Protein 6T85 (pdb70)

Sequence (459 aa):
MEEYTYDVVIIIGSGGAGFSAGLEAIAAGRSAVIIEKMPIIIGGNSLISGAEMNVAGSWVQKNMGITTDSKEELFISSDTLKGGDFKGDPEMMVKTMMVDNNAVGAAEWLRDYVKKVEFYPDDQQLFQFGGHSVKKRALIPKGHTGAEVISSKFSSIKADEEVGLPIHTNTKAEKLIQDQTGRIVGVEAAHNGKTIITYHAKKRGVVIATGGFSSNMEMMRKKYNPPELDERYGSTGHAGGTGDGIVMMAEKIHAAAKNMGYIQSYPICSPTSGAIALIADSRFFGAVLINQKGEERFVEELERRDVISHHAILAQPGRYTYVLWNQDIENVAHTVEMMHQGELKEEFFTKDGLMYKVDTLEEEAAKKVFNIPEDDKLLSSTIKDVNHYAATGKDEAFNNHRSSGLVDLSKGPYWILKATPSVHHTMMGGLVVDTRTRVLDEEQGKVIPGLFAAGEVTGLTHGTNRRLGGNAYTDDIIVYGRIAGQEAAKHHHHH

InterPro domains:
  IPR003953 FAD-dependent oxidoreductase 2, FAD-binding domain [PF00890] (134-564)
  IPR007329 FMN-binding [PF04205] (36-107)
  IPR007329 FMN-binding [SM00900] (36-110)
  IPR010960 Flavocytochrome c [TIGR01813] (134-578)
  IPR027477 Succinate dehydrogenase/fumarate reductase flavoprotein, catalytic domain superfamily [G3DSA:3.90.700.10] (370-522)
  IPR027477 Succinate dehydrogenase/fumarate reductase flavoprotein, catalytic domain superfamily [SSF56425] (382-526)
  IPR036188 FAD/NAD(P)-binding domain superfamily [G3DSA:3.50.50.60] (133-580)
  IPR036188 FAD/NAD(P)-binding domain superfamily [SSF51905] (126-582)
  IPR050315 FAD-dependent oxidoreductase 2 [PTHR43400] (129-582)

Secondary structure (DSSP, 8-state):
-EEEEEEEEE--SHHHHHHHHHHHHTT--EEEE-SSSSS-HHHHHS---EE-TT-HHHHHHT----HHHHHHHHHHHTTT-S-HHHHHHHHHHHHHHHHHIIIII---B-SS--B--TT-SS--EE-BGGGSTHHHHHHHHHHHHHHT--EE-S-EEEEEEE-TTS-EEEEEEEETTEEEEEEEEEEEEE-----TT-HHHHHHH-TT---SS---S-TT-S-HHHHHHHHTTB-EE-TT-EEEEEEE-TTT--B-GGGGGGGGT-EEE-TTS---S-TTS-HHHHHHHHHTSGGG-EEEEEEHHHHHHH-HHHH-HHHHHHHHHTTSEEEESSHHHHHHHTT--HHHHHHHHHHHHHHHHHS--TTT--SS-----SS--EEEEEEEEEEEEE--EE-B-TT-EEEBTTS-EEEEEEE-STTB-SSSTTSPPTTHHHHHHHHHHHHHHHHHHHSPP--

Structure (mmCIF, N/CA/C/O backbone):
data_6T85
#
_entry.id   6T85
#
_cell.length_a   41.839
_cell.length_b   95.762
_cell.length_c   63.200
_cell.angle_alpha   90.000
_cell.angle_beta   91.040
_cell.angle_gamma   90.000
#
_symmetry.space_group_name_H-M   'P 1 21 1'
#
loop_
_entity.id
_entity.type
_entity.pdbx_description
1 polymer 'Urocanate reductase'
2 non-polymer "ADENOSINE-5'-DIPHOSPHATE"
3 non-polymer 'CHLORIDE ION'
4 non-polymer GLYCEROL
5 water water
#
loop_
_atom_site.group_PDB
_atom_site.id
_atom_site.type_symbol
_atom_site.label_atom_id
_atom_site.label_alt_id
_atom_site.label_comp_id
_atom_site.label_asym_id
_atom_site.label_entity_id
_atom_site.label_seq_id
_atom_site.pdbx_PDB_ins_code
_atom_site.Cartn_x
_atom_site.Cartn_y
_atom_site.Cartn_z
_atom_site.occupancy
_atom_site.B_iso_or_equiv
_atom_site.auth_seq_id
_atom_site.auth_comp_id
_atom_site.auth_asym_id
_atom_site.auth_atom_id
_atom_site.pdbx_PDB_model_num
ATOM 1 N N . MET A 1 1 ? 35.564 58.489 -25.278 1.00 23.35 0 MET A N 1
ATOM 2 C CA . MET A 1 1 ? 35.291 57.405 -24.298 1.00 19.60 0 MET A CA 1
ATOM 3 C C . MET A 1 1 ? 33.807 57.097 -24.262 1.00 15.76 0 MET A C 1
ATOM 4 O O . MET A 1 1 ? 32.968 57.998 -24.284 1.00 16.60 0 MET A O 1
ATOM 20 N N . GLU A 1 2 ? 33.492 55.810 -24.179 1.00 13.17 130 GLU A N 1
ATOM 21 C CA A GLU A 1 2 ? 32.120 55.329 -24.115 0.63 12.61 130 GLU A CA 1
ATOM 22 C CA B GLU A 1 2 ? 32.113 55.374 -24.061 0.37 12.82 130 GLU A CA 1
ATOM 23 C C . GLU A 1 2 ? 32.020 54.180 -23.126 1.00 11.58 130 GLU A C 1
ATOM 24 O O . GLU A 1 2 ? 32.985 53.446 -22.907 1.00 13.20 130 GLU A O 1
ATOM 47 N N . TYR A 1 3 ? 30.840 54.022 -22.563 1.00 9.76 131 TYR A N 1
ATOM 48 C CA . TYR A 1 3 ? 30.479 52.928 -21.695 1.00 9.36 131 TYR A CA 1
ATOM 49 C C . TYR A 1 3 ? 29.114 52.422 -22.136 1.00 9.45 131 TYR A C 1
ATOM 50 O O . TYR A 1 3 ? 28.304 53.190 -22.669 1.00 10.21 131 TYR A O 1
ATOM 68 N N . THR A 1 4 ? 28.842 51.146 -21.855 1.00 9.29 132 THR A N 1
ATOM 69 C CA . THR A 1 4 ? 27.527 50.560 -22.069 1.00 8.84 132 THR A CA 1
ATOM 70 C C . THR A 1 4 ? 27.067 49.853 -20.805 1.00 8.61 132 THR A C 1
ATOM 71 O O . THR A 1 4 ? 27.776 49.004 -20.266 1.00 10.29 132 THR A O 1
ATOM 82 N N . TYR A 1 5 ? 25.852 50.169 -20.375 1.00 8.03 133 TYR A N 1
ATOM 83 C CA . TYR A 1 5 ? 25.211 49.495 -19.256 1.00 7.72 133 TYR A CA 1
ATOM 84 C C . TYR A 1 5 ? 23.746 49.266 -19.613 1.00 8.28 133 TYR A C 1
ATOM 85 O O . TYR A 1 5 ? 23.200 49.918 -20.498 1.00 9.13 133 TYR A O 1
ATOM 103 N N . ASP A 1 6 ? 23.090 48.365 -18.896 1.00 7.61 134 ASP A N 1
ATOM 104 C CA . ASP A 1 6 ? 21.653 48.232 -19.087 1.00 8.00 134 ASP A CA 1
ATOM 105 C C . ASP A 1 6 ? 20.909 49.466 -18.607 1.00 7.49 134 ASP A C 1
ATOM 106 O O . ASP A 1 6 ? 20.018 49.970 -19.303 1.00 8.18 134 ASP A O 1
ATOM 115 N N . VAL A 1 7 ? 21.224 49.941 -17.409 1.00 7.05 135 VAL A N 1
ATOM 116 C CA . VAL A 1 7 ? 20.505 51.045 -16.786 1.00 7.56 135 VAL A CA 1
ATOM 117 C C . VAL A 1 7 ? 21.523 52.125 -16.437 1.00 7.37 135 VAL A C 1
ATOM 118 O O . VAL A 1 7 ? 22.484 51.868 -15.708 1.00 8.26 135 VAL A O 1
ATOM 131 N N . VAL A 1 8 ? 21.310 53.331 -16.948 1.00 6.69 136 VAL A N 1
ATOM 132 C CA . VAL A 1 8 ? 22.139 54.487 -16.624 1.00 6.58 136 VAL A CA 1
ATOM 133 C C . VAL A 1 8 ? 21.311 55.407 -15.743 1.00 7.14 136 VAL A C 1
ATOM 134 O O . VAL A 1 8 ? 20.262 55.899 -16.171 1.00 7.32 136 VAL A O 1
ATOM 147 N N . ILE A 1 9 ? 21.756 55.600 -14.502 1.00 6.67 137 ILE A N 1
ATOM 148 C CA A ILE A 1 9 ? 21.070 56.415 -13.512 0.60 6.59 137 ILE A CA 1
ATOM 149 C CA B ILE A 1 9 ? 21.065 56.431 -13.527 0.40 6.70 137 ILE A CA 1
ATOM 150 C C . ILE A 1 9 ? 21.823 57.732 -13.372 1.00 6.71 137 ILE A C 1
ATOM 151 O O . ILE A 1 9 ? 23.045 57.732 -13.172 1.00 7.71 137 ILE A O 1
ATOM 182 N N . ILE A 1 10 ? 21.097 58.845 -13.449 1.00 6.58 138 ILE A N 1
ATOM 183 C CA . ILE A 1 10 ? 21.690 60.172 -13.351 1.00 6.18 138 ILE A CA 1
ATOM 184 C C . ILE A 1 10 ? 21.358 60.734 -11.972 1.00 6.27 138 ILE A C 1
ATOM 185 O O . ILE A 1 10 ? 20.204 61.105 -11.719 1.00 6.98 138 ILE A O 1
ATOM 201 N N . GLY A 1 11 ? 22.357 60.791 -11.097 1.00 6.48 139 GLY A N 1
ATOM 202 C CA . GLY A 1 11 ? 22.212 61.354 -9.760 1.00 6.24 139 GLY A CA 1
ATOM 203 C C . GLY A 1 11 ? 22.382 60.329 -8.648 1.00 6.69 139 GLY A C 1
ATOM 204 O O . GLY A 1 11 ? 21.838 59.223 -8.709 1.00 7.51 139 GLY A O 1
ATOM 208 N N . SER A 1 12 ? 23.115 60.720 -7.590 1.00 7.04 140 SER A N 1
ATOM 209 C CA . SER A 1 12 ? 23.467 59.854 -6.470 1.00 6.88 140 SER A CA 1
ATOM 210 C C . SER A 1 12 ? 22.847 60.277 -5.141 1.00 6.58 140 SER A C 1
ATOM 211 O O . SER A 1 12 ? 23.455 60.120 -4.074 1.00 7.52 140 SER A O 1
ATOM 219 N N . GLY A 1 13 ? 21.618 60.785 -5.175 1.00 7.13 141 GLY A N 1
ATOM 220 C CA . GLY A 1 13 ? 20.810 60.950 -3.983 1.00 7.11 141 GLY A CA 1
ATOM 221 C C . GLY A 1 13 ? 20.036 59.681 -3.673 1.00 6.73 141 GLY A C 1
ATOM 222 O O . GLY A 1 13 ? 20.328 58.602 -4.179 1.00 6.87 141 GLY A O 1
ATOM 226 N N . GLY A 1 14 ? 19.038 59.807 -2.807 1.00 6.97 142 GLY A N 1
ATOM 227 C CA . GLY A 1 14 ? 18.270 58.626 -2.438 1.00 6.99 142 GLY A CA 1
ATOM 228 C C . GLY A 1 14 ? 17.534 57.998 -3.613 1.00 6.54 142 GLY A C 1
ATOM 229 O O . GLY A 1 14 ? 17.400 56.774 -3.685 1.00 7.41 142 GLY A O 1
ATOM 233 N N . ALA A 1 15 ? 17.008 58.818 -4.533 1.00 6.67 143 ALA A N 1
ATOM 234 C CA . ALA A 1 15 ? 16.293 58.249 -5.676 1.00 6.90 143 ALA A CA 1
ATOM 235 C C . ALA A 1 15 ? 17.232 57.440 -6.547 1.00 6.68 143 ALA A C 1
ATOM 236 O O . ALA A 1 15 ? 16.917 56.309 -6.941 1.00 6.79 143 ALA A O 1
ATOM 243 N N . GLY A 1 16 ? 18.391 58.009 -6.875 1.00 6.24 144 GLY A N 1
ATOM 244 C CA . GLY A 1 16 ? 19.306 57.331 -7.781 1.00 6.69 144 GLY A CA 1
ATOM 245 C C . GLY A 1 16 ? 19.928 56.082 -7.176 1.00 6.56 144 GLY A C 1
ATOM 246 O O . GLY A 1 16 ? 20.071 55.057 -7.855 1.00 6.99 144 GLY A O 1
ATOM 250 N N . PHE A 1 17 ? 20.299 56.145 -5.895 1.00 6.95 145 PHE A N 1
ATOM 251 C CA . PHE A 1 17 ? 20.810 54.941 -5.240 1.00 6.85 145 PHE A CA 1
ATOM 252 C C . PHE A 1 17 ? 19.755 53.851 -5.201 1.00 6.98 145 PHE A C 1
ATOM 253 O O . PHE A 1 17 ? 20.067 52.670 -5.391 1.00 7.52 145 PHE A O 1
ATOM 270 N N . SER A 1 18 ? 18.495 54.214 -4.941 1.00 6.84 146 SER A N 1
ATOM 271 C CA . SER A 1 18 ? 17.443 53.206 -4.872 1.00 7.25 146 SER A CA 1
ATOM 272 C C . SER A 1 18 ? 17.249 52.555 -6.239 1.00 6.98 146 SER A C 1
ATOM 273 O O . SER A 1 18 ? 17.103 51.332 -6.347 1.00 8.10 146 SER A O 1
ATOM 281 N N . ALA A 1 19 ? 17.243 53.360 -7.294 1.00 6.50 147 ALA A N 1
ATOM 282 C CA . ALA A 1 19 ? 17.121 52.821 -8.637 1.00 6.69 147 ALA A CA 1
ATOM 283 C C . ALA A 1 19 ? 18.298 51.924 -8.982 1.00 6.71 147 ALA A C 1
ATOM 284 O O . ALA A 1 19 ? 18.113 50.849 -9.579 1.00 7.40 147 ALA A O 1
ATOM 291 N N . GLY A 1 20 ? 19.507 52.364 -8.650 1.00 7.47 148 GLY A N 1
ATOM 292 C CA . GLY A 1 20 ? 20.682 51.585 -8.988 1.00 8.32 148 GLY A CA 1
ATOM 293 C C . GLY A 1 20 ? 20.690 50.236 -8.304 1.00 7.62 148 GLY A C 1
ATOM 294 O O . GLY A 1 20 ? 21.001 49.220 -8.934 1.00 8.53 148 GLY A O 1
ATOM 298 N N . LEU A 1 21 ? 20.414 50.210 -6.996 1.00 7.67 149 LEU A N 1
ATOM 299 C CA . LEU A 1 21 ? 20.398 48.934 -6.292 1.00 8.13 149 LEU A CA 1
ATOM 300 C C . LEU A 1 21 ? 19.340 48.005 -6.855 1.00 8.17 149 LEU A C 1
ATOM 301 O O . LEU A 1 21 ? 19.576 46.801 -6.964 1.00 8.82 149 LEU A O 1
ATOM 317 N N . GLU A 1 22 ? 18.162 48.526 -7.196 1.00 7.72 150 GLU A N 1
ATOM 318 C CA . GLU A 1 22 ? 17.134 47.658 -7.767 1.00 7.46 150 GLU A CA 1
ATOM 319 C C . GLU A 1 22 ? 17.544 47.140 -9.142 1.00 7.58 150 GLU A C 1
ATOM 320 O O . GLU A 1 22 ? 17.266 45.975 -9.487 1.00 8.39 150 GLU A O 1
ATOM 332 N N . ALA A 1 23 ? 18.204 47.962 -9.963 1.00 7.27 151 ALA A N 1
ATOM 333 C CA . ALA A 1 23 ? 18.642 47.478 -11.269 1.00 7.82 151 ALA A CA 1
ATOM 334 C C . ALA A 1 23 ? 19.615 46.306 -11.106 1.00 8.33 151 ALA A C 1
ATOM 335 O O . ALA A 1 23 ? 19.496 45.276 -11.786 1.00 8.95 151 ALA A O 1
ATOM 342 N N . ILE A 1 24 ? 20.587 46.438 -10.198 1.00 8.43 152 ILE A N 1
ATOM 343 C CA . ILE A 1 24 ? 21.547 45.367 -9.952 1.00 8.42 152 ILE A CA 1
ATOM 344 C C . ILE A 1 24 ? 20.840 44.148 -9.377 1.00 8.81 152 ILE A C 1
ATOM 345 O O . ILE A 1 24 ? 21.158 43.018 -9.747 1.00 9.34 152 ILE A O 1
ATOM 361 N N . ALA A 1 25 ? 19.861 44.353 -8.492 1.00 8.89 153 ALA A N 1
ATOM 362 C CA . ALA A 1 25 ? 19.157 43.219 -7.883 1.00 8.76 153 ALA A CA 1
ATOM 363 C C . ALA A 1 25 ? 18.381 42.404 -8.911 1.00 9.23 153 ALA A C 1
ATOM 364 O O . ALA A 1 25 ? 18.109 41.220 -8.680 1.00 9.95 153 ALA A O 1
ATOM 371 N N . ALA A 1 26 ? 17.979 43.029 -10.016 1.00 8.66 154 ALA A N 1
ATOM 372 C CA . ALA A 1 26 ? 17.324 42.348 -11.117 1.00 9.66 154 ALA A CA 1
ATOM 373 C C . ALA A 1 26 ? 18.311 41.657 -12.036 1.00 8.96 154 ALA A C 1
ATOM 374 O O . ALA A 1 26 ? 17.910 41.082 -13.046 1.00 10.94 154 ALA A O 1
ATOM 381 N N . GLY A 1 27 ? 19.595 41.708 -11.740 1.00 9.07 155 GLY A N 1
ATOM 382 C CA . GLY A 1 27 ? 20.598 41.063 -12.551 1.00 9.66 155 GLY A CA 1
ATOM 383 C C . GLY A 1 27 ? 21.148 41.896 -13.680 1.00 8.43 155 GLY A C 1
ATOM 384 O O . GLY A 1 27 ? 21.843 41.342 -14.538 1.00 8.94 155 GLY A O 1
ATOM 388 N N . ARG A 1 28 ? 20.788 43.177 -13.755 1.00 7.59 156 ARG A N 1
ATOM 389 C CA . ARG A 1 28 ? 21.204 44.037 -14.847 1.00 7.61 156 ARG A CA 1
ATOM 390 C C . ARG A 1 28 ? 22.481 44.755 -14.468 1.00 8.01 156 ARG A C 1
ATOM 391 O O . ARG A 1 28 ? 22.767 44.952 -13.286 1.00 8.84 156 ARG A O 1
ATOM 412 N N . SER A 1 29 ? 23.228 45.177 -15.483 1.00 7.79 157 SER A N 1
ATOM 413 C CA . SER A 1 29 ? 24.328 46.105 -15.238 1.00 8.18 157 SER A CA 1
ATOM 414 C C . SER A 1 29 ? 23.786 47.523 -15.122 1.00 7.73 157 SER A C 1
ATOM 415 O O . SER A 1 29 ? 22.759 47.876 -15.707 1.00 8.29 157 SER A O 1
ATOM 423 N N . ALA A 1 30 ? 24.483 48.349 -14.350 1.00 8.21 158 ALA A N 1
ATOM 424 C CA . ALA A 1 30 ? 24.039 49.707 -14.103 1.00 7.98 158 ALA A CA 1
ATOM 425 C C . ALA A 1 30 ? 25.221 50.558 -13.700 1.00 7.37 158 ALA A C 1
ATOM 426 O O . ALA A 1 30 ? 26.261 50.063 -13.260 1.00 8.78 158 ALA A O 1
ATOM 433 N N . VAL A 1 31 ? 25.024 51.866 -13.822 1.00 7.14 159 VAL A N 1
ATOM 434 C CA . VAL A 1 31 ? 25.964 52.868 -13.344 1.00 7.26 159 VAL A CA 1
ATOM 435 C C . VAL A 1 31 ? 25.152 54.025 -12.805 1.00 7.05 159 VAL A C 1
ATOM 436 O O . VAL A 1 31 ? 24.060 54.323 -13.306 1.00 7.79 159 VAL A O 1
ATOM 449 N N . ILE A 1 32 ? 25.711 54.714 -11.805 1.00 6.86 160 ILE A N 1
ATOM 450 C CA . ILE A 1 32 ? 25.227 56.033 -11.408 1.00 7.08 160 ILE A CA 1
ATOM 451 C C . ILE A 1 32 ? 26.254 57.055 -11.869 1.00 6.72 160 ILE A C 1
ATOM 452 O O . ILE A 1 32 ? 27.442 56.929 -11.545 1.00 7.82 160 ILE A O 1
ATOM 468 N N . ILE A 1 33 ? 25.814 58.050 -12.644 1.00 6.61 161 ILE A N 1
ATOM 469 C CA . ILE A 1 33 ? 26.648 59.193 -12.972 1.00 6.82 161 ILE A CA 1
ATOM 470 C C . ILE A 1 33 ? 26.237 60.373 -12.099 1.00 6.68 161 ILE A C 1
ATOM 471 O O . ILE A 1 33 ? 25.050 60.691 -11.959 1.00 8.04 161 ILE A O 1
ATOM 487 N N . GLU A 1 34 ? 27.234 61.025 -11.522 1.00 6.63 162 GLU A N 1
ATOM 488 C CA . GLU A 1 34 ? 27.039 62.107 -10.559 1.00 6.47 162 GLU A CA 1
ATOM 489 C C . GLU A 1 34 ? 27.898 63.299 -10.971 1.00 6.45 162 GLU A C 1
ATOM 490 O O . GLU A 1 34 ? 29.112 63.174 -11.122 1.00 7.19 162 GLU A O 1
ATOM 502 N N . LYS A 1 35 ? 27.243 64.450 -11.105 1.00 6.49 163 LYS A N 1
ATOM 503 C CA . LYS A 1 35 ? 27.891 65.680 -11.554 1.00 7.25 163 LYS A CA 1
ATOM 504 C C . LYS A 1 35 ? 28.930 66.200 -10.571 1.00 6.75 163 LYS A C 1
ATOM 505 O O . LYS A 1 35 ? 29.963 66.733 -10.992 1.00 7.89 163 LYS A O 1
ATOM 524 N N . MET A 1 36 ? 28.644 66.120 -9.281 1.00 7.04 164 MET A N 1
ATOM 525 C CA . MET A 1 36 ? 29.528 66.670 -8.272 1.00 7.10 164 MET A CA 1
ATOM 526 C C . MET A 1 36 ? 30.685 65.717 -7.993 1.00 7.32 164 MET A C 1
ATOM 527 O O . MET A 1 36 ? 30.654 64.544 -8.367 1.00 7.87 164 MET A O 1
ATOM 541 N N . PRO A 1 37 ? 31.718 66.194 -7.284 1.00 7.71 165 PRO A N 1
ATOM 542 C CA . PRO A 1 37 ? 32.824 65.296 -6.924 1.00 8.17 165 PRO A CA 1
ATOM 543 C C . PRO A 1 37 ? 32.447 64.244 -5.914 1.00 8.36 165 PRO A C 1
ATOM 544 O O . PRO A 1 37 ? 33.126 63.209 -5.848 1.00 10.54 165 PRO A O 1
ATOM 555 N N A ILE A 1 38 ? 31.420 64.507 -5.103 0.44 7.93 166 ILE A N 1
ATOM 556 N N B ILE A 1 38 ? 31.436 64.488 -5.100 0.56 7.82 166 ILE A N 1
ATOM 557 C CA A ILE A 1 38 ? 30.976 63.677 -3.987 0.44 7.86 166 ILE A CA 1
ATOM 558 C CA B ILE A 1 38 ? 31.022 63.557 -4.063 0.56 8.77 166 ILE A CA 1
ATOM 559 C C A ILE A 1 38 ? 29.524 63.275 -4.230 0.44 7.45 166 ILE A C 1
ATOM 560 C C B ILE A 1 38 ? 29.531 63.287 -4.173 0.56 7.35 166 ILE A C 1
ATOM 561 O O A ILE A 1 38 ? 28.757 64.006 -4.866 0.44 9.30 166 ILE A O 1
ATOM 562 O O B ILE A 1 38 ? 28.745 64.135 -4.614 0.56 9.04 166 ILE A O 1
ATOM 593 N N . ILE A 1 39 ? 29.143 62.099 -3.715 1.00 7.91 167 ILE A N 1
ATOM 594 C CA . ILE A 1 39 ? 27.774 61.609 -3.791 1.00 7.66 167 ILE A CA 1
ATOM 595 C C . ILE A 1 39 ? 26.862 62.263 -2.762 1.00 6.95 167 ILE A C 1
ATOM 596 O O . ILE A 1 39 ? 27.304 62.865 -1.774 1.00 7.90 167 ILE A O 1
ATOM 613 N N . GLY A 1 40 ? 25.556 62.079 -2.962 1.00 7.21 168 GLY A N 1
ATOM 614 C CA . GLY A 1 40 ? 24.576 62.234 -1.898 1.00 7.83 168 GLY A CA 1
ATOM 615 C C . GLY A 1 40 ? 23.531 63.319 -2.097 1.00 7.45 168 GLY A C 1
ATOM 616 O O . GLY A 1 40 ? 22.413 63.173 -1.605 1.00 7.54 168 GLY A O 1
ATOM 620 N N . GLY A 1 41 ? 23.875 64.402 -2.793 1.00 7.25 169 GLY A N 1
ATOM 621 C CA . GLY A 1 41 ? 22.875 65.400 -3.130 1.00 7.64 169 GLY A CA 1
ATOM 622 C C . GLY A 1 41 ? 22.213 66.037 -1.912 1.00 6.76 169 GLY A C 1
ATOM 623 O O . GLY A 1 41 ? 22.733 66.109 -0.791 1.00 8.21 169 GLY A O 1
ATOM 627 N N . ASN A 1 42 ? 20.994 66.531 -2.150 1.00 6.80 170 ASN A N 1
ATOM 628 C CA . ASN A 1 42 ? 20.164 67.027 -1.062 1.00 6.97 170 ASN A CA 1
ATOM 629 C C . ASN A 1 42 ? 19.857 65.938 -0.051 1.00 6.50 170 ASN A C 1
ATOM 630 O O . ASN A 1 42 ? 19.661 66.207 1.140 1.00 7.35 170 ASN A O 1
ATOM 641 N N . SER A 1 43 ? 19.784 64.683 -0.517 1.00 6.95 171 SER A N 1
ATOM 642 C CA . SER A 1 43 ? 19.444 63.572 0.358 1.00 6.61 171 SER A CA 1
ATOM 643 C C . SER A 1 43 ? 20.455 63.412 1.487 1.00 6.93 171 SER A C 1
ATOM 644 O O . SER A 1 43 ? 20.104 62.933 2.575 1.00 8.30 171 SER A O 1
ATOM 652 N N . LEU A 1 44 ? 21.710 63.785 1.251 1.00 6.91 172 LEU A N 1
ATOM 653 C CA . LEU A 1 44 ? 22.747 63.717 2.278 1.00 7.82 172 LEU A CA 1
ATOM 654 C C . LEU A 1 44 ? 22.555 64.765 3.363 1.00 7.57 172 LEU A C 1
ATOM 655 O O . LEU A 1 44 ? 22.712 64.466 4.551 1.00 8.84 172 LEU A O 1
ATOM 671 N N . ILE A 1 45 ? 22.262 66.008 2.962 1.00 7.93 173 ILE A N 1
ATOM 672 C CA . ILE A 1 45 ? 22.216 67.128 3.892 1.00 8.10 173 ILE A CA 1
ATOM 673 C C . ILE A 1 45 ? 20.866 67.293 4.577 1.00 7.78 173 ILE A C 1
ATOM 674 O O . ILE A 1 45 ? 20.789 67.969 5.609 1.00 9.06 173 ILE A O 1
ATOM 690 N N . SER A 1 46 ? 19.813 66.721 4.022 1.00 8.09 174 SER A N 1
ATOM 691 C CA . SER A 1 46 ? 18.480 66.671 4.612 1.00 9.69 174 SER A CA 1
ATOM 692 C C . SER A 1 46 ? 18.537 66.041 6.001 1.00 8.33 174 SER A C 1
ATOM 693 O O . SER A 1 46 ? 19.394 65.211 6.295 1.00 8.58 174 SER A O 1
ATOM 701 N N . GLY A 1 47 ? 17.558 66.378 6.838 1.00 8.35 175 GLY A N 1
ATOM 702 C CA . GLY A 1 47 ? 17.360 65.622 8.077 1.00 8.79 175 GLY A CA 1
ATOM 703 C C . GLY A 1 47 ? 17.087 64.146 7.840 1.00 9.65 175 GLY A C 1
ATOM 704 O O . GLY A 1 47 ? 17.372 63.308 8.703 1.00 9.54 175 GLY A O 1
ATOM 708 N N . ALA A 1 48 ? 16.461 63.824 6.714 1.00 9.13 176 ALA A N 1
ATOM 709 C CA . ALA A 1 48 ? 16.320 62.465 6.191 1.00 8.35 176 ALA A CA 1
ATOM 710 C C . ALA A 1 48 ? 15.331 61.603 6.971 1.00 9.02 176 ALA A C 1
ATOM 711 O O . ALA A 1 48 ? 15.317 60.378 6.810 1.00 9.82 176 ALA A O 1
ATOM 718 N N . GLU A 1 49 ? 14.462 62.220 7.764 1.00 9.27 177 GLU A N 1
ATOM 719 C CA . GLU A 1 49 ? 13.332 61.483 8.312 1.00 8.70 177 GLU A CA 1
ATOM 720 C C . GLU A 1 49 ? 12.353 61.123 7.183 1.00 9.20 177 GLU A C 1
ATOM 721 O O . GLU A 1 49 ? 12.255 61.816 6.166 1.00 9.34 177 GLU A O 1
ATOM 733 N N . MET A 1 50 ? 11.622 60.031 7.375 1.00 9.06 178 MET A N 1
ATOM 734 C CA . MET A 1 50 ? 10.864 59.407 6.297 1.00 9.13 178 MET A CA 1
ATOM 735 C C . MET A 1 50 ? 9.495 58.972 6.796 1.00 7.94 178 MET A C 1
ATOM 736 O O . MET A 1 50 ? 9.379 58.122 7.683 1.00 8.90 178 MET A O 1
ATOM 750 N N . ASN A 1 51 ? 8.440 59.538 6.221 1.00 8.42 179 ASN A N 1
ATOM 751 C CA . ASN A 1 51 ? 7.084 59.205 6.672 1.00 8.86 179 ASN A CA 1
ATOM 752 C C . ASN A 1 51 ? 6.608 57.841 6.200 1.00 8.84 179 ASN A C 1
ATOM 753 O O . ASN A 1 51 ? 6.746 57.479 5.029 1.00 9.52 179 ASN A O 1
ATOM 764 N N . VAL A 1 52 ? 6.010 57.093 7.119 1.00 9.14 180 VAL A N 1
ATOM 765 C CA . VAL A 1 52 ? 5.451 55.770 6.861 1.00 10.02 180 VAL A CA 1
ATOM 766 C C . VAL A 1 52 ? 4.223 55.601 7.753 1.00 10.77 180 VAL A C 1
ATOM 767 O O . VAL A 1 52 ? 4.308 55.735 8.980 1.00 11.36 180 VAL A O 1
ATOM 780 N N . ALA A 1 53 ? 3.071 55.290 7.171 1.00 11.00 181 ALA A N 1
ATOM 781 C CA . ALA A 1 53 ? 1.914 54.879 7.963 1.00 11.94 181 ALA A CA 1
ATOM 782 C C . ALA A 1 53 ? 1.909 53.365 8.099 1.00 12.13 181 ALA A C 1
ATOM 783 O O . ALA A 1 53 ? 1.865 52.643 7.090 1.00 14.15 181 ALA A O 1
ATOM 790 N N . GLY A 1 54 ? 1.981 52.909 9.341 1.00 14.17 182 GLY A N 1
ATOM 791 C CA . GLY A 1 54 ? 2.024 51.503 9.656 1.00 16.38 182 GLY A CA 1
ATOM 792 C C . GLY A 1 54 ? 3.401 50.931 9.867 1.00 16.86 182 GLY A C 1
ATOM 793 O O . GLY A 1 54 ? 3.613 49.758 9.543 1.00 18.00 182 GLY A O 1
ATOM 797 N N . SER A 1 55 ? 4.337 51.703 10.411 1.00 14.88 183 SER A N 1
ATOM 798 C CA . SER A 1 55 ? 5.697 51.230 10.576 1.00 14.43 183 SER A CA 1
ATOM 799 C C . SER A 1 55 ? 5.866 50.420 11.860 1.00 13.78 183 SER A C 1
ATOM 800 O O . SER A 1 55 ? 5.096 50.538 12.830 1.00 14.43 183 SER A O 1
ATOM 808 N N . TRP A 1 56 ? 6.983 49.689 11.891 1.00 14.04 184 TRP A N 1
ATOM 809 C CA . TRP A 1 56 ? 7.366 48.948 13.089 1.00 14.85 184 TRP A CA 1
ATOM 810 C C . TRP A 1 56 ? 7.582 49.868 14.280 1.00 15.00 184 TRP A C 1
ATOM 811 O O . TRP A 1 56 ? 7.322 49.467 15.426 1.00 16.29 184 TRP A O 1
ATOM 832 N N . VAL A 1 57 ? 8.035 51.102 14.041 1.00 14.21 185 VAL A N 1
ATOM 833 C CA . VAL A 1 57 ? 8.259 52.045 15.130 1.00 14.20 185 VAL A CA 1
ATOM 834 C C . VAL A 1 57 ? 6.935 52.543 15.702 1.00 14.35 185 VAL A C 1
ATOM 835 O O . VAL A 1 57 ? 6.774 52.625 16.927 1.00 15.29 185 VAL A O 1
ATOM 848 N N . GLN A 1 58 ? 5.952 52.852 14.846 1.00 14.08 186 GLN A N 1
ATOM 849 C CA . GLN A 1 58 ? 4.623 53.201 15.344 1.00 14.20 186 GLN A CA 1
ATOM 850 C C . GLN A 1 58 ? 4.050 52.069 16.187 1.00 15.38 186 GLN A C 1
ATOM 851 O O . GLN A 1 58 ? 3.473 52.307 17.250 1.00 16.50 186 GLN A O 1
ATOM 865 N N . LYS A 1 59 ? 4.227 50.821 15.748 1.00 16.13 187 LYS A N 1
ATOM 866 C CA . LYS A 1 59 ? 3.770 49.687 16.554 1.00 17.41 187 LYS A CA 1
ATOM 867 C C . LYS A 1 59 ? 4.473 49.663 17.913 1.00 17.35 187 LYS A C 1
ATOM 868 O O . LYS A 1 59 ? 3.822 49.487 18.959 1.00 19.50 187 LYS A O 1
ATOM 887 N N . ASN A 1 60 ? 5.806 49.822 17.927 1.00 17.77 188 ASN A N 1
ATOM 888 C CA . ASN A 1 60 ? 6.554 49.868 19.187 1.00 18.33 188 ASN A CA 1
ATOM 889 C C . ASN A 1 60 ? 6.010 50.931 20.134 1.00 18.24 188 ASN A C 1
ATOM 890 O O . ASN A 1 60 ? 5.987 50.737 21.362 1.00 20.73 188 ASN A O 1
ATOM 901 N N . MET A 1 61 ? 5.643 52.091 19.590 1.00 17.60 189 MET A N 1
ATOM 902 C CA . MET A 1 61 ? 5.217 53.261 20.347 1.00 17.33 189 MET A CA 1
ATOM 903 C C . MET A 1 61 ? 3.718 53.285 20.616 1.00 18.57 189 MET A C 1
ATOM 904 O O . MET A 1 61 ? 3.247 54.175 21.334 1.00 20.77 189 MET A O 1
ATOM 918 N N . GLY A 1 62 ? 2.962 52.329 20.083 1.00 18.95 190 GLY A N 1
ATOM 919 C CA . GLY A 1 62 ? 1.525 52.313 20.283 1.00 20.20 190 GLY A CA 1
ATOM 920 C C . GLY A 1 62 ? 0.770 53.395 19.548 1.00 19.73 190 GLY A C 1
ATOM 921 O O . GLY A 1 62 ? -0.297 53.822 19.999 1.00 22.74 190 GLY A O 1
ATOM 925 N N . ILE A 1 63 ? 1.287 53.845 18.412 1.00 18.29 191 ILE A N 1
ATOM 926 C CA . ILE A 1 63 ? 0.680 54.918 17.638 1.00 18.61 191 ILE A CA 1
ATOM 927 C C . ILE A 1 63 ? -0.120 54.317 16.496 1.00 17.97 191 ILE A C 1
ATOM 928 O O . ILE A 1 63 ? 0.412 53.531 15.704 1.00 19.94 191 ILE A O 1
ATOM 944 N N . THR A 1 64 ? -1.394 54.688 16.406 1.00 18.59 192 THR A N 1
ATOM 945 C CA A THR A 1 64 ? -2.261 54.223 15.331 0.10 17.67 192 THR A CA 1
ATOM 946 C CA B THR A 1 64 ? -2.264 54.226 15.334 0.90 19.10 192 THR A CA 1
ATOM 947 C C . THR A 1 64 ? -2.212 55.192 14.154 1.00 16.72 192 THR A C 1
ATOM 948 O O . THR A 1 64 ? -2.303 56.409 14.329 1.00 20.30 192 THR A O 1
ATOM 969 N N . ASP A 1 65 ? -2.082 54.645 12.952 1.00 16.07 193 ASP A N 1
ATOM 970 C CA . ASP A 1 65 ? -2.044 55.437 11.733 1.00 15.11 193 ASP A CA 1
ATOM 971 C C . ASP A 1 65 ? -2.753 54.624 10.670 1.00 15.43 193 ASP A C 1
ATOM 972 O O . ASP A 1 65 ? -3.112 53.456 10.885 1.00 17.00 193 ASP A O 1
ATOM 981 N N . SER A 1 66 ? -3.001 55.256 9.530 1.00 14.59 194 SER A N 1
ATOM 982 C CA . SER A 1 66 ? -3.587 54.559 8.400 1.00 14.55 194 SER A CA 1
ATOM 983 C C . SER A 1 66 ? -3.087 55.172 7.104 1.00 13.34 194 SER A C 1
ATOM 984 O O . SER A 1 66 ? -2.746 56.364 7.035 1.00 13.49 194 SER A O 1
ATOM 992 N N . LYS A 1 67 ? -3.067 54.348 6.059 1.00 14.25 195 LYS A N 1
ATOM 993 C CA . LYS A 1 67 ? -2.734 54.870 4.744 1.00 13.70 195 LYS A CA 1
ATOM 994 C C . LYS A 1 67 ? -3.714 55.957 4.327 1.00 13.31 195 LYS A C 1
ATOM 995 O O . LYS A 1 67 ? -3.318 56.948 3.716 1.00 13.26 195 LYS A O 1
ATOM 1014 N N . GLU A 1 68 ? -4.996 55.795 4.645 1.00 13.15 196 GLU A N 1
ATOM 1015 C CA A GLU A 1 68 ? -5.995 56.803 4.283 0.61 13.05 196 GLU A CA 1
ATOM 1016 C CA B GLU A 1 68 ? -5.986 56.802 4.279 0.39 13.61 196 GLU A CA 1
ATOM 1017 C C . GLU A 1 68 ? -5.647 58.158 4.888 1.00 12.10 196 GLU A C 1
ATOM 1018 O O . GLU A 1 68 ? -5.741 59.192 4.211 1.00 12.74 196 GLU A O 1
ATOM 1041 N N . LEU A 1 69 ? -5.258 58.174 6.168 1.00 12.24 197 LEU A N 1
ATOM 1042 C CA . LEU A 1 69 ? -4.932 59.425 6.844 1.00 11.93 197 LEU A CA 1
ATOM 1043 C C . LEU A 1 69 ? -3.657 60.050 6.279 1.00 11.75 197 LEU A C 1
ATOM 1044 O O . LEU A 1 69 ? -3.578 61.264 6.108 1.00 12.39 197 LEU A O 1
ATOM 1060 N N . PHE A 1 70 ? -2.655 59.229 5.962 1.00 11.72 198 PHE A N 1
ATOM 1061 C CA . PHE A 1 70 ? -1.406 59.721 5.381 1.00 10.67 198 PHE A CA 1
ATOM 1062 C C . PHE A 1 70 ? -1.659 60.319 3.999 1.00 10.74 198 PHE A C 1
ATOM 1063 O O . PHE A 1 70 ? -1.163 61.409 3.676 1.00 10.19 198 PHE A O 1
ATOM 1080 N N . ILE A 1 71 ? -2.459 59.642 3.183 1.00 10.41 199 ILE A N 1
ATOM 1081 C CA . ILE A 1 71 ? -2.840 60.186 1.880 1.00 10.83 199 ILE A CA 1
ATOM 1082 C C . ILE A 1 71 ? -3.579 61.512 2.030 1.00 10.56 199 ILE A C 1
ATOM 1083 O O . ILE A 1 71 ? -3.291 62.490 1.329 1.00 11.09 199 ILE A O 1
ATOM 1099 N N . SER A 1 72 ? -4.563 61.563 2.927 1.00 11.21 200 SER A N 1
ATOM 1100 C CA A SER A 1 72 ? -5.351 62.778 3.094 0.70 11.68 200 SER A CA 1
ATOM 1101 C CA B SER A 1 72 ? -5.348 62.785 3.076 0.30 11.47 200 SER A CA 1
ATOM 1102 C C . SER A 1 72 ? -4.493 63.937 3.595 1.00 10.69 200 SER A C 1
ATOM 1103 O O . SER A 1 72 ? -4.589 65.055 3.083 1.00 11.57 200 SER A O 1
ATOM 1118 N N . ASP A 1 73 ? -3.643 63.680 4.594 1.00 10.40 201 ASP A N 1
ATOM 1119 C CA . ASP A 1 73 ? -2.756 64.721 5.108 1.00 10.71 201 ASP A CA 1
ATOM 1120 C C . ASP A 1 73 ? -1.900 65.281 3.972 1.00 9.65 201 ASP A C 1
ATOM 1121 O O . ASP A 1 73 ? -1.734 66.502 3.828 1.00 9.73 201 ASP A O 1
ATOM 1130 N N . THR A 1 74 ? -1.347 64.385 3.164 1.00 9.48 202 THR A N 1
ATOM 1131 C CA . THR A 1 74 ? -0.465 64.795 2.076 1.00 10.04 202 THR A CA 1
ATOM 1132 C C . THR A 1 74 ? -1.210 65.630 1.044 1.00 9.74 202 THR A C 1
ATOM 1133 O O . THR A 1 74 ? -0.779 66.723 0.667 1.00 9.53 202 THR A O 1
ATOM 1144 N N . LEU A 1 75 ? -2.330 65.127 0.557 1.00 9.73 203 LEU A N 1
ATOM 1145 C CA . LEU A 1 75 ? -3.037 65.848 -0.490 1.00 9.72 203 LEU A CA 1
ATOM 1146 C C . LEU A 1 75 ? -3.561 67.194 -0.007 1.00 9.88 203 LEU A C 1
ATOM 1147 O O . LEU A 1 75 ? -3.422 68.202 -0.710 1.00 9.59 203 LEU A O 1
ATOM 1163 N N . LYS A 1 76 ? -4.124 67.242 1.197 1.00 10.06 204 LYS A N 1
ATOM 1164 C CA . LYS A 1 76 ? -4.606 68.510 1.734 1.00 10.67 204 LYS A CA 1
ATOM 1165 C C . LYS A 1 76 ? -3.453 69.494 1.904 1.00 10.29 204 LYS A C 1
ATOM 1166 O O . LYS A 1 76 ? -3.602 70.704 1.653 1.00 10.85 204 LYS A O 1
ATOM 1185 N N . GLY A 1 77 ? -2.288 68.989 2.315 1.00 10.02 205 GLY A N 1
ATOM 1186 C CA . GLY A 1 77 ? -1.147 69.841 2.581 1.00 9.80 205 GLY A CA 1
ATOM 1187 C C . GLY A 1 77 ? -0.609 70.553 1.359 1.00 9.02 205 GLY A C 1
ATOM 1188 O O . GLY A 1 77 ? 0.070 71.576 1.501 1.00 9.62 205 GLY A O 1
ATOM 1192 N N . GLY A 1 78 ? -0.875 70.020 0.161 1.00 8.68 206 GLY A N 1
ATOM 1193 C CA . GLY A 1 78 ? -0.519 70.646 -1.100 1.00 8.81 206 GLY A CA 1
ATOM 1194 C C . GLY A 1 78 ? -1.695 71.228 -1.855 1.00 8.74 206 GLY A C 1
ATOM 1195 O O . GLY A 1 78 ? -1.640 71.361 -3.083 1.00 9.06 206 GLY A O 1
ATOM 1199 N N . ASP A 1 79 ? -2.751 71.584 -1.139 1.00 9.22 207 ASP A N 1
ATOM 1200 C CA . ASP A 1 79 ? -3.938 72.223 -1.706 1.00 10.26 207 ASP A CA 1
ATOM 1201 C C . ASP A 1 79 ? -4.595 71.358 -2.768 1.00 11.15 207 ASP A C 1
ATOM 1202 O O . ASP A 1 79 ? -5.220 71.863 -3.706 1.00 12.14 207 ASP A O 1
ATOM 1211 N N . PHE A 1 80 ? -4.490 70.050 -2.603 1.00 10.40 208 PHE A N 1
ATOM 1212 C CA . PHE A 1 80 ? -5.135 69.095 -3.512 1.00 11.06 208 PHE A CA 1
ATOM 1213 C C . PHE A 1 80 ? -4.655 69.242 -4.943 1.00 11.67 208 PHE A C 1
ATOM 1214 O O . PHE A 1 80 ? -5.329 68.809 -5.865 1.00 13.23 208 PHE A O 1
ATOM 1231 N N . LYS A 1 81 ? -3.435 69.757 -5.132 1.00 10.26 209 LYS A N 1
ATOM 1232 C CA . LYS A 1 81 ? -2.832 69.844 -6.449 1.00 10.44 209 LYS A CA 1
ATOM 1233 C C . LYS A 1 81 ? -1.889 68.691 -6.749 1.00 9.83 209 LYS A C 1
ATOM 1234 O O . LYS A 1 81 ? -1.514 68.524 -7.905 1.00 12.34 209 LYS A O 1
ATOM 1253 N N . GLY A 1 82 ? -1.538 67.880 -5.757 1.00 10.11 210 GLY A N 1
ATOM 1254 C CA . GLY A 1 82 ? -0.761 66.681 -6.012 1.00 10.18 210 GLY A CA 1
ATOM 1255 C C . GLY A 1 82 ? -1.565 65.660 -6.791 1.00 9.41 210 GLY A C 1
ATOM 1256 O O . GLY A 1 82 ? -2.794 65.620 -6.714 1.00 10.71 210 GLY A O 1
ATOM 1260 N N . ASP A 1 83 ? -0.863 64.823 -7.540 1.00 9.51 211 ASP A N 1
ATOM 1261 C CA . ASP A 1 83 ? -1.556 63.785 -8.281 1.00 9.76 211 ASP A CA 1
ATOM 1262 C C . ASP A 1 83 ? -2.013 62.706 -7.307 1.00 9.47 211 ASP A C 1
ATOM 1263 O O . ASP A 1 83 ? -1.171 62.103 -6.612 1.00 9.45 211 ASP A O 1
ATOM 1272 N N . PRO A 1 84 ? -3.316 62.408 -7.234 1.00 9.84 212 PRO A N 1
ATOM 1273 C CA . PRO A 1 84 ? -3.778 61.463 -6.217 1.00 10.90 212 PRO A CA 1
ATOM 1274 C C . PRO A 1 84 ? -3.203 60.075 -6.374 1.00 10.76 212 PRO A C 1
ATOM 1275 O O . PRO A 1 84 ? -3.005 59.383 -5.365 1.00 12.76 212 PRO A O 1
ATOM 1286 N N . GLU A 1 85 ? -2.969 59.632 -7.608 1.00 11.10 213 GLU A N 1
ATOM 1287 C CA . GLU A 1 85 ? -2.408 58.308 -7.824 1.00 10.79 213 GLU A CA 1
ATOM 1288 C C . GLU A 1 85 ? -0.947 58.263 -7.411 1.00 9.34 213 GLU A C 1
ATOM 1289 O O . GLU A 1 85 ? -0.486 57.257 -6.877 1.00 10.12 213 GLU A O 1
ATOM 1301 N N A MET A 1 86 ? -0.197 59.343 -7.666 0.68 8.76 214 MET A N 1
ATOM 1302 N N B MET A 1 86 ? -0.205 59.342 -7.659 0.32 9.56 214 MET A N 1
ATOM 1303 C CA A MET A 1 86 ? 1.193 59.398 -7.214 0.68 8.44 214 MET A CA 1
ATOM 1304 C CA B MET A 1 86 ? 1.180 59.389 -7.209 0.32 9.49 214 MET A CA 1
ATOM 1305 C C A MET A 1 86 ? 1.280 59.371 -5.685 0.68 8.80 214 MET A C 1
ATOM 1306 C C B MET A 1 86 ? 1.259 59.345 -5.687 0.32 9.48 214 MET A C 1
ATOM 1307 O O A MET A 1 86 ? 2.161 58.724 -5.112 0.68 9.30 214 MET A O 1
ATOM 1308 O O B MET A 1 86 ? 2.105 58.645 -5.118 0.32 9.53 214 MET A O 1
ATOM 1335 N N . VAL A 1 87 ? 0.390 60.093 -5.010 1.00 8.74 215 VAL A N 1
ATOM 1336 C CA . VAL A 1 87 ? 0.383 60.069 -3.560 1.00 9.12 215 VAL A CA 1
ATOM 1337 C C . VAL A 1 87 ? -0.008 58.689 -3.045 1.00 9.46 215 VAL A C 1
ATOM 1338 O O . VAL A 1 87 ? 0.610 58.156 -2.115 1.00 10.44 215 VAL A O 1
ATOM 1352 N N . LYS A 1 88 ? -1.045 58.082 -3.637 1.00 10.15 216 LYS A N 1
ATOM 1353 C CA . LYS A 1 88 ? -1.477 56.764 -3.190 1.00 11.31 216 LYS A CA 1
ATOM 1354 C C . LYS A 1 88 ? -0.355 55.747 -3.324 1.00 10.88 216 LYS A C 1
ATOM 1355 O O . LYS A 1 88 ? -0.128 54.939 -2.420 1.00 12.04 216 LYS A O 1
ATOM 1374 N N . THR A 1 89 ? 0.329 55.742 -4.467 1.00 10.88 217 THR A N 1
ATOM 1375 C CA . THR A 1 89 ? 1.389 54.760 -4.667 1.00 10.97 217 THR A CA 1
ATOM 1376 C C . THR A 1 89 ? 2.564 55.018 -3.719 1.00 10.57 217 THR A C 1
ATOM 1377 O O . THR A 1 89 ? 3.172 54.078 -3.196 1.00 12.05 217 THR A O 1
ATOM 1388 N N . MET A 1 90 ? 2.857 56.283 -3.431 1.00 10.05 218 MET A N 1
ATOM 1389 C CA A MET A 1 90 ? 3.876 56.596 -2.430 0.88 9.77 218 MET A CA 1
ATOM 1390 C CA B MET A 1 90 ? 3.877 56.586 -2.433 0.12 10.57 218 MET A CA 1
ATOM 1391 C C . MET A 1 90 ? 3.502 55.983 -1.082 1.00 10.81 218 MET A C 1
ATOM 1392 O O . MET A 1 90 ? 4.307 55.294 -0.444 1.00 11.46 218 MET A O 1
ATOM 1419 N N . VAL A 1 91 ? 2.273 56.227 -0.639 1.00 10.04 219 VAL A N 1
ATOM 1420 C CA . VAL A 1 91 ? 1.842 55.754 0.674 1.00 10.57 219 VAL A CA 1
ATOM 1421 C C . VAL A 1 91 ? 1.738 54.233 0.698 1.00 11.48 219 VAL A C 1
ATOM 1422 O O . VAL A 1 91 ? 2.117 53.594 1.683 1.00 11.73 219 VAL A O 1
ATOM 1435 N N . ASP A 1 92 ? 1.239 53.633 -0.383 1.00 11.47 220 ASP A N 1
ATOM 1436 C CA . ASP A 1 92 ? 1.078 52.180 -0.425 1.00 12.58 220 ASP A CA 1
ATOM 1437 C C . ASP A 1 92 ? 2.403 51.443 -0.349 1.00 12.49 220 ASP A C 1
ATOM 1438 O O . ASP A 1 92 ? 2.450 50.303 0.127 1.00 15.37 220 ASP A O 1
ATOM 1447 N N . ASN A 1 93 ? 3.490 52.065 -0.804 1.00 10.23 221 ASN A N 1
ATOM 1448 C CA A ASN A 1 93 ? 4.791 51.415 -0.845 0.65 10.45 221 ASN A CA 1
ATOM 1449 C CA B ASN A 1 93 ? 4.797 51.424 -0.864 0.35 9.86 221 ASN A CA 1
ATOM 1450 C C . ASN A 1 93 ? 5.732 51.880 0.258 1.00 9.95 221 ASN A C 1
ATOM 1451 O O . ASN A 1 93 ? 6.868 51.413 0.319 1.00 11.56 221 ASN A O 1
ATOM 1472 N N . ALA A 1 94 ? 5.278 52.774 1.135 1.00 10.01 222 ALA A N 1
ATOM 1473 C CA . ALA A 1 94 ? 6.156 53.372 2.148 1.00 10.40 222 ALA A CA 1
ATOM 1474 C C . ALA A 1 94 ? 6.710 52.345 3.134 1.00 10.59 222 ALA A C 1
ATOM 1475 O O . ALA A 1 94 ? 7.900 52.397 3.480 1.00 10.83 222 ALA A O 1
ATOM 1482 N N . VAL A 1 95 ? 5.865 51.428 3.627 1.00 10.69 223 VAL A N 1
ATOM 1483 C CA . VAL A 1 95 ? 6.339 50.428 4.586 1.00 11.89 223 VAL A CA 1
ATOM 1484 C C . VAL A 1 95 ? 7.417 49.571 3.941 1.00 11.23 223 VAL A C 1
ATOM 1485 O O . VAL A 1 95 ? 8.496 49.353 4.503 1.00 12.30 223 VAL A O 1
ATOM 1498 N N . GLY A 1 96 ? 7.151 49.105 2.714 1.00 11.80 224 GLY A N 1
ATOM 1499 C CA . GLY A 1 96 ? 8.123 48.280 2.031 1.00 11.86 224 GLY A CA 1
ATOM 1500 C C . GLY A 1 96 ? 9.426 49.016 1.783 1.00 10.59 224 GLY A C 1
ATOM 1501 O O . GLY A 1 96 ? 10.508 48.448 1.909 1.00 11.77 224 GLY A O 1
ATOM 1505 N N . ALA A 1 97 ? 9.334 50.300 1.431 1.00 10.16 225 ALA A N 1
ATOM 1506 C CA . ALA A 1 97 ? 10.533 51.097 1.187 1.00 10.29 225 ALA A CA 1
ATOM 1507 C C . ALA A 1 97 ? 11.373 51.221 2.455 1.00 9.93 225 ALA A C 1
ATOM 1508 O O . ALA A 1 97 ? 12.609 51.093 2.413 1.00 10.35 225 ALA A O 1
ATOM 1515 N N . ALA A 1 98 ? 10.724 51.528 3.590 1.00 10.57 226 ALA A N 1
ATOM 1516 C CA . ALA A 1 98 ? 11.465 51.694 4.836 1.00 10.50 226 ALA A CA 1
ATOM 1517 C C . ALA A 1 98 ? 12.048 50.370 5.322 1.00 10.33 226 ALA A C 1
ATOM 1518 O O . ALA A 1 98 ? 13.184 50.326 5.815 1.00 11.49 226 ALA A O 1
ATOM 1525 N N . GLU A 1 99 ? 11.278 49.284 5.204 1.00 10.86 227 GLU A N 1
ATOM 1526 C CA . GLU A 1 99 ? 11.808 47.985 5.598 1.00 11.82 227 GLU A CA 1
ATOM 1527 C C . GLU A 1 99 ? 12.966 47.571 4.706 1.00 11.40 227 GLU A C 1
ATOM 1528 O O . GLU A 1 99 ? 13.891 46.896 5.171 1.00 12.68 227 GLU A O 1
ATOM 1540 N N . TRP A 1 100 ? 12.924 47.964 3.427 1.00 11.55 228 TRP A N 1
ATOM 1541 C CA . TRP A 1 100 ? 14.038 47.702 2.526 1.00 11.24 228 TRP A CA 1
ATOM 1542 C C . TRP A 1 100 ? 15.278 48.493 2.922 1.00 10.58 228 TRP A C 1
ATOM 1543 O O . TRP A 1 100 ? 16.394 47.952 2.950 1.00 11.25 228 TRP A O 1
ATOM 1564 N N . LEU A 1 101 ? 15.114 49.764 3.284 1.00 9.86 229 LEU A N 1
ATOM 1565 C CA . LEU A 1 101 ? 16.267 50.494 3.791 1.00 9.15 229 LEU A CA 1
ATOM 1566 C C . LEU A 1 101 ? 16.842 49.811 5.028 1.00 9.75 229 LEU A C 1
ATOM 1567 O O . LEU A 1 101 ? 18.065 49.690 5.169 1.00 10.54 229 LEU A O 1
ATOM 1583 N N . ARG A 1 102 ? 15.977 49.354 5.925 1.00 10.96 230 ARG A N 1
ATOM 1584 C CA . ARG A 1 102 ? 16.435 48.720 7.162 1.00 11.77 230 ARG A CA 1
ATOM 1585 C C . ARG A 1 102 ? 17.131 47.391 6.884 1.00 12.46 230 ARG A C 1
ATOM 1586 O O . ARG A 1 102 ? 18.209 47.115 7.422 1.00 14.60 230 ARG A O 1
ATOM 1607 N N . ASP A 1 103 ? 16.514 46.535 6.078 1.00 12.53 231 ASP A N 1
ATOM 1608 C CA . ASP A 1 103 ? 16.964 45.146 5.981 1.00 13.51 231 ASP A CA 1
ATOM 1609 C C . ASP A 1 103 ? 17.942 44.904 4.840 1.00 12.82 231 ASP A C 1
ATOM 1610 O O . ASP A 1 103 ? 18.812 44.030 4.957 1.00 15.67 231 ASP A O 1
ATOM 1619 N N . TYR A 1 104 ? 17.816 45.645 3.740 1.00 11.62 232 TYR A N 1
ATOM 1620 C CA . TYR A 1 104 ? 18.677 45.476 2.584 1.00 11.37 232 TYR A CA 1
ATOM 1621 C C . TYR A 1 104 ? 19.839 46.459 2.594 1.00 10.77 232 TYR A C 1
ATOM 1622 O O . TYR A 1 104 ? 20.987 46.062 2.400 1.00 12.73 232 TYR A O 1
ATOM 1640 N N . VAL A 1 105 ? 19.549 47.743 2.820 1.00 10.99 233 VAL A N 1
ATOM 1641 C CA . VAL A 1 105 ? 20.590 48.765 2.832 1.00 11.17 233 VAL A CA 1
ATOM 1642 C C . VAL A 1 105 ? 21.270 48.864 4.204 1.00 10.45 233 VAL A C 1
ATOM 1643 O O . VAL A 1 105 ? 22.381 49.406 4.300 1.00 12.48 233 VAL A O 1
ATOM 1656 N N . LYS A 1 106 ? 20.630 48.354 5.266 1.00 11.33 234 LYS A N 1
ATOM 1657 C CA A LYS A 1 106 ? 21.177 48.341 6.622 0.36 12.64 234 LYS A CA 1
ATOM 1658 C CA B LYS A 1 106 ? 21.165 48.339 6.628 0.64 12.17 234 LYS A CA 1
ATOM 1659 C C . LYS A 1 106 ? 21.159 49.727 7.270 1.00 12.16 234 LYS A C 1
ATOM 1660 O O . LYS A 1 106 ? 21.964 50.019 8.159 1.00 13.57 234 LYS A O 1
ATOM 1697 N N . VAL A 1 107 ? 20.236 50.599 6.846 1.00 12.43 235 VAL A N 1
ATOM 1698 C CA . VAL A 1 107 ? 20.044 51.878 7.525 1.00 11.47 235 VAL A CA 1
ATOM 1699 C C . VAL A 1 107 ? 19.502 51.634 8.922 1.00 11.61 235 VAL A C 1
ATOM 1700 O O . VAL A 1 107 ? 18.582 50.830 9.119 1.00 12.78 235 VAL A O 1
ATOM 1713 N N . GLU A 1 108 ? 20.046 52.361 9.896 1.00 12.08 236 GLU A N 1
ATOM 1714 C CA . GLU A 1 108 ? 19.608 52.285 11.281 1.00 12.16 236 GLU A CA 1
ATOM 1715 C C . GLU A 1 108 ? 18.641 53.424 11.574 1.00 11.51 236 GLU A C 1
ATOM 1716 O O . GLU A 1 108 ? 18.999 54.592 11.436 1.00 13.32 236 GLU A O 1
ATOM 1728 N N . PHE A 1 109 ? 17.434 53.080 12.001 1.00 12.54 237 PHE A N 1
ATOM 1729 C CA . PHE A 1 109 ? 16.436 54.041 12.447 1.00 12.84 237 PHE A CA 1
ATOM 1730 C C . PHE A 1 109 ? 16.226 53.874 13.947 1.00 12.89 237 PHE A C 1
ATOM 1731 O O . PHE A 1 109 ? 16.256 52.748 14.478 1.00 15.71 237 PHE A O 1
ATOM 1748 N N . TYR A 1 110 ? 15.920 54.962 14.638 1.00 12.78 238 TYR A N 1
ATOM 1749 C CA . TYR A 1 110 ? 15.626 54.837 16.063 1.00 12.80 238 TYR A CA 1
ATOM 1750 C C . TYR A 1 110 ? 14.351 54.017 16.263 1.00 14.15 238 TYR A C 1
ATOM 1751 O O . TYR A 1 110 ? 13.370 54.202 15.548 1.00 14.10 238 TYR A O 1
ATOM 1769 N N . PRO A 1 111 ? 14.333 53.088 17.225 1.00 14.20 239 PRO A N 1
ATOM 1770 C CA . PRO A 1 111 ? 13.181 52.183 17.340 1.00 14.94 239 PRO A CA 1
ATOM 1771 C C . PRO A 1 111 ? 12.000 52.759 18.109 1.00 15.46 239 PRO A C 1
ATOM 1772 O O . PRO A 1 111 ? 10.930 52.134 18.120 1.00 16.82 239 PRO A O 1
ATOM 1783 N N . ASP A 1 112 ? 12.167 53.899 18.783 1.00 16.26 240 ASP A N 1
ATOM 1784 C CA A ASP A 1 112 ? 11.143 54.339 19.732 0.44 16.69 240 ASP A CA 1
ATOM 1785 C CA B ASP A 1 112 ? 11.246 54.355 19.811 0.56 16.49 240 ASP A CA 1
ATOM 1786 C C . ASP A 1 112 ? 10.976 55.848 19.727 1.00 15.65 240 ASP A C 1
ATOM 1787 O O . ASP A 1 112 ? 10.561 56.444 20.729 1.00 18.44 240 ASP A O 1
ATOM 1804 N N A GLN A 1 113 ? 11.236 56.479 18.575 0.40 14.93 241 GLN A N 1
ATOM 1805 N N B GLN A 1 113 ? 11.196 56.470 18.582 0.60 14.35 241 GLN A N 1
ATOM 1806 C CA A GLN A 1 113 ? 11.087 57.917 18.375 0.40 14.66 241 GLN A CA 1
ATOM 1807 C CA B GLN A 1 113 ? 10.796 57.856 18.452 0.60 14.71 241 GLN A CA 1
ATOM 1808 C C A GLN A 1 113 ? 10.551 58.147 16.959 0.40 12.93 241 GLN A C 1
ATOM 1809 C C B GLN A 1 113 ? 10.530 58.155 16.991 0.60 11.95 241 GLN A C 1
ATOM 1810 O O A GLN A 1 113 ? 10.907 57.400 16.046 0.40 13.67 241 GLN A O 1
ATOM 1811 O O B GLN A 1 113 ? 11.066 57.499 16.098 0.60 12.17 241 GLN A O 1
ATOM 1838 N N . LEU A 1 114 ? 9.677 59.148 16.775 1.00 12.51 242 LEU A N 1
ATOM 1839 C CA . LEU A 1 114 ? 9.231 59.541 15.441 1.00 10.85 242 LEU A CA 1
ATOM 1840 C C . LEU A 1 114 ? 9.042 61.052 15.433 1.00 10.89 242 LEU A C 1
ATOM 1841 O O . LEU A 1 114 ? 8.746 61.655 16.472 1.00 13.23 242 LEU A O 1
ATOM 1858 N N . PHE A 1 115 ? 9.173 61.661 14.252 1.00 10.64 243 PHE A N 1
ATOM 1859 C CA . PHE A 1 115 ? 8.772 63.055 14.081 1.00 11.02 243 PHE A CA 1
ATOM 1860 C C . PHE A 1 115 ? 7.340 63.137 13.562 1.00 10.44 243 PHE A C 1
ATOM 1861 O O . PHE A 1 115 ? 6.951 62.399 12.646 1.00 11.36 243 PHE A O 1
ATOM 1878 N N . GLN A 1 116 ? 6.612 64.136 14.050 1.00 11.41 244 GLN A N 1
ATOM 1879 C CA . GLN A 1 116 ? 5.358 64.616 13.470 1.00 10.51 244 GLN A CA 1
ATOM 1880 C C . GLN A 1 116 ? 5.679 65.956 12.802 1.00 9.76 244 GLN A C 1
ATOM 1881 O O . GLN A 1 116 ? 5.783 66.981 13.479 1.00 10.93 244 GLN A O 1
ATOM 1895 N N . PHE A 1 117 ? 5.878 65.948 11.483 1.00 9.34 245 PHE A N 1
ATOM 1896 C CA . PHE A 1 117 ? 6.160 67.185 10.768 1.00 8.80 245 PHE A CA 1
ATOM 1897 C C . PHE A 1 117 ? 4.896 68.031 10.634 1.00 8.53 245 PHE A C 1
ATOM 1898 O O . PHE A 1 117 ? 3.763 67.567 10.832 1.00 9.73 245 PHE A O 1
ATOM 1915 N N . GLY A 1 118 ? 5.086 69.296 10.261 1.00 8.69 246 GLY A N 1
ATOM 1916 C CA . GLY A 1 118 ? 3.939 70.160 10.050 1.00 9.11 246 GLY A CA 1
ATOM 1917 C C . GLY A 1 118 ? 2.977 69.560 9.037 1.00 8.91 246 GLY A C 1
ATOM 1918 O O . GLY A 1 118 ? 3.384 68.986 8.027 1.00 9.26 246 GLY A O 1
ATOM 1922 N N . GLY A 1 119 ? 1.678 69.699 9.294 1.00 9.55 247 GLY A N 1
ATOM 1923 C CA . GLY A 1 119 ? 0.671 69.209 8.378 1.00 10.34 247 GLY A CA 1
ATOM 1924 C C . GLY A 1 119 ? 0.321 67.744 8.533 1.00 10.34 247 GLY A C 1
ATOM 1925 O O . GLY A 1 119 ? -0.597 67.263 7.847 1.00 11.29 247 GLY A O 1
ATOM 1929 N N . HIS A 1 120 ? 0.998 67.013 9.410 1.00 10.52 248 HIS A N 1
ATOM 1930 C CA . HIS A 1 120 ? 0.704 65.607 9.653 1.00 10.56 248 HIS A CA 1
ATOM 1931 C C . HIS A 1 120 ? -0.177 65.450 10.886 1.00 11.17 248 HIS A C 1
ATOM 1932 O O . HIS A 1 120 ? -0.010 66.156 11.883 1.00 12.52 248 HIS A O 1
ATOM 1946 N N . SER A 1 121 ? -1.111 64.497 10.822 1.00 11.72 249 SER A N 1
ATOM 1947 C CA . SER A 1 121 ? -2.063 64.292 11.903 1.00 12.02 249 SER A CA 1
ATOM 1948 C C . SER A 1 121 ? -1.550 63.407 13.023 1.00 12.28 249 SER A C 1
ATOM 1949 O O . SER A 1 121 ? -2.118 63.443 14.113 1.00 14.78 249 SER A O 1
ATOM 1957 N N . VAL A 1 122 ? -0.493 62.637 12.802 1.00 12.33 250 VAL A N 1
ATOM 1958 C CA . VAL A 1 122 ? 0.103 61.797 13.833 1.00 13.74 250 VAL A CA 1
ATOM 1959 C C . VAL A 1 122 ? 1.607 61.757 13.576 1.00 12.24 250 VAL A C 1
ATOM 1960 O O . VAL A 1 122 ? 2.079 62.118 12.490 1.00 12.33 250 VAL A O 1
ATOM 1973 N N . LYS A 1 123 ? 2.365 61.325 14.586 1.00 12.86 251 LYS A N 1
ATOM 1974 C CA A LYS A 1 123 ? 3.785 61.045 14.408 0.47 12.43 251 LYS A CA 1
ATOM 1975 C CA B LYS A 1 123 ? 3.786 61.052 14.404 0.53 12.46 251 LYS A CA 1
ATOM 1976 C C . LYS A 1 123 ? 3.954 59.890 13.442 1.00 12.25 251 LYS A C 1
ATOM 1977 O O . LYS A 1 123 ? 3.448 58.797 13.694 1.00 13.04 251 LYS A O 1
ATOM 2014 N N . ARG A 1 124 ? 4.695 60.112 12.352 1.00 11.04 252 ARG A N 1
ATOM 2015 C CA . ARG A 1 124 ? 4.900 59.028 11.405 1.00 10.24 252 ARG A CA 1
ATOM 2016 C C . ARG A 1 124 ? 6.247 59.043 10.708 1.00 10.43 252 ARG A C 1
ATOM 2017 O O . ARG A 1 124 ? 6.464 58.196 9.834 1.00 10.41 252 ARG A O 1
ATOM 2038 N N . ALA A 1 125 ? 7.172 59.938 11.036 1.00 10.14 253 ALA A N 1
ATOM 2039 C CA . ALA A 1 125 ? 8.446 59.973 10.332 1.00 10.56 253 ALA A CA 1
ATOM 2040 C C . ALA A 1 125 ? 9.515 59.222 11.111 1.00 9.54 253 ALA A C 1
ATOM 2041 O O . ALA A 1 125 ? 9.893 59.627 12.219 1.00 10.36 253 ALA A O 1
ATOM 2048 N N . LEU A 1 126 ? 9.993 58.134 10.507 1.00 9.54 254 LEU A N 1
ATOM 2049 C CA . LEU A 1 126 ? 11.161 57.406 10.973 1.00 10.04 254 LEU A CA 1
ATOM 2050 C C . LEU A 1 126 ? 12.385 58.303 10.964 1.00 9.92 254 LEU A C 1
ATOM 2051 O O . LEU A 1 126 ? 12.542 59.151 10.073 1.00 10.89 254 LEU A O 1
ATOM 2067 N N . ILE A 1 127 ? 13.256 58.098 11.951 1.00 10.02 255 ILE A N 1
ATOM 2068 C CA . ILE A 1 127 ? 14.417 58.952 12.170 1.00 10.07 255 ILE A CA 1
ATOM 2069 C C . ILE A 1 127 ? 15.689 58.142 11.941 1.00 10.44 255 ILE A C 1
ATOM 2070 O O . ILE A 1 127 ? 15.950 57.189 12.689 1.00 10.80 255 ILE A O 1
ATOM 2086 N N . PRO A 1 128 ? 16.512 58.477 10.940 1.00 10.01 256 PRO A N 1
ATOM 2087 C CA . PRO A 1 128 ? 17.780 57.768 10.790 1.00 11.02 256 PRO A CA 1
ATOM 2088 C C . PRO A 1 128 ? 18.760 58.182 11.878 1.00 10.36 256 PRO A C 1
ATOM 2089 O O . PRO A 1 128 ? 18.736 59.314 12.381 1.00 10.82 256 PRO A O 1
ATOM 2100 N N . LYS A 1 129 ? 19.675 57.265 12.194 1.00 11.40 257 LYS A N 1
ATOM 2101 C CA . LYS A 1 129 ? 20.769 57.566 13.112 1.00 10.25 257 LYS A CA 1
ATOM 2102 C C . LYS A 1 129 ? 21.389 58.912 12.783 1.00 10.65 257 LYS A C 1
ATOM 2103 O O . LYS A 1 129 ? 21.718 59.182 11.629 1.00 11.24 257 LYS A O 1
ATOM 2122 N N . GLY A 1 130 ? 21.542 59.748 13.809 1.00 10.83 258 GLY A N 1
ATOM 2123 C CA . GLY A 1 130 ? 22.180 61.039 13.634 1.00 10.41 258 GLY A CA 1
ATOM 2124 C C . GLY A 1 130 ? 21.285 62.168 13.169 1.00 10.52 258 GLY A C 1
ATOM 2125 O O . GLY A 1 130 ? 21.746 63.322 13.117 1.00 10.95 258 GLY A O 1
ATOM 2129 N N . HIS A 1 131 ? 20.038 61.887 12.795 1.00 10.08 259 HIS A N 1
ATOM 2130 C CA . HIS A 1 131 ? 19.104 62.931 12.368 1.00 9.60 259 HIS A CA 1
ATOM 2131 C C . HIS A 1 131 ? 19.617 63.696 11.150 1.00 9.84 259 HIS A C 1
ATOM 2132 O O . HIS A 1 131 ? 19.338 64.886 10.977 1.00 9.74 259 HIS A O 1
ATOM 2146 N N . THR A 1 132 ? 20.347 63.018 10.268 1.00 9.01 260 THR A N 1
ATOM 2147 C CA . THR A 1 132 ? 20.702 63.565 8.961 1.00 8.52 260 THR A CA 1
ATOM 2148 C C . THR A 1 132 ? 20.775 62.425 7.956 1.00 8.60 260 THR A C 1
ATOM 2149 O O . THR A 1 132 ? 20.754 61.241 8.318 1.00 9.19 260 THR A O 1
ATOM 2160 N N . GLY A 1 133 ? 20.921 62.793 6.686 1.00 8.14 261 GLY A N 1
ATOM 2161 C CA . GLY A 1 133 ? 21.118 61.815 5.632 1.00 7.76 261 GLY A CA 1
ATOM 2162 C C . GLY A 1 133 ? 22.486 61.199 5.571 1.00 7.93 261 GLY A C 1
ATOM 2163 O O . GLY A 1 133 ? 22.709 60.330 4.726 1.00 8.71 261 GLY A O 1
ATOM 2167 N N . ALA A 1 134 ? 23.425 61.608 6.428 1.00 8.90 262 ALA A N 1
ATOM 2168 C CA . ALA A 1 134 ? 24.749 60.990 6.389 1.00 9.58 262 ALA A CA 1
ATOM 2169 C C . ALA A 1 134 ? 24.661 59.478 6.580 1.00 9.33 262 ALA A C 1
ATOM 2170 O O . ALA A 1 134 ? 25.309 58.714 5.855 1.00 10.04 262 ALA A O 1
ATOM 2177 N N . GLU A 1 135 ? 23.860 59.022 7.535 1.00 9.48 263 GLU A N 1
ATOM 2178 C CA . GLU A 1 135 ? 23.671 57.589 7.755 1.00 11.29 263 GLU A CA 1
ATOM 2179 C C . GLU A 1 135 ? 23.140 56.895 6.507 1.00 10.14 263 GLU A C 1
ATOM 2180 O O . GLU A 1 135 ? 23.620 55.827 6.121 1.00 10.83 263 GLU A O 1
ATOM 2192 N N . VAL A 1 136 ? 22.127 57.483 5.872 1.00 9.37 264 VAL A N 1
ATOM 2193 C CA . VAL A 1 136 ? 21.484 56.844 4.734 1.00 9.94 264 VAL A CA 1
ATOM 2194 C C . VAL A 1 136 ? 22.443 56.742 3.554 1.00 8.76 264 VAL A C 1
ATOM 2195 O O . VAL A 1 136 ? 22.600 55.681 2.946 1.00 8.97 264 VAL A O 1
ATOM 2208 N N . ILE A 1 137 ? 23.064 57.860 3.180 1.00 8.89 265 ILE A N 1
ATOM 2209 C CA . ILE A 1 137 ? 23.960 57.852 2.028 1.00 8.87 265 ILE A CA 1
ATOM 2210 C C . ILE A 1 137 ? 25.194 56.997 2.288 1.00 9.08 265 ILE A C 1
ATOM 2211 O O . ILE A 1 137 ? 25.673 56.303 1.391 1.00 9.10 265 ILE A O 1
ATOM 2227 N N . SER A 1 138 ? 25.725 57.011 3.511 1.00 9.47 266 SER A N 1
ATOM 2228 C CA A SER A 1 138 ? 26.876 56.161 3.798 0.75 10.33 266 SER A CA 1
ATOM 2229 C CA B SER A 1 138 ? 26.877 56.162 3.797 0.25 10.05 266 SER A CA 1
ATOM 2230 C C . SER A 1 138 ? 26.519 54.693 3.613 1.00 9.61 266 SER A C 1
ATOM 2231 O O . SER A 1 138 ? 27.266 53.925 2.996 1.00 10.01 266 SER A O 1
ATOM 2246 N N . LYS A 1 139 ? 25.362 54.280 4.135 1.00 9.05 267 LYS A N 1
ATOM 2247 C CA . LYS A 1 139 ? 24.945 52.887 3.989 1.00 9.74 267 LYS A CA 1
ATOM 2248 C C . LYS A 1 139 ? 24.675 52.529 2.532 1.00 9.23 267 LYS A C 1
ATOM 2249 O O . LYS A 1 139 ? 25.036 51.435 2.080 1.00 9.34 267 LYS A O 1
ATOM 2268 N N . PHE A 1 140 ? 24.041 53.427 1.772 1.00 8.76 268 PHE A N 1
ATOM 2269 C CA . PHE A 1 140 ? 23.866 53.208 0.338 1.00 8.57 268 PHE A CA 1
ATOM 2270 C C . PHE A 1 140 ? 25.205 53.010 -0.359 1.00 8.85 268 PHE A C 1
ATOM 2271 O O . PHE A 1 140 ? 25.345 52.137 -1.219 1.00 9.28 268 PHE A O 1
ATOM 2288 N N . SER A 1 141 ? 26.188 53.857 -0.042 1.00 9.47 269 SER A N 1
ATOM 2289 C CA A SER A 1 141 ? 27.487 53.795 -0.709 0.59 9.57 269 SER A CA 1
ATOM 2290 C CA B SER A 1 141 ? 27.471 53.782 -0.731 0.41 9.87 269 SER A CA 1
ATOM 2291 C C . SER A 1 141 ? 28.169 52.461 -0.447 1.00 8.95 269 SER A C 1
ATOM 2292 O O . SER A 1 141 ? 28.770 51.865 -1.351 1.00 9.52 269 SER A O 1
ATOM 2307 N N . ILE A 1 142 ? 28.092 51.985 0.796 1.00 9.27 270 ILE A N 1
ATOM 2308 C CA . ILE A 1 142 ? 28.675 50.692 1.160 1.00 9.45 270 ILE A CA 1
ATOM 2309 C C . ILE A 1 142 ? 27.986 49.568 0.389 1.00 9.27 270 ILE A C 1
ATOM 2310 O O . ILE A 1 142 ? 28.628 48.667 -0.155 1.00 9.62 270 ILE A O 1
ATOM 2326 N N . LYS A 1 143 ? 26.656 49.598 0.349 1.00 8.83 271 LYS A N 1
ATOM 2327 C CA . LYS A 1 143 ? 25.917 48.548 -0.343 1.00 8.75 271 LYS A CA 1
ATOM 2328 C C . LYS A 1 143 ? 26.196 48.559 -1.842 1.00 8.47 271 LYS A C 1
ATOM 2329 O O . LYS A 1 143 ? 26.357 47.503 -2.467 1.00 9.20 271 LYS A O 1
ATOM 2348 N N . ALA A 1 144 ? 26.280 49.748 -2.451 1.00 8.67 272 ALA A N 1
ATOM 2349 C CA . ALA A 1 144 ? 26.618 49.855 -3.862 1.00 8.50 272 ALA A CA 1
ATOM 2350 C C . ALA A 1 144 ? 27.981 49.244 -4.151 1.00 8.96 272 ALA A C 1
ATOM 2351 O O . ALA A 1 144 ? 28.151 48.532 -5.148 1.00 9.77 272 ALA A O 1
ATOM 2358 N N . ASP A 1 145 ? 28.970 49.532 -3.308 1.0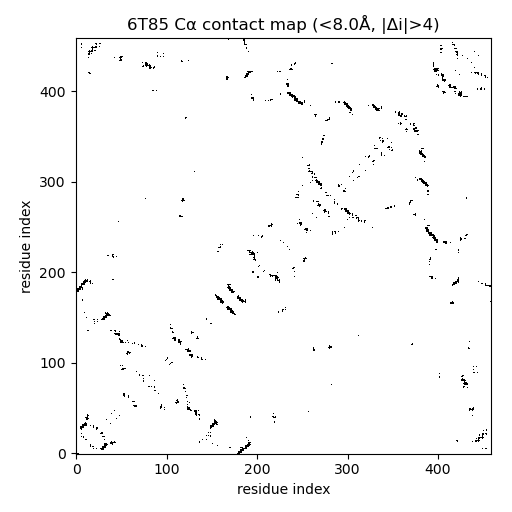0 9.34 273 ASP A N 1
ATOM 2359 C CA . ASP A 1 145 ? 30.287 48.952 -3.511 1.00 11.00 273 ASP A CA 1
ATOM 2360 C C . ASP A 1 145 ? 30.220 47.434 -3.384 1.00 9.99 273 ASP A C 1
ATOM 2361 O O . ASP A 1 145 ? 30.802 46.703 -4.194 1.00 10.79 273 ASP A O 1
ATOM 2370 N N . GLU A 1 146 ? 29.473 46.944 -2.396 1.00 9.55 274 GLU A N 1
ATOM 2371 C CA A GLU A 1 146 ? 29.366 45.504 -2.193 0.66 9.45 274 GLU A CA 1
ATOM 2372 C CA B GLU A 1 146 ? 29.346 45.505 -2.183 0.34 9.94 274 GLU A CA 1
ATOM 2373 C C . GLU A 1 146 ? 28.779 44.804 -3.413 1.00 9.58 274 GLU A C 1
ATOM 2374 O O . GLU A 1 146 ? 29.270 43.743 -3.820 1.00 9.76 274 GLU A O 1
ATOM 2397 N N . VAL A 1 147 ? 27.731 45.368 -4.014 1.00 9.06 275 VAL A N 1
ATOM 2398 C CA . VAL A 1 147 ? 27.078 44.696 -5.132 1.00 8.66 275 VAL A CA 1
ATOM 2399 C C . VAL A 1 147 ? 27.712 44.994 -6.480 1.00 9.99 275 VAL A C 1
ATOM 2400 O O . VAL A 1 147 ? 27.336 44.370 -7.485 1.00 11.59 275 VAL A O 1
ATOM 2413 N N . GLY A 1 148 ? 28.681 45.899 -6.540 1.00 10.80 276 GLY A N 1
ATOM 2414 C CA . GLY A 1 148 ? 29.368 46.164 -7.781 1.00 13.02 276 GLY A CA 1
ATOM 2415 C C . GLY A 1 148 ? 28.792 47.258 -8.625 1.00 14.10 276 GLY A C 1
ATOM 2416 O O . GLY A 1 148 ? 29.082 47.286 -9.816 1.00 19.63 276 GLY A O 1
ATOM 2420 N N . LEU A 1 149 ? 28.014 48.163 -8.048 1.00 9.63 277 LEU A N 1
ATOM 2421 C CA . LEU A 1 149 ? 27.419 49.276 -8.774 1.00 9.29 277 LEU A CA 1
ATOM 2422 C C . LEU A 1 149 ? 28.422 50.420 -8.874 1.00 8.77 277 LEU A C 1
ATOM 2423 O O . LEU A 1 149 ? 28.702 51.063 -7.851 1.00 10.42 277 LEU A O 1
ATOM 2439 N N . PRO A 1 150 ? 28.974 50.707 -10.057 1.00 8.41 278 PRO A N 1
ATOM 2440 C CA . PRO A 1 150 ? 29.936 51.810 -10.169 1.00 9.94 278 PRO A CA 1
ATOM 2441 C C . PRO A 1 150 ? 29.226 53.149 -10.091 1.00 8.63 278 PRO A C 1
ATOM 2442 O O . PRO A 1 150 ? 28.096 53.308 -10.551 1.00 8.47 278 PRO A O 1
ATOM 2453 N N . ILE A 1 151 ? 29.927 54.110 -9.504 1.00 9.25 279 ILE A N 1
ATOM 2454 C CA . ILE A 1 151 ? 29.492 55.496 -9.411 1.00 9.19 279 ILE A CA 1
ATOM 2455 C C . ILE A 1 151 ? 30.583 56.342 -10.036 1.00 8.91 279 ILE A C 1
ATOM 2456 O O . ILE A 1 151 ? 31.734 56.304 -9.591 1.00 10.72 279 ILE A O 1
ATOM 2472 N N . HIS A 1 152 ? 30.251 57.043 -11.107 1.00 7.58 280 HIS A N 1
ATOM 2473 C CA . HIS A 1 152 ? 31.173 57.921 -11.808 1.00 7.63 280 HIS A CA 1
ATOM 2474 C C . HIS A 1 152 ? 30.877 59.352 -11.399 1.00 7.63 280 HIS A C 1
ATOM 2475 O O . HIS A 1 152 ? 29.860 59.929 -11.797 1.00 8.67 280 HIS A O 1
ATOM 2489 N N . THR A 1 153 ? 31.738 59.924 -10.574 1.00 8.15 281 THR A N 1
ATOM 2490 C CA . THR A 1 153 ? 31.577 61.293 -10.110 1.00 7.92 281 THR A CA 1
ATOM 2491 C C . THR A 1 153 ? 32.220 62.265 -11.102 1.00 7.40 281 THR A C 1
ATOM 2492 O O . THR A 1 153 ? 32.845 61.872 -12.095 1.00 8.68 281 THR A O 1
ATOM 2503 N N . ASN A 1 154 ? 32.039 63.557 -10.831 1.00 7.22 282 ASN A N 1
ATOM 2504 C CA . ASN A 1 154 ? 32.479 64.597 -11.756 1.00 7.80 282 ASN A CA 1
ATOM 2505 C C . ASN A 1 154 ? 32.035 64.304 -13.187 1.00 8.37 282 ASN A C 1
ATOM 2506 O O . ASN A 1 154 ? 32.745 64.592 -14.152 1.00 9.00 282 ASN A O 1
ATOM 2517 N N . THR A 1 155 ? 30.812 63.777 -13.336 1.00 7.62 283 THR A N 1
ATOM 2518 C CA . THR A 1 155 ? 30.284 63.351 -14.627 1.00 7.72 283 THR A CA 1
ATOM 2519 C C . THR A 1 155 ? 28.906 63.977 -14.762 1.00 7.73 283 THR A C 1
ATOM 2520 O O . THR A 1 155 ? 27.937 63.533 -14.131 1.00 8.27 283 THR A O 1
ATOM 2531 N N . LYS A 1 156 ? 28.824 65.009 -15.593 1.00 7.73 284 LYS A N 1
ATOM 2532 C CA . LYS A 1 156 ? 27.623 65.831 -15.715 1.00 7.40 284 LYS A CA 1
ATOM 2533 C C . LYS A 1 156 ? 26.839 65.415 -16.947 1.00 7.26 284 LYS A C 1
ATOM 2534 O O . LYS A 1 156 ? 27.265 65.667 -18.075 1.00 8.30 284 LYS A O 1
ATOM 2553 N N . ALA A 1 157 ? 25.670 64.810 -16.759 1.00 7.28 285 ALA A N 1
ATOM 2554 C CA . ALA A 1 157 ? 24.809 64.525 -17.896 1.00 7.65 285 ALA A CA 1
ATOM 2555 C C . ALA A 1 157 ? 24.419 65.830 -18.558 1.00 6.84 285 ALA A C 1
ATOM 2556 O O . ALA A 1 157 ? 24.036 66.778 -17.863 1.00 7.62 285 ALA A O 1
ATOM 2563 N N . GLU A 1 158 ? 24.497 65.861 -19.893 1.00 7.76 286 GLU A N 1
ATOM 2564 C CA . GLU A 1 158 ? 24.172 67.041 -20.686 1.00 9.14 286 GLU A CA 1
ATOM 2565 C C . GLU A 1 158 ? 23.130 66.803 -21.749 1.00 8.89 286 GLU A C 1
ATOM 2566 O O . GLU A 1 158 ? 22.451 67.760 -22.109 1.00 11.13 286 GLU A O 1
ATOM 2578 N N . LYS A 1 159 ? 22.988 65.595 -22.274 1.00 8.54 287 LYS A N 1
ATOM 2579 C CA . LYS A 1 159 ? 22.084 65.356 -23.388 1.00 9.65 287 LYS A CA 1
ATOM 2580 C C . LYS A 1 159 ? 21.565 63.928 -23.302 1.00 9.37 287 LYS A C 1
ATOM 2581 O O . LYS A 1 159 ? 22.347 62.999 -23.086 1.00 12.94 287 LYS A O 1
ATOM 2600 N N . LEU A 1 160 ? 20.264 63.748 -23.489 1.00 8.02 288 LEU A N 1
ATOM 2601 C CA . LEU A 1 160 ? 19.684 62.418 -23.664 1.00 8.70 288 LEU A CA 1
ATOM 2602 C C . LEU A 1 160 ? 19.782 62.030 -25.134 1.00 9.96 288 LEU A C 1
ATOM 2603 O O . LEU A 1 160 ? 19.497 62.835 -26.023 1.00 15.22 288 LEU A O 1
ATOM 2619 N N . ILE A 1 161 ? 20.210 60.813 -25.398 1.00 8.84 289 ILE A N 1
ATOM 2620 C CA . ILE A 1 161 ? 20.354 60.299 -26.755 1.00 9.39 289 ILE A CA 1
ATOM 2621 C C . ILE A 1 161 ? 19.077 59.555 -27.125 1.00 8.93 289 ILE A C 1
ATOM 2622 O O . ILE A 1 161 ? 18.633 58.669 -26.390 1.00 9.02 289 ILE A O 1
ATOM 2638 N N . GLN A 1 162 ? 18.462 59.943 -28.237 1.00 10.96 290 GLN A N 1
ATOM 2639 C CA . GLN A 1 162 ? 17.160 59.430 -28.622 1.00 11.59 290 GLN A CA 1
ATOM 2640 C C . GLN A 1 162 ? 17.275 58.843 -30.014 1.00 13.59 290 GLN A C 1
ATOM 2641 O O . GLN A 1 162 ? 17.846 59.483 -30.909 1.00 16.48 290 GLN A O 1
ATOM 2655 N N . ASP A 1 163 ? 16.724 57.644 -30.212 1.00 13.08 291 ASP A N 1
ATOM 2656 C 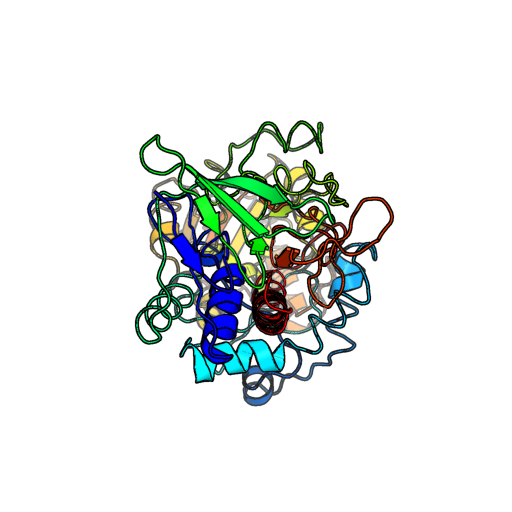CA . ASP A 1 163 ? 16.761 57.029 -31.526 1.00 14.40 291 ASP A CA 1
ATOM 2657 C C . ASP A 1 163 ? 15.574 57.494 -32.365 1.00 14.82 291 ASP A C 1
ATOM 2658 O O . ASP A 1 163 ? 14.739 58.284 -31.937 1.00 15.68 291 ASP A O 1
ATOM 2667 N N . GLN A 1 164 ? 15.508 57.001 -33.604 1.00 16.46 292 GLN A N 1
ATOM 2668 C CA . GLN A 1 164 ? 14.523 57.505 -34.556 1.00 17.98 292 GLN A CA 1
ATOM 2669 C C . GLN A 1 164 ? 13.099 57.156 -34.154 1.00 18.38 292 GLN A C 1
ATOM 2670 O O . GLN A 1 164 ? 12.158 57.807 -34.629 1.00 22.59 292 GLN A O 1
ATOM 2684 N N . THR A 1 165 ? 12.915 56.158 -33.291 1.00 16.82 293 THR A N 1
ATOM 2685 C CA . THR A 1 165 ? 11.589 55.775 -32.821 1.00 17.95 293 THR A CA 1
ATOM 2686 C C . THR A 1 165 ? 11.128 56.601 -31.634 1.00 17.33 293 THR A C 1
ATOM 2687 O O . THR A 1 165 ? 9.974 56.455 -31.217 1.00 20.25 293 THR A O 1
ATOM 2698 N N . GLY A 1 166 ? 11.997 57.451 -31.087 1.00 14.92 294 GLY A N 1
ATOM 2699 C CA . GLY A 1 166 ? 11.709 58.213 -29.890 1.00 14.34 294 GLY A CA 1
ATOM 2700 C C . GLY A 1 166 ? 12.220 57.593 -28.604 1.00 12.24 294 GLY A C 1
ATOM 2701 O O . GLY A 1 166 ? 12.088 58.206 -27.539 1.00 14.03 294 GLY A O 1
ATOM 2705 N N . ARG A 1 167 ? 12.813 56.408 -28.656 1.00 11.25 295 ARG A N 1
ATOM 2706 C CA . ARG A 1 167 ? 13.317 55.764 -27.448 1.00 10.26 295 ARG A CA 1
ATOM 2707 C C . ARG A 1 167 ? 14.593 56.450 -26.981 1.00 9.23 295 ARG A C 1
ATOM 2708 O O . ARG A 1 167 ? 15.463 56.775 -27.792 1.00 9.97 295 ARG A O 1
ATOM 2729 N N . ILE A 1 168 ? 14.724 56.622 -25.666 1.00 8.67 296 ILE A N 1
ATOM 2730 C CA . ILE A 1 168 ? 15.982 57.094 -25.089 1.00 8.41 296 ILE A CA 1
ATOM 2731 C C . ILE A 1 168 ? 16.911 55.904 -24.930 1.00 9.01 296 ILE A C 1
ATOM 2732 O O . ILE A 1 168 ? 16.552 54.908 -24.294 1.00 10.22 296 ILE A O 1
ATOM 2748 N N . VAL A 1 169 ? 18.119 56.025 -25.483 1.00 9.10 297 VAL A N 1
ATOM 2749 C CA . VAL A 1 169 ? 19.066 54.928 -25.607 1.00 8.59 297 VAL A CA 1
ATOM 2750 C C . VAL A 1 169 ? 20.427 55.290 -25.019 1.00 8.33 297 VAL A C 1
ATOM 2751 O O . VAL A 1 169 ? 21.373 54.516 -25.153 1.00 8.71 297 VAL A O 1
ATOM 2764 N N . GLY A 1 170 ? 20.538 56.418 -24.323 1.00 9.09 298 GLY A N 1
ATOM 2765 C CA . GLY A 1 170 ? 21.802 56.757 -23.698 1.00 9.61 298 GLY A CA 1
ATOM 2766 C C . GLY A 1 170 ? 21.826 58.198 -23.243 1.00 8.00 298 GLY A C 1
ATOM 2767 O O . GLY A 1 170 ? 20.828 58.913 -23.311 1.00 8.67 298 GLY A O 1
ATOM 2771 N N . VAL A 1 171 ? 23.000 58.586 -22.763 1.00 7.75 299 VAL A N 1
ATOM 2772 C CA . VAL A 1 171 ? 23.253 59.897 -22.186 1.00 8.34 299 VAL A CA 1
ATOM 2773 C C . VAL A 1 171 ? 24.649 60.331 -22.599 1.00 8.58 299 VAL A C 1
ATOM 2774 O O . VAL A 1 171 ? 25.589 59.552 -22.471 1.00 9.46 299 VAL A O 1
ATOM 2787 N N . GLU A 1 172 ? 24.788 61.569 -23.070 1.00 8.35 300 GLU A N 1
ATOM 2788 C CA . GLU A 1 172 ? 26.106 62.195 -23.213 1.00 8.33 300 GLU A CA 1
ATOM 2789 C C . GLU A 1 172 ? 26.379 63.021 -21.969 1.00 8.58 300 GLU A C 1
ATOM 2790 O O . GLU A 1 172 ? 25.504 63.777 -21.525 1.00 8.74 300 GLU A O 1
ATOM 2802 N N . ALA A 1 173 ? 27.589 62.886 -21.419 1.00 8.77 301 ALA A N 1
ATOM 2803 C CA . ALA A 1 173 ? 27.980 63.558 -20.189 1.00 8.61 301 ALA A CA 1
ATOM 2804 C C . ALA A 1 173 ? 29.363 64.177 -20.351 1.00 9.79 301 ALA A C 1
ATOM 2805 O O . ALA A 1 173 ? 30.171 63.715 -21.145 1.00 14.92 301 ALA A O 1
ATOM 2812 N N . ALA A 1 174 ? 29.608 65.218 -19.590 1.00 9.37 302 ALA A N 1
ATOM 2813 C CA . ALA A 1 174 ? 30.904 65.887 -19.560 1.00 10.80 302 ALA A CA 1
ATOM 2814 C C . ALA A 1 174 ? 31.688 65.389 -18.358 1.00 9.81 302 ALA A C 1
ATOM 2815 O O . ALA A 1 174 ? 31.173 65.366 -17.230 1.00 10.28 302 ALA A O 1
ATOM 2822 N N . HIS A 1 175 ? 32.948 65.023 -18.587 1.00 11.26 303 HIS A N 1
ATOM 2823 C CA . HIS A 1 175 ? 33.853 64.605 -17.520 1.00 11.69 303 HIS A CA 1
ATOM 2824 C C . HIS A 1 175 ? 35.238 65.151 -17.847 1.00 13.96 303 HIS A C 1
ATOM 2825 O O . HIS A 1 175 ? 35.786 64.844 -18.903 1.00 15.46 303 HIS A O 1
ATOM 2839 N N . ASN A 1 176 ? 35.787 66.001 -16.987 1.00 18.04 304 ASN A N 1
ATOM 2840 C CA . ASN A 1 176 ? 37.125 66.569 -17.227 1.00 21.10 304 ASN A CA 1
ATOM 2841 C C . ASN A 1 176 ? 37.187 67.306 -18.553 1.00 21.37 304 ASN A C 1
ATOM 2842 O O . ASN A 1 176 ? 38.211 67.261 -19.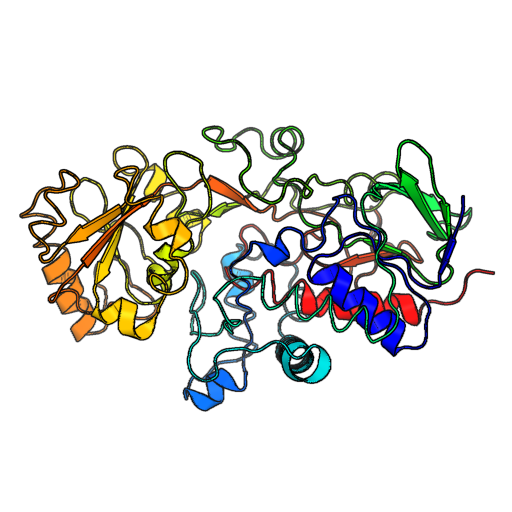241 1.00 24.27 304 ASN A O 1
ATOM 2853 N N . GLY A 1 177 ? 36.093 67.941 -18.966 1.00 19.33 305 GLY A N 1
ATOM 2854 C CA . GLY A 1 177 ? 36.121 68.706 -20.196 1.00 20.18 305 GLY A CA 1
ATOM 2855 C C . GLY A 1 177 ? 35.937 67.897 -21.456 1.00 19.48 305 GLY A C 1
ATOM 2856 O O . GLY A 1 177 ? 36.052 68.454 -22.551 1.00 23.70 305 GLY A O 1
ATOM 2860 N N . LYS A 1 178 ? 35.620 66.612 -21.346 1.00 17.79 306 LYS A N 1
ATOM 2861 C CA . LYS A 1 178 ? 35.440 65.750 -22.503 1.00 17.99 306 LYS A CA 1
ATOM 2862 C C . LYS A 1 178 ? 34.049 65.141 -22.446 1.00 15.67 306 LYS A C 1
ATOM 2863 O O . LYS A 1 178 ? 33.516 64.918 -21.370 1.00 15.47 306 LYS A O 1
ATOM 2882 N N . THR A 1 179 ? 33.476 64.843 -23.609 1.00 14.97 307 THR A N 1
ATOM 2883 C CA . THR A 1 179 ? 32.176 64.189 -23.678 1.00 13.27 307 THR A CA 1
ATOM 2884 C C . THR A 1 179 ? 32.356 62.676 -23.625 1.00 13.49 307 THR A C 1
ATOM 2885 O O . THR A 1 179 ? 33.093 62.087 -24.418 1.00 17.18 307 THR A O 1
ATOM 2896 N N . ILE A 1 180 ? 31.644 62.058 -22.706 1.00 11.06 308 ILE A N 1
ATOM 2897 C CA A ILE A 1 180 ? 31.607 60.615 -22.587 0.44 11.06 308 ILE A CA 1
ATOM 2898 C CA B ILE A 1 180 ? 31.588 60.615 -22.508 0.56 11.74 308 ILE A CA 1
ATOM 2899 C C . ILE A 1 180 ? 30.197 60.171 -22.932 1.00 10.80 308 ILE A C 1
ATOM 2900 O O . ILE A 1 180 ? 29.216 60.782 -22.512 1.00 12.40 308 ILE A O 1
ATOM 2931 N N . THR A 1 181 ? 30.102 59.128 -23.740 1.00 10.06 309 THR A N 1
ATOM 2932 C CA . THR A 1 181 ? 28.810 58.570 -24.131 1.00 9.40 309 THR A CA 1
ATOM 2933 C C . THR A 1 181 ? 28.508 57.337 -23.295 1.00 9.35 309 THR A C 1
ATOM 2934 O O . THR A 1 181 ? 29.309 56.397 -23.266 1.00 10.49 309 THR A O 1
ATOM 2945 N N . TYR A 1 182 ? 27.346 57.358 -22.631 1.00 8.59 310 TYR A N 1
ATOM 2946 C CA . TYR A 1 182 ? 26.812 56.225 -21.890 1.00 8.64 310 TYR A CA 1
ATOM 2947 C C . TYR A 1 182 ? 25.666 55.633 -22.695 1.00 8.79 310 TYR A C 1
ATOM 2948 O O . TYR A 1 182 ? 24.592 56.231 -22.784 1.00 11.22 310 TYR A O 1
ATOM 2966 N N . HIS A 1 183 ? 25.874 54.452 -23.255 1.00 8.24 311 HIS A N 1
ATOM 2967 C CA . HIS A 1 183 ? 24.803 53.724 -23.918 1.00 8.01 311 HIS A CA 1
ATOM 2968 C C . HIS A 1 183 ? 23.999 52.992 -22.861 1.00 8.24 311 HIS A C 1
ATOM 2969 O O . HIS A 1 183 ? 24.567 52.333 -21.982 1.00 9.26 311 HIS A O 1
ATOM 2983 N N . ALA A 1 184 ? 22.683 53.138 -22.927 1.00 7.89 312 ALA A N 1
ATOM 2984 C CA . ALA A 1 184 ? 21.751 52.531 -21.983 1.00 8.20 312 ALA A CA 1
ATOM 2985 C C . ALA A 1 184 ? 20.875 51.551 -22.740 1.00 8.37 312 ALA A C 1
ATOM 2986 O O . ALA A 1 184 ? 19.990 51.956 -23.504 1.00 10.29 312 ALA A O 1
ATOM 2993 N N . LYS A 1 185 ? 21.115 50.263 -22.528 1.00 8.21 313 LYS A N 1
ATOM 2994 C CA A LYS A 1 185 ? 20.457 49.246 -23.336 0.48 9.18 313 LYS A CA 1
ATOM 2995 C CA B LYS A 1 185 ? 20.457 49.244 -23.335 0.52 8.33 313 LYS A CA 1
ATOM 2996 C C . LYS A 1 185 ? 19.035 48.957 -22.888 1.00 8.51 313 LYS A C 1
ATOM 2997 O O . LYS A 1 185 ? 18.250 48.445 -23.695 1.00 10.39 313 LYS A O 1
ATOM 3034 N N . ARG A 1 186 ? 18.691 49.265 -21.647 1.00 7.63 314 ARG A N 1
ATOM 3035 C CA . ARG A 1 186 ? 17.329 49.068 -21.170 1.00 7.90 314 ARG A CA 1
ATOM 3036 C C . ARG A 1 186 ? 16.662 50.353 -20.710 1.00 7.43 314 ARG A C 1
ATOM 3037 O O . ARG A 1 186 ? 15.473 50.550 -20.985 1.00 8.64 314 ARG A O 1
ATOM 3058 N N . GLY A 1 187 ? 17.358 51.247 -20.000 1.00 7.44 315 GLY A N 1
ATOM 3059 C CA . GLY A 1 187 ? 16.722 52.501 -19.640 1.00 7.95 315 GLY A CA 1
ATOM 3060 C C . GLY A 1 187 ? 17.666 53.504 -19.036 1.00 6.75 315 GLY A C 1
ATOM 3061 O O . GLY A 1 187 ? 18.740 53.162 -18.544 1.00 7.49 315 GLY A O 1
ATOM 3065 N N . VAL A 1 188 ? 17.214 54.754 -19.066 1.00 6.81 316 VAL A N 1
ATOM 3066 C CA . VAL A 1 188 ? 17.848 55.884 -18.396 1.00 6.90 316 VAL A CA 1
ATOM 3067 C C . VAL A 1 188 ? 16.910 56.343 -17.293 1.00 6.30 316 VAL A C 1
ATOM 3068 O O . VAL A 1 188 ? 15.716 56.556 -17.537 1.00 6.70 316 VAL A O 1
ATOM 3081 N N . VAL A 1 189 ? 17.442 56.494 -16.075 1.00 6.48 317 VAL A N 1
ATOM 3082 C CA . VAL A 1 189 ? 16.700 57.017 -14.937 1.00 6.37 317 VAL A CA 1
ATOM 3083 C C . VAL A 1 189 ? 17.226 58.401 -14.598 1.00 6.20 317 VAL A C 1
ATOM 3084 O O . VAL A 1 189 ? 18.395 58.556 -14.228 1.00 7.24 317 VAL A O 1
ATOM 3097 N N . ILE A 1 190 ? 16.368 59.397 -14.711 1.00 6.06 318 ILE A N 1
ATOM 3098 C CA . ILE A 1 190 ? 16.689 60.753 -14.270 1.00 5.76 318 ILE A CA 1
ATOM 3099 C C . ILE A 1 190 ? 16.370 60.846 -12.782 1.00 5.95 318 ILE A C 1
ATOM 3100 O O . ILE A 1 190 ? 15.201 60.760 -12.401 1.00 6.58 318 ILE A O 1
ATOM 3116 N N . ALA A 1 191 ? 17.398 61.052 -11.960 1.00 5.90 319 ALA A N 1
ATOM 3117 C CA . ALA A 1 191 ? 17.270 61.130 -10.513 1.00 5.93 319 ALA A CA 1
ATOM 3118 C C . ALA A 1 191 ? 18.098 62.311 -10.001 1.00 6.38 319 ALA A C 1
ATOM 3119 O O . ALA A 1 191 ? 18.821 62.217 -9.011 1.00 6.49 319 ALA A O 1
ATOM 3126 N N . THR A 1 192 ? 17.965 63.450 -10.689 1.00 6.14 320 THR A N 1
ATOM 3127 C CA . THR A 1 192 ? 18.864 64.604 -10.540 1.00 5.76 320 THR A CA 1
ATOM 3128 C C . THR A 1 192 ? 18.453 65.588 -9.467 1.00 6.05 320 THR A C 1
ATOM 3129 O O . THR A 1 192 ? 19.191 66.546 -9.235 1.00 6.52 320 THR A O 1
ATOM 3140 N N . GLY A 1 193 ? 17.347 65.360 -8.783 1.00 6.30 321 GLY A N 1
ATOM 3141 C CA . GLY A 1 193 ? 16.948 66.271 -7.717 1.00 6.35 321 GLY A CA 1
ATOM 3142 C C . GLY A 1 193 ? 16.213 67.502 -8.221 1.00 6.18 321 GLY A C 1
ATOM 3143 O O . GLY A 1 193 ? 15.858 67.607 -9.397 1.00 6.85 321 GLY A O 1
ATOM 3147 N N . GLY A 1 194 ? 16.007 68.455 -7.314 1.00 7.47 322 GLY A N 1
ATOM 3148 C CA . GLY A 1 194 ? 15.263 69.660 -7.608 1.00 6.77 322 GLY A CA 1
ATOM 3149 C C . GLY A 1 194 ? 16.112 70.756 -8.245 1.00 7.15 322 GLY A C 1
ATOM 3150 O O . GLY A 1 194 ? 17.248 70.545 -8.656 1.00 7.93 322 GLY A O 1
ATOM 3154 N N . PHE A 1 195 ? 15.522 71.958 -8.345 1.00 7.00 323 PHE A N 1
ATOM 3155 C CA . PHE A 1 195 ? 16.194 73.049 -9.055 1.00 7.50 323 PHE A CA 1
ATOM 3156 C C . PHE A 1 195 ? 16.364 74.301 -8.201 1.00 7.40 323 PHE A C 1
ATOM 3157 O O . PHE A 1 195 ? 16.661 75.373 -8.738 1.00 8.67 323 PHE A O 1
ATOM 3174 N N . SER A 1 196 ? 16.247 74.187 -6.884 1.00 8.08 324 SER A N 1
ATOM 3175 C CA . SER A 1 196 ? 16.276 75.374 -6.042 1.00 8.94 324 SER A CA 1
ATOM 3176 C C . SER A 1 196 ? 17.623 76.083 -6.022 1.00 8.82 324 SER A C 1
ATOM 3177 O O . SER A 1 196 ? 17.681 77.240 -5.597 1.00 10.53 324 SER A O 1
ATOM 3185 N N . SER A 1 197 ? 18.703 75.442 -6.415 1.00 8.31 325 SER A N 1
ATOM 3186 C CA . SER A 1 197 ? 19.986 76.114 -6.438 1.00 9.18 325 SER A CA 1
ATOM 3187 C C . SER A 1 197 ? 20.241 76.842 -7.745 1.00 9.75 325 SER A C 1
ATOM 3188 O O . SER A 1 197 ? 21.250 77.540 -7.858 1.00 13.03 325 SER A O 1
ATOM 3196 N N . ASN A 1 198 ? 19.350 76.724 -8.725 1.00 9.64 326 ASN A N 1
ATOM 3197 C CA . ASN A 1 198 ? 19.472 77.461 -9.979 1.00 10.03 326 ASN A CA 1
ATOM 3198 C C . ASN A 1 198 ? 18.709 78.772 -9.821 1.00 10.36 326 ASN A C 1
ATOM 3199 O O . ASN A 1 198 ? 17.479 78.804 -9.907 1.00 10.13 326 ASN A O 1
ATOM 3210 N N . MET A 1 199 ? 19.446 79.843 -9.542 1.00 11.68 327 MET A N 1
ATOM 3211 C CA . MET A 1 199 ? 18.812 81.122 -9.238 1.00 12.79 327 MET A CA 1
ATOM 3212 C C . MET A 1 199 ? 18.082 81.701 -10.450 1.00 13.86 327 MET A C 1
ATOM 3213 O O . MET A 1 199 ? 17.046 82.363 -10.300 1.00 15.06 327 MET A O 1
ATOM 3227 N N . GLU A 1 200 ? 18.578 81.433 -11.650 1.00 14.00 328 GLU A N 1
ATOM 3228 C CA . GLU A 1 200 ? 17.922 81.900 -12.865 1.00 15.58 328 GLU A CA 1
ATOM 3229 C C . GLU A 1 200 ? 16.604 81.179 -13.095 1.00 13.46 328 GLU A C 1
ATOM 3230 O O . GLU A 1 200 ? 15.604 81.808 -13.456 1.00 14.62 328 GLU A O 1
ATOM 3242 N N A MET A 1 201 ? 16.572 79.861 -12.873 0.68 12.49 329 MET A N 1
ATOM 3243 N N B MET A 1 201 ? 16.576 79.871 -12.850 0.32 12.74 329 MET A N 1
ATOM 3244 C CA A MET A 1 201 ? 15.326 79.117 -13.033 0.68 13.13 329 MET A CA 1
ATOM 3245 C CA B MET A 1 201 ? 15.353 79.105 -13.037 0.32 12.56 329 MET A CA 1
ATOM 3246 C C A MET A 1 201 ? 14.305 79.523 -11.986 0.68 11.84 329 MET A C 1
ATOM 3247 C C B MET A 1 201 ? 14.312 79.448 -11.974 0.32 11.87 329 MET A C 1
ATOM 3248 O O A MET A 1 201 ? 13.111 79.611 -12.280 0.68 12.82 329 MET A O 1
ATOM 3249 O O B MET A 1 201 ? 13.112 79.428 -12.262 0.32 12.20 329 MET A O 1
ATOM 3276 N N . ARG A 1 202 ? 14.745 79.767 -10.746 1.00 12.60 330 ARG A N 1
ATOM 3277 C CA . ARG A 1 202 ? 13.832 80.335 -9.732 1.00 13.58 330 ARG A CA 1
ATOM 3278 C C . ARG A 1 202 ? 13.110 81.554 -10.271 1.00 15.78 330 ARG A C 1
ATOM 3279 O O . ARG A 1 202 ? 11.883 81.681 -10.162 1.00 17.34 330 ARG A O 1
ATOM 3301 N N . LYS A 1 203 ? 13.901 82.501 -10.758 1.00 16.02 331 LYS A N 1
ATOM 3302 C CA . LYS A 1 203 ? 13.436 83.810 -11.286 1.00 18.48 331 LYS A CA 1
ATOM 3303 C C . LYS A 1 203 ? 12.455 83.589 -12.438 1.00 17.77 331 LYS A C 1
ATOM 3304 O O . LYS A 1 203 ? 11.423 84.288 -12.475 1.00 19.63 331 LYS A O 1
ATOM 3323 N N . LYS A 1 204 ? 12.766 82.657 -13.333 1.00 14.37 332 LYS A N 1
ATOM 3324 C CA . LYS A 1 204 ? 11.935 82.393 -14.488 1.00 15.35 332 LYS A CA 1
ATOM 3325 C C . LYS A 1 204 ? 10.567 81.907 -14.067 1.00 14.12 332 LYS A C 1
ATOM 3326 O O . LYS A 1 204 ? 9.555 82.376 -14.580 1.00 17.62 332 LYS A O 1
ATOM 3345 N N . TYR A 1 205 ? 10.512 80.954 -13.144 1.00 12.19 333 TYR A N 1
ATOM 3346 C CA . TYR A 1 205 ? 9.252 80.299 -12.838 1.00 12.82 333 TYR A CA 1
ATOM 3347 C C . TYR A 1 205 ? 8.484 80.954 -11.703 1.00 12.08 333 TYR A C 1
ATOM 3348 O O . TYR A 1 205 ? 7.279 80.730 -11.577 1.00 13.64 333 TYR A O 1
ATOM 3366 N N . ASN A 1 206 ? 9.137 81.756 -10.868 1.00 12.04 334 ASN A N 1
ATOM 3367 C CA . ASN A 1 206 ? 8.433 82.456 -9.797 1.00 13.41 334 ASN A CA 1
ATOM 3368 C C . ASN A 1 206 ? 9.096 83.798 -9.576 1.00 13.76 334 ASN A C 1
ATOM 3369 O O . ASN A 1 206 ? 9.988 83.949 -8.726 1.00 14.74 334 ASN A O 1
ATOM 3380 N N . PRO A 1 207 ? 8.676 84.818 -10.333 1.00 14.33 335 PRO A N 1
ATOM 3381 C CA A PRO A 1 207 ? 9.380 86.108 -10.299 0.49 15.54 335 PRO A CA 1
ATOM 3382 C CA B PRO A 1 207 ? 9.387 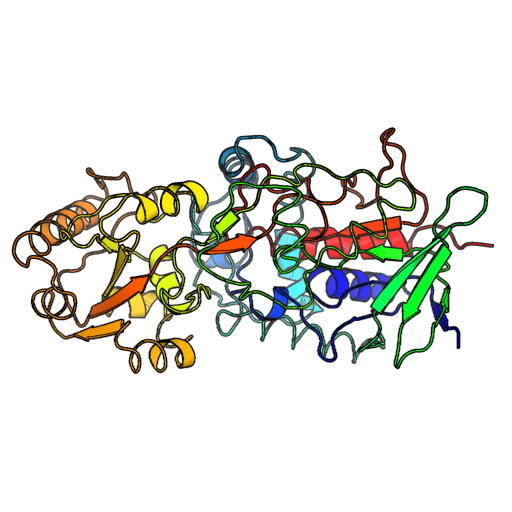86.103 -10.297 0.51 15.92 335 PRO A CA 1
ATOM 3383 C C . PRO A 1 207 ? 9.227 86.864 -8.997 1.00 16.19 335 PRO A C 1
ATOM 3384 O O . PRO A 1 207 ? 9.960 87.837 -8.788 1.00 19.98 335 PRO A O 1
ATOM 3405 N N . GLU A 1 208 ? 8.322 86.451 -8.112 1.00 16.08 336 GLU A N 1
ATOM 3406 C CA . GLU A 1 208 ? 8.060 87.174 -6.870 1.00 18.50 336 GLU A CA 1
ATOM 3407 C C . GLU A 1 208 ? 8.655 86.501 -5.631 1.00 16.67 336 GLU A C 1
ATOM 3408 O O . GLU A 1 208 ? 8.302 86.871 -4.505 1.00 20.34 336 GLU A O 1
ATOM 3420 N N . LEU A 1 209 ? 9.572 85.569 -5.805 1.00 12.19 337 LEU A N 1
ATOM 3421 C CA . LEU A 1 209 ? 10.154 84.870 -4.678 1.00 11.57 337 LEU A CA 1
ATOM 3422 C C . LEU A 1 209 ? 10.993 85.790 -3.795 1.00 11.02 337 LEU A C 1
ATOM 3423 O O . LEU A 1 209 ? 11.548 86.805 -4.224 1.00 13.73 337 LEU A O 1
ATOM 3439 N N . ASP A 1 210 ? 11.098 85.390 -2.535 1.00 10.85 338 ASP A N 1
ATOM 3440 C CA . ASP A 1 210 ? 12.030 85.994 -1.589 1.00 10.87 338 ASP A CA 1
ATOM 3441 C C . ASP A 1 210 ? 13.436 85.995 -2.170 1.00 10.01 338 ASP A C 1
ATOM 3442 O O . ASP A 1 210 ? 13.918 84.966 -2.648 1.00 10.67 338 ASP A O 1
ATOM 3451 N N . GLU A 1 211 ? 14.100 87.161 -2.115 1.00 9.94 339 GLU A N 1
ATOM 3452 C CA . GLU A 1 211 ? 15.459 87.328 -2.628 1.00 11.16 339 GLU A CA 1
ATOM 3453 C C . GLU A 1 211 ? 16.430 87.765 -1.541 1.00 9.98 339 GLU A C 1
ATOM 3454 O O . GLU A 1 211 ? 17.515 88.261 -1.835 1.00 11.40 339 GLU A O 1
ATOM 3466 N N . ARG A 1 212 ? 16.092 87.545 -0.274 1.00 9.10 340 ARG A N 1
ATOM 3467 C CA . ARG A 1 212 ? 16.983 87.940 0.797 1.00 9.14 340 ARG A CA 1
ATOM 3468 C C . ARG A 1 212 ? 18.237 87.089 0.861 1.0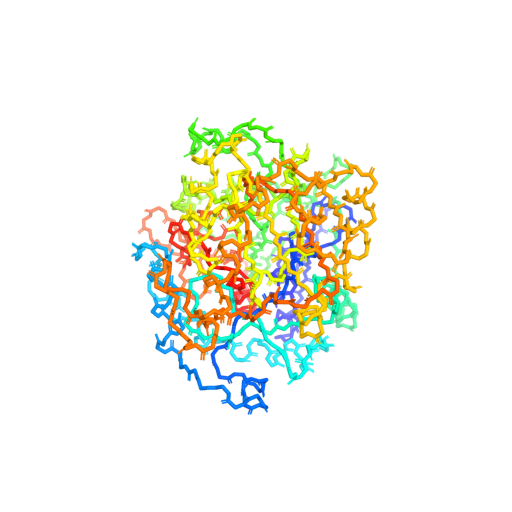0 9.23 340 ARG A C 1
ATOM 3469 O O . ARG A 1 212 ? 19.252 87.543 1.399 1.00 10.59 340 ARG A O 1
ATOM 3490 N N . TYR A 1 213 ? 18.193 85.844 0.369 1.00 8.87 341 TYR A N 1
ATOM 3491 C CA . TYR A 1 213 ? 19.272 84.884 0.540 1.00 8.67 341 TYR A CA 1
ATOM 3492 C C . TYR A 1 213 ? 19.605 84.194 -0.777 1.00 9.04 341 TYR A C 1
ATOM 3493 O O . TYR A 1 213 ? 18.739 83.961 -1.631 1.00 10.98 341 TYR A O 1
ATOM 3511 N N . GLY A 1 214 ? 20.869 83.829 -0.924 1.00 10.41 342 GLY A N 1
ATOM 3512 C CA . GLY A 1 214 ? 21.251 82.866 -1.944 1.00 10.86 342 GLY A CA 1
ATOM 3513 C C . GLY A 1 214 ? 20.817 81.464 -1.561 1.00 9.54 342 GLY A C 1
ATOM 3514 O O . GLY A 1 214 ? 20.197 81.225 -0.528 1.00 10.97 342 GLY A O 1
ATOM 3518 N N . SER A 1 215 ? 21.196 80.516 -2.404 1.00 10.16 343 SER A N 1
ATOM 3519 C CA . SER A 1 215 ? 20.922 79.124 -2.103 1.00 10.20 343 SER A CA 1
ATOM 3520 C C . SER A 1 215 ? 21.848 78.608 -1.012 1.00 9.97 343 SER A C 1
ATOM 3521 O O . SER A 1 215 ? 23.060 78.841 -1.027 1.00 12.19 343 SER A O 1
ATOM 3529 N N . THR A 1 216 ? 21.274 77.892 -0.071 1.00 8.93 344 THR A N 1
ATOM 3530 C CA . THR A 1 216 ? 22.034 77.145 0.924 1.00 9.13 344 THR A CA 1
ATOM 3531 C C . THR A 1 216 ? 21.667 75.672 0.881 1.00 9.90 344 THR A C 1
ATOM 3532 O O . THR A 1 216 ? 21.905 74.935 1.844 1.00 13.12 344 THR A O 1
ATOM 3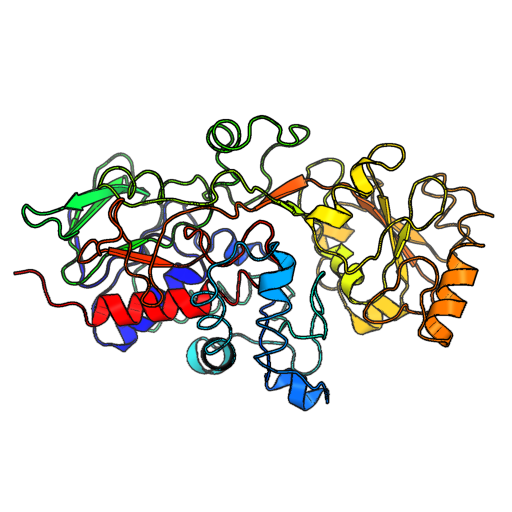543 N N . GLY A 1 217 ? 21.103 75.215 -0.224 1.00 9.75 345 GLY A N 1
ATOM 3544 C CA . GLY A 1 217 ? 20.885 73.804 -0.451 1.00 11.04 345 GLY A CA 1
ATOM 3545 C C . GLY A 1 217 ? 22.065 73.202 -1.183 1.00 9.97 345 GLY A C 1
ATOM 3546 O O . GLY A 1 217 ? 23.147 73.783 -1.279 1.00 14.45 345 GLY A O 1
ATOM 3550 N N . HIS A 1 218 ? 21.841 72.045 -1.750 1.00 8.11 346 HIS A N 1
ATOM 3551 C CA . HIS A 1 218 ? 22.890 71.319 -2.440 1.00 8.32 346 HIS A CA 1
ATOM 3552 C C . HIS A 1 218 ? 23.182 71.979 -3.788 1.00 7.99 346 HIS A C 1
ATOM 3553 O O . HIS A 1 218 ? 22.276 72.217 -4.595 1.00 8.90 346 HIS A O 1
ATOM 3567 N N . ALA A 1 219 ? 24.457 72.272 -4.036 1.00 8.48 347 ALA A N 1
ATOM 3568 C CA . ALA A 1 219 ? 24.838 73.042 -5.210 1.00 8.77 347 ALA A CA 1
ATOM 3569 C C . ALA A 1 219 ? 24.577 72.322 -6.525 1.00 8.58 347 ALA A C 1
ATOM 3570 O O . ALA A 1 219 ? 24.558 72.969 -7.579 1.00 10.15 347 ALA A O 1
ATOM 3577 N N . GLY A 1 220 ? 24.380 71.009 -6.512 1.00 7.97 348 GLY A N 1
ATOM 3578 C CA . GLY A 1 220 ? 24.062 70.282 -7.726 1.00 8.00 348 GLY A CA 1
ATOM 3579 C C . GLY A 1 220 ? 22.603 70.334 -8.127 1.00 7.34 348 GLY A C 1
ATOM 3580 O O . GLY A 1 220 ? 22.261 69.843 -9.206 1.00 7.77 348 GLY A O 1
ATOM 3584 N N . GLY A 1 221 ? 21.737 70.915 -7.308 1.00 7.19 349 GLY A N 1
ATOM 3585 C CA . GLY A 1 221 ? 20.308 70.908 -7.577 1.00 7.43 349 GLY A CA 1
ATOM 3586 C C . GLY A 1 221 ? 19.906 72.065 -8.464 1.00 6.93 349 GLY A C 1
ATOM 3587 O O . GLY A 1 221 ? 19.314 73.053 -8.001 1.00 7.97 349 GLY A O 1
ATOM 3591 N N . THR A 1 222 ? 20.233 71.961 -9.754 1.00 7.10 350 THR A N 1
ATOM 3592 C CA . THR A 1 222 ? 20.135 73.082 -10.674 1.00 7.36 350 THR A CA 1
ATOM 3593 C C . THR A 1 222 ? 19.183 72.815 -11.836 1.00 7.58 350 THR A C 1
ATOM 3594 O O . THR A 1 222 ? 19.189 73.568 -12.809 1.00 8.36 350 THR A O 1
ATOM 3605 N N . GLY A 1 223 ? 18.358 71.777 -11.766 1.00 7.44 351 GLY A N 1
ATOM 3606 C CA . GLY A 1 223 ? 17.325 71.567 -12.779 1.00 7.74 351 GLY A CA 1
ATOM 3607 C C . GLY A 1 223 ? 17.780 70.920 -14.059 1.00 7.37 351 GLY A C 1
ATOM 3608 O O . GLY A 1 223 ? 16.997 70.879 -15.014 1.00 8.70 351 GLY A O 1
ATOM 3612 N N . ASP A 1 224 ? 18.992 70.377 -14.095 1.00 7.18 352 ASP A N 1
ATOM 3613 C CA . ASP A 1 224 ? 19.528 69.877 -15.348 1.00 7.08 352 ASP A CA 1
ATOM 3614 C C . ASP A 1 224 ? 18.648 68.766 -15.926 1.00 7.29 352 ASP A C 1
ATOM 3615 O O . ASP A 1 224 ? 18.571 68.610 -17.147 1.00 7.95 352 ASP A O 1
ATOM 3624 N N . GLY A 1 225 ? 18.078 67.926 -15.065 1.00 7.79 353 GLY A N 1
ATOM 3625 C CA . GLY A 1 225 ? 17.245 66.826 -15.536 1.00 8.39 353 GLY A CA 1
ATOM 3626 C C . GLY A 1 225 ? 15.976 67.298 -16.203 1.00 8.52 353 GLY A C 1
ATOM 3627 O O . GLY A 1 225 ? 15.502 66.671 -17.162 1.00 9.42 353 GLY A O 1
ATOM 3631 N N . ILE A 1 226 ? 15.408 68.381 -15.699 1.00 9.14 354 ILE A N 1
ATOM 3632 C CA . ILE A 1 226 ? 14.248 68.970 -16.351 1.00 9.93 354 ILE A CA 1
ATOM 3633 C C . ILE A 1 226 ? 14.645 69.500 -17.723 1.00 10.39 354 ILE A C 1
ATOM 3634 O O . ILE A 1 226 ? 13.981 69.234 -18.729 1.00 11.79 354 ILE A O 1
ATOM 3650 N N . VAL A 1 227 ? 15.733 70.267 -17.776 1.00 10.14 355 VAL A N 1
ATOM 3651 C CA . VAL A 1 227 ? 16.167 70.857 -19.036 1.00 10.71 355 VAL A CA 1
ATOM 3652 C C . VAL A 1 227 ? 16.434 69.778 -20.086 1.00 9.99 355 VAL A C 1
ATOM 3653 O O . VAL A 1 227 ? 15.983 69.875 -21.241 1.00 10.64 355 VAL A O 1
ATOM 3666 N N . MET A 1 228 ? 17.199 68.743 -19.721 1.00 9.01 356 MET A N 1
ATOM 3667 C CA A MET A 1 228 ? 17.548 67.758 -20.728 0.35 8.46 356 MET A CA 1
ATOM 3668 C CA B MET A 1 228 ? 17.550 67.705 -20.682 0.65 9.18 356 MET A CA 1
ATOM 3669 C C . MET A 1 228 ? 16.322 66.981 -21.194 1.00 8.31 356 MET A C 1
ATOM 3670 O O . MET A 1 228 ? 16.236 66.624 -22.366 1.00 9.17 356 MET A O 1
ATOM 3697 N N . ALA A 1 229 ? 15.385 66.696 -20.303 1.00 7.86 357 ALA A N 1
ATOM 3698 C CA . ALA A 1 229 ? 14.199 65.949 -20.696 1.00 8.12 357 ALA A CA 1
ATOM 3699 C C . ALA A 1 229 ? 13.255 66.811 -21.520 1.00 8.54 357 ALA A C 1
ATOM 3700 O O . ALA A 1 229 ? 12.655 66.331 -22.488 1.00 8.41 357 ALA A O 1
ATOM 3707 N N . GLU A 1 230 ? 13.090 68.078 -21.152 1.00 8.44 358 GLU A N 1
ATOM 3708 C CA . GLU A 1 230 ? 12.242 68.944 -21.966 1.00 8.90 358 GLU A CA 1
ATOM 3709 C C . GLU A 1 230 ? 12.777 69.083 -23.388 1.00 9.09 358 GLU A C 1
ATOM 3710 O O . GLU A 1 230 ? 11.988 69.223 -24.325 1.00 10.38 358 GLU A O 1
ATOM 3722 N N . LYS A 1 231 ? 14.092 68.983 -23.582 1.00 9.47 359 LYS A N 1
ATOM 3723 C CA . LYS A 1 231 ? 14.622 69.062 -24.932 1.00 10.74 359 LYS A CA 1
ATOM 3724 C C . LYS A 1 231 ? 14.108 67.933 -25.804 1.00 10.48 359 LYS A C 1
ATOM 3725 O O . LYS A 1 231 ? 14.035 68.096 -27.029 1.00 13.89 359 LYS A O 1
ATOM 3744 N N . ILE A 1 232 ? 13.790 66.773 -25.227 1.00 9.83 360 ILE A N 1
ATOM 3745 C CA . ILE A 1 232 ? 13.236 65.655 -25.967 1.00 10.20 360 ILE A CA 1
ATOM 3746 C C . ILE A 1 232 ? 11.728 65.530 -25.733 1.00 10.72 360 ILE A C 1
ATOM 3747 O O . ILE A 1 232 ? 11.140 64.473 -25.953 1.00 12.22 360 ILE A O 1
ATOM 3763 N N . HIS A 1 233 ? 11.093 66.637 -25.350 1.00 9.98 361 HIS A N 1
ATOM 3764 C CA . HIS A 1 233 ? 9.651 66.822 -25.317 1.00 9.65 361 HIS A CA 1
ATOM 3765 C C . HIS A 1 233 ? 8.973 66.229 -24.087 1.00 9.46 361 HIS A C 1
ATOM 3766 O O . HIS A 1 233 ? 7.752 66.071 -24.084 1.00 10.30 361 HIS A O 1
ATOM 3780 N N . ALA A 1 234 ? 9.714 65.971 -23.015 1.00 8.97 362 ALA A N 1
ATOM 3781 C CA . ALA A 1 234 ? 9.079 65.647 -21.755 1.00 8.24 362 ALA A CA 1
ATOM 3782 C C . ALA A 1 234 ? 8.278 66.831 -21.254 1.00 8.96 362 ALA A C 1
ATOM 3783 O O . ALA A 1 234 ? 8.669 67.978 -21.428 1.00 10.00 362 ALA A O 1
ATOM 3790 N N . ALA A 1 235 ? 7.162 66.535 -20.609 1.00 8.34 363 ALA A N 1
ATOM 3791 C CA . ALA A 1 235 ? 6.364 67.556 -19.954 1.00 9.05 363 ALA A CA 1
ATOM 3792 C C . ALA A 1 235 ? 6.866 67.855 -18.544 1.00 8.73 363 ALA A C 1
ATOM 3793 O O . ALA A 1 235 ? 7.417 66.992 -17.856 1.00 8.68 363 ALA A O 1
ATOM 3800 N N . ALA A 1 236 ? 6.627 69.085 -18.107 1.00 10.90 364 ALA A N 1
ATOM 3801 C CA . ALA A 1 236 ? 6.876 69.529 -16.746 1.00 10.37 364 ALA A CA 1
ATOM 3802 C C . ALA A 1 236 ? 5.634 70.217 -16.211 1.00 11.18 364 ALA A C 1
ATOM 3803 O O . ALA A 1 236 ? 4.812 70.712 -16.983 1.00 15.73 364 ALA A O 1
ATOM 3810 N N . LYS A 1 237 ? 5.475 70.242 -14.893 1.00 9.61 365 LYS A N 1
ATOM 3811 C CA . LYS A 1 237 ? 4.295 70.805 -14.260 1.00 10.85 365 LYS A CA 1
ATOM 3812 C C . LYS A 1 237 ? 4.681 71.409 -12.919 1.00 9.71 365 LYS A C 1
ATOM 3813 O O . LYS A 1 237 ? 5.669 71.002 -12.302 1.00 9.22 365 LYS A O 1
ATOM 3832 N N . ASN A 1 238 ? 3.862 72.348 -12.457 1.00 10.13 366 ASN A N 1
ATOM 3833 C CA . ASN A 1 238 ? 3.931 72.890 -11.105 1.00 9.39 366 ASN A CA 1
ATOM 3834 C C . ASN A 1 238 ? 5.221 73.665 -10.832 1.00 9.09 366 ASN A C 1
ATOM 3835 O O . ASN A 1 238 ? 5.593 73.861 -9.673 1.00 9.68 366 ASN A O 1
ATOM 3846 N N . MET A 1 239 ? 5.859 74.165 -11.895 1.00 8.83 367 MET A N 1
ATOM 3847 C CA . MET A 1 239 ? 7.198 74.729 -11.768 1.00 9.37 367 MET A CA 1
ATOM 3848 C C . MET A 1 239 ? 7.221 76.007 -10.944 1.00 9.47 367 MET A C 1
ATOM 3849 O O . MET A 1 239 ? 8.270 76.354 -10.390 1.00 10.45 367 MET A O 1
ATOM 3863 N N . GLY A 1 240 ? 6.115 76.741 -10.876 1.00 9.63 368 GLY A N 1
ATOM 3864 C CA . GLY A 1 240 ? 6.110 77.966 -10.114 1.00 11.41 368 GLY A CA 1
ATOM 3865 C C . GLY A 1 240 ? 5.966 77.801 -8.610 1.00 10.69 368 GLY A C 1
ATOM 3866 O O . GLY A 1 240 ? 6.159 78.763 -7.861 1.00 12.69 368 GLY A O 1
ATOM 3870 N N . TYR A 1 241 ? 5.644 76.617 -8.122 1.00 8.89 369 TYR A N 1
ATOM 3871 C CA . TYR A 1 241 ? 5.471 76.401 -6.694 1.00 10.23 369 TYR A CA 1
ATOM 3872 C C . TYR A 1 241 ? 6.830 76.119 -6.079 1.00 9.41 369 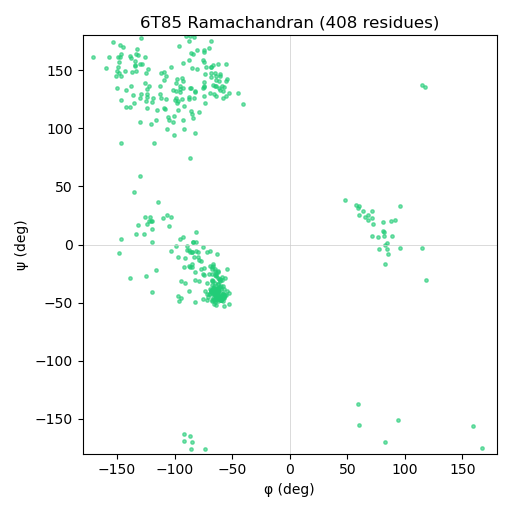TYR A C 1
ATOM 3873 O O . TYR A 1 241 ? 7.449 75.068 -6.319 1.00 10.12 369 TYR A O 1
ATOM 3891 N N . ILE A 1 242 ? 7.299 77.053 -5.258 1.00 9.71 370 ILE A N 1
ATOM 3892 C CA . ILE A 1 242 ? 8.643 76.985 -4.692 1.00 9.11 370 ILE A CA 1
ATOM 3893 C C . ILE A 1 242 ? 8.540 77.338 -3.208 1.00 10.15 370 ILE A C 1
ATOM 3894 O O . ILE A 1 242 ? 8.028 78.398 -2.839 1.00 12.95 370 ILE A O 1
ATOM 3910 N N . GLN A 1 243 ? 8.981 76.425 -2.360 1.00 7.68 371 GLN A N 1
ATOM 3911 C CA . GLN A 1 243 ? 8.695 76.429 -0.938 1.00 8.16 371 GLN A CA 1
ATOM 3912 C C . GLN A 1 243 ? 9.841 77.014 -0.128 1.00 7.54 371 GLN A C 1
ATOM 3913 O O . GLN A 1 243 ? 11.012 76.676 -0.347 1.00 7.96 371 GLN A O 1
ATOM 3927 N N . SER A 1 244 ? 9.476 77.805 0.875 1.00 7.84 372 SER A N 1
ATOM 3928 C CA . SER A 1 244 ? 10.388 78.240 1.924 1.00 8.28 372 SER A CA 1
ATOM 3929 C C . SER A 1 244 ? 10.271 77.327 3.138 1.00 8.71 372 SER A C 1
ATOM 3930 O O . SER A 1 244 ? 9.168 76.937 3.531 1.00 10.45 372 SER A O 1
ATOM 3938 N N . TYR A 1 245 ? 11.421 76.966 3.694 1.00 7.61 373 TYR A N 1
ATOM 3939 C CA . TYR A 1 245 ? 11.444 76.329 4.999 1.00 7.56 373 TYR A CA 1
ATOM 3940 C C . TYR A 1 245 ? 11.368 77.431 6.057 1.00 7.93 373 TYR A C 1
ATOM 3941 O O . TYR A 1 245 ? 12.115 78.408 5.975 1.00 7.49 373 TYR A O 1
ATOM 3959 N N . PRO A 1 246 ? 10.502 77.317 7.069 1.00 7.47 374 PRO A N 1
ATOM 3960 C CA . PRO A 1 246 ? 10.240 78.497 7.914 1.00 7.38 374 PRO A CA 1
ATOM 3961 C C . PRO A 1 246 ? 11.357 78.833 8.883 1.00 7.10 374 PRO A C 1
ATOM 3962 O O . PRO A 1 246 ? 11.417 79.981 9.323 1.00 8.01 374 PRO A O 1
ATOM 3973 N N . ILE A 1 247 ? 12.178 77.871 9.299 1.00 7.22 375 ILE A N 1
ATOM 3974 C CA . ILE A 1 247 ? 13.097 78.059 10.436 1.00 7.01 375 ILE A CA 1
ATOM 3975 C C . ILE A 1 247 ? 14.525 77.911 9.933 1.00 7.01 375 ILE A C 1
ATOM 3976 O O . ILE A 1 247 ? 15.128 76.822 9.949 1.00 7.38 375 ILE A O 1
ATOM 3992 N N . CYS A 1 248 ? 15.075 79.034 9.456 1.00 6.96 376 CYS A N 1
ATOM 3993 C CA . CYS A 1 248 ? 16.404 79.098 8.870 1.00 7.16 376 CYS A CA 1
ATOM 3994 C C . CYS A 1 248 ? 17.247 80.169 9.556 1.00 6.74 376 CYS A C 1
ATOM 3995 O O . CYS A 1 248 ? 16.747 81.065 10.243 1.00 7.45 376 CYS A O 1
ATOM 4003 N N . SER A 1 249 ? 18.553 80.057 9.375 1.00 7.17 377 SER A N 1
ATOM 4004 C CA . SER A 1 249 ? 19.472 81.047 9.920 1.00 7.69 377 SER A CA 1
ATOM 4005 C C . SER A 1 249 ? 19.153 82.449 9.405 1.00 7.43 377 SER A C 1
ATOM 4006 O O . SER A 1 249 ? 19.081 82.657 8.185 1.00 8.59 377 SER A O 1
ATOM 4014 N N . PRO A 1 250 ? 19.076 83.449 10.287 1.00 7.55 378 PRO A N 1
ATOM 4015 C CA . PRO A 1 250 ? 18.900 84.828 9.808 1.00 8.45 378 PRO A CA 1
ATOM 4016 C C . PRO A 1 250 ? 20.044 85.362 8.992 1.00 8.57 378 PRO A C 1
ATOM 4017 O O . PRO A 1 250 ? 19.858 86.341 8.254 1.00 10.52 378 PRO A O 1
ATOM 4028 N N . THR A 1 251 ? 21.247 84.829 9.161 1.00 8.50 379 THR A N 1
ATOM 4029 C CA . THR A 1 251 ? 22.383 85.377 8.435 1.00 8.85 379 THR A CA 1
ATOM 4030 C C . THR A 1 251 ? 22.616 84.687 7.100 1.00 9.49 379 THR A C 1
ATOM 4031 O O . THR A 1 251 ? 23.050 85.353 6.160 1.00 11.42 379 THR A O 1
ATOM 4042 N N . SER A 1 252 ? 22.344 83.388 6.969 1.00 9.93 380 SER A N 1
ATOM 4043 C CA . SER A 1 252 ? 22.608 82.674 5.724 1.00 9.75 380 SER A CA 1
ATOM 4044 C C . SER A 1 252 ? 21.375 82.121 5.026 1.00 8.97 380 SER A C 1
ATOM 4045 O O . SER A 1 252 ? 21.451 81.827 3.829 1.00 10.44 380 SER A O 1
ATOM 4053 N N . GLY A 1 253 ? 20.278 81.911 5.725 1.00 8.81 381 GLY A N 1
ATOM 4054 C CA . GLY A 1 253 ? 19.141 81.223 5.166 1.00 8.68 381 GLY A CA 1
ATOM 4055 C C . GLY A 1 253 ? 19.219 79.711 5.241 1.00 7.70 381 GLY A C 1
ATOM 4056 O O . GLY A 1 253 ? 18.294 79.035 4.788 1.00 7.80 381 GLY A O 1
ATOM 4060 N N . ALA A 1 254 ? 20.276 79.147 5.826 1.00 7.69 382 ALA A N 1
ATOM 4061 C CA . ALA A 1 254 ? 20.388 77.697 5.932 1.00 8.05 382 ALA A CA 1
ATOM 4062 C C . ALA A 1 254 ? 19.353 77.115 6.893 1.00 7.01 382 ALA A C 1
ATOM 4063 O O . ALA A 1 254 ? 19.037 77.698 7.926 1.00 8.07 382 ALA A O 1
ATOM 4070 N N . ILE A 1 255 ? 18.853 75.927 6.565 1.00 7.97 383 ILE A N 1
ATOM 4071 C CA . ILE A 1 255 ? 17.906 75.222 7.426 1.00 7.69 383 ILE A CA 1
ATOM 4072 C C . ILE A 1 255 ? 18.534 74.940 8.786 1.00 8.28 383 ILE A C 1
ATOM 4073 O O . ILE A 1 255 ? 19.650 74.417 8.868 1.00 8.91 383 ILE A O 1
ATOM 4089 N N . ALA A 1 256 ? 17.797 75.223 9.862 1.00 7.66 384 ALA A N 1
ATOM 4090 C CA . ALA A 1 256 ? 18.261 74.956 11.231 1.00 7.71 384 ALA A CA 1
ATOM 4091 C C . ALA A 1 256 ? 17.631 73.664 11.756 1.00 8.04 384 ALA A C 1
ATOM 4092 O O . ALA A 1 256 ? 16.528 73.667 12.303 1.00 9.04 384 ALA A O 1
ATOM 4099 N N . LEU A 1 257 ? 18.353 72.557 11.595 1.00 8.29 385 LEU A N 1
ATOM 4100 C CA . LEU A 1 257 ? 17.878 71.280 12.119 1.00 7.93 385 LEU A CA 1
ATOM 4101 C C . LEU A 1 257 ? 17.804 71.267 13.640 1.00 8.22 385 LEU A C 1
ATOM 4102 O O . LEU A 1 257 ? 17.030 70.488 14.210 1.00 9.19 385 LEU A O 1
ATOM 4118 N N . ILE A 1 258 ? 18.611 72.089 14.323 1.00 8.18 386 ILE A N 1
ATOM 4119 C CA . ILE A 1 258 ? 18.552 72.103 15.775 1.00 7.97 386 ILE A CA 1
ATOM 4120 C C . ILE A 1 258 ? 17.154 72.467 16.254 1.00 8.68 386 ILE A C 1
ATOM 4121 O O . ILE A 1 258 ? 16.743 72.081 17.356 1.00 9.52 386 ILE A O 1
ATOM 4137 N N . ALA A 1 259 ? 16.421 73.240 15.453 1.00 8.90 387 ALA A N 1
ATOM 4138 C CA . ALA A 1 259 ? 15.059 73.657 15.760 1.00 9.39 387 ALA A CA 1
ATOM 4139 C C . ALA A 1 259 ? 14.018 72.599 15.436 1.00 9.27 387 ALA A C 1
ATOM 4140 O O . ALA A 1 259 ? 12.819 72.888 15.509 1.00 9.82 387 ALA A O 1
ATOM 4147 N N . ASP A 1 260 ? 14.433 71.364 15.135 1.00 9.02 388 ASP A N 1
ATOM 4148 C CA . ASP A 1 260 ? 13.489 70.256 15.001 1.00 8.86 388 ASP A CA 1
ATOM 4149 C C . ASP A 1 260 ? 12.770 69.972 16.320 1.00 8.71 388 ASP A C 1
ATOM 4150 O O . ASP A 1 260 ? 11.807 69.213 16.345 1.00 9.59 388 ASP A O 1
ATOM 4159 N N . SER A 1 261 ? 13.187 70.618 17.407 1.00 9.45 389 SER A N 1
ATOM 4160 C CA . SER A 1 261 ? 12.407 70.662 18.638 1.00 9.09 389 SER A CA 1
ATOM 4161 C C . SER A 1 261 ? 10.990 71.183 18.394 1.00 9.04 389 SER A C 1
ATOM 4162 O O . SER A 1 261 ? 10.101 70.907 19.217 1.00 9.87 389 SER A O 1
ATOM 4170 N N . ARG A 1 262 ? 10.759 71.914 17.294 1.00 8.57 390 ARG A N 1
ATOM 4171 C CA . ARG A 1 262 ? 9.423 72.349 16.930 1.00 8.94 390 ARG A CA 1
ATOM 4172 C C . ARG A 1 262 ? 8.453 71.173 16.802 1.00 10.01 390 ARG A C 1
ATOM 4173 O O . ARG A 1 262 ? 7.243 71.352 16.958 1.00 11.26 390 ARG A O 1
ATOM 4194 N N . PHE A 1 263 ? 8.945 69.985 16.452 1.00 9.72 391 PHE A N 1
ATOM 4195 C CA . PHE A 1 263 ? 8.064 68.823 16.281 1.00 10.56 391 PHE A CA 1
ATOM 4196 C C . PHE A 1 263 ? 7.776 68.131 17.607 1.00 11.25 391 PHE A C 1
ATOM 4197 O O . PHE A 1 263 ? 7.031 67.145 17.639 1.00 14.70 391 PHE A O 1
ATOM 4214 N N . PHE A 1 264 ? 8.302 68.672 18.709 1.00 11.71 392 PHE A N 1
ATOM 4215 C CA . PHE A 1 264 ? 8.234 68.085 20.034 1.00 11.84 392 PHE A CA 1
ATOM 4216 C C . PHE A 1 264 ? 7.798 69.093 21.085 1.00 11.29 392 PHE A C 1
ATOM 4217 O O . PHE A 1 264 ? 7.996 68.846 22.285 1.00 13.51 392 PHE A O 1
ATOM 4234 N N . GLY A 1 265 ? 7.222 70.230 20.689 1.00 11.77 393 GLY A N 1
ATOM 4235 C CA . GLY A 1 265 ? 6.660 71.179 21.635 1.00 11.76 393 GLY A CA 1
ATOM 4236 C C . GLY A 1 265 ? 7.339 72.525 21.694 1.00 10.31 393 GLY A C 1
ATOM 4237 O O . GLY A 1 265 ? 6.864 73.404 22.430 1.00 11.41 393 GLY A O 1
ATOM 4241 N N . ALA A 1 266 ? 8.414 72.766 20.952 1.00 10.18 394 ALA A N 1
ATOM 4242 C CA . ALA A 1 266 ? 8.959 74.120 20.947 1.00 10.27 394 ALA A CA 1
ATOM 4243 C C . ALA A 1 266 ? 7.917 75.104 20.420 1.00 9.67 394 ALA A C 1
ATOM 4244 O O . ALA A 1 266 ? 7.094 74.768 19.561 1.00 10.86 394 ALA A O 1
ATOM 4251 N N . VAL A 1 267 ? 7.949 76.328 20.949 1.00 9.26 395 VAL A N 1
ATOM 4252 C CA . VAL A 1 267 ? 6.999 77.360 20.554 1.00 8.50 395 VAL A CA 1
ATOM 4253 C C . VAL A 1 267 ? 7.686 78.434 19.733 1.00 8.16 395 VAL A C 1
ATOM 4254 O O . VAL A 1 267 ? 8.881 78.728 19.900 1.00 8.79 395 VAL A O 1
ATOM 4267 N N . LEU A 1 268 ? 6.918 79.022 18.818 1.00 8.39 396 LEU A N 1
ATOM 4268 C CA . LEU A 1 268 ? 7.384 80.158 18.034 1.00 8.19 396 LEU A CA 1
ATOM 4269 C C . LEU A 1 268 ? 6.875 81.428 18.703 1.00 7.92 396 LEU A C 1
ATOM 4270 O O . LEU A 1 268 ? 5.665 81.600 18.899 1.00 9.36 396 LEU A O 1
ATOM 4286 N N . ILE A 1 269 ? 7.800 82.314 19.042 1.00 8.02 397 ILE A N 1
ATOM 4287 C CA . ILE A 1 269 ? 7.538 83.539 19.784 1.00 9.13 397 ILE A CA 1
ATOM 4288 C C . ILE A 1 269 ? 8.055 84.716 18.964 1.00 8.85 397 ILE A C 1
ATOM 4289 O O . ILE A 1 269 ? 9.229 84.733 18.580 1.00 8.94 397 ILE A O 1
ATOM 4305 N N . ASN A 1 270 ? 7.206 85.712 18.727 1.00 8.91 398 ASN A N 1
ATOM 4306 C CA . ASN A 1 270 ? 7.656 86.887 17.989 1.00 8.78 398 ASN A CA 1
ATOM 4307 C C . ASN A 1 270 ? 8.373 87.872 18.924 1.00 9.08 398 ASN A C 1
ATOM 4308 O O . ASN A 1 270 ? 8.515 87.647 20.132 1.00 9.05 398 ASN A O 1
ATOM 4319 N N . GLN A 1 271 ? 8.847 88.977 18.352 1.00 8.65 399 GLN A N 1
ATOM 4320 C CA . GLN A 1 271 ? 9.607 89.958 19.122 1.00 9.03 399 GLN A CA 1
ATOM 4321 C C . GLN A 1 271 ? 8.785 90.579 20.238 1.00 10.25 399 GLN A C 1
ATOM 4322 O O . GLN A 1 271 ? 9.362 91.087 21.206 1.00 10.83 399 GLN A O 1
ATOM 4336 N N . LYS A 1 272 ? 7.458 90.568 20.121 1.00 10.80 400 LYS A N 1
ATOM 4337 C CA . LYS A 1 272 ? 6.573 91.076 21.151 1.00 11.65 400 LYS A CA 1
ATOM 4338 C C . LYS A 1 272 ? 6.351 90.107 22.296 1.00 11.49 400 LYS A C 1
ATOM 4339 O O . LYS A 1 272 ? 5.708 90.479 23.277 1.00 13.98 400 LYS A O 1
ATOM 4358 N N . GLY A 1 273 ? 6.853 88.883 22.202 1.00 10.47 401 GLY A N 1
ATOM 4359 C CA . GLY A 1 273 ? 6.641 87.892 23.231 1.00 10.41 401 GLY A CA 1
ATOM 4360 C C . GLY A 1 273 ? 5.383 87.074 23.081 1.00 11.02 401 GLY A C 1
ATOM 4361 O O . GLY A 1 273 ? 4.972 86.438 24.060 1.00 12.19 401 GLY A O 1
ATOM 4365 N N . GLU A 1 274 ? 4.807 87.021 21.882 1.00 10.94 402 GLU A N 1
ATOM 4366 C CA A GLU A 1 274 ? 3.526 86.382 21.605 0.65 10.97 402 GLU A CA 1
ATOM 4367 C CA B GLU A 1 274 ? 3.559 86.311 21.685 0.35 12.01 402 GLU A CA 1
ATOM 4368 C C . GLU A 1 274 ? 3.727 85.199 20.664 1.00 10.42 402 GLU A C 1
ATOM 4369 O O . GLU A 1 274 ? 4.559 85.261 19.755 1.00 10.99 402 GLU A O 1
ATOM 4392 N N . ARG A 1 275 ? 2.904 84.163 20.825 1.00 10.26 403 ARG A N 1
ATOM 4393 C CA . ARG A 1 275 ? 2.732 83.191 19.756 1.00 9.84 403 ARG A CA 1
ATOM 4394 C C . ARG A 1 275 ? 1.868 83.827 18.667 1.00 9.67 403 ARG A C 1
ATOM 4395 O O . ARG A 1 275 ? 1.111 84.778 18.918 1.00 11.24 403 ARG A O 1
ATOM 4416 N N . PHE A 1 276 ? 1.995 83.305 17.450 1.00 9.51 404 PHE A N 1
ATOM 4417 C CA . PHE A 1 276 ? 1.358 83.928 16.294 1.00 9.42 404 PHE A CA 1
ATOM 4418 C C . PHE A 1 276 ? 0.941 82.926 15.214 1.00 9.95 404 PHE A C 1
ATOM 4419 O O . PHE A 1 276 ? 0.290 83.336 14.252 1.00 10.92 404 PHE A O 1
ATOM 4436 N N . VAL A 1 277 ? 1.310 81.647 15.335 1.00 9.86 405 VAL A N 1
ATOM 4437 C CA . VAL A 1 277 ? 0.955 80.638 14.335 1.00 9.71 405 VAL A CA 1
ATOM 4438 C C . VAL A 1 277 ? 1.058 79.268 14.986 1.00 9.91 405 VAL A C 1
ATOM 4439 O O . VAL A 1 277 ? 1.865 79.055 15.896 1.00 10.58 405 VAL A O 1
ATOM 4452 N N . GLU A 1 278 ? 0.268 78.316 14.489 1.00 9.99 406 GLU A N 1
ATOM 4453 C CA . GLU A 1 278 ? 0.407 76.948 14.959 1.00 9.75 406 GLU A CA 1
ATOM 4454 C C . GLU A 1 278 ? 1.771 76.396 14.548 1.00 9.59 406 GLU A C 1
ATOM 4455 O O . GLU A 1 278 ? 2.142 76.441 13.375 1.00 9.80 406 GLU A O 1
ATOM 4467 N N . GLU A 1 279 ? 2.501 75.830 15.502 1.00 9.84 407 GLU A N 1
ATOM 4468 C CA . GLU A 1 279 ? 3.862 75.374 15.210 1.00 9.73 407 GLU A CA 1
ATOM 4469 C C . GLU A 1 279 ? 3.915 74.167 14.285 1.00 9.54 407 GLU A C 1
ATOM 4470 O O . GLU A 1 279 ? 4.980 73.865 13.748 1.00 9.41 407 GLU A O 1
ATOM 4482 N N . LEU A 1 280 ? 2.803 73.441 14.145 1.00 9.24 408 LEU A N 1
ATOM 4483 C CA . LEU A 1 280 ? 2.715 72.275 13.276 1.00 9.39 408 LEU A CA 1
ATOM 4484 C C . LEU A 1 280 ? 1.831 72.537 12.067 1.00 9.21 408 LEU A C 1
ATOM 4485 O O . LEU A 1 280 ? 1.362 71.587 11.420 1.00 9.75 408 LEU A O 1
ATOM 4501 N N . GLU A 1 281 ? 1.667 73.804 11.703 1.00 8.81 409 GLU A N 1
ATOM 4502 C CA . GLU A 1 281 ? 1.114 74.137 10.403 1.00 9.37 409 GLU A CA 1
ATOM 4503 C C . GLU A 1 281 ? 2.087 73.763 9.282 1.00 8.98 409 GLU A C 1
ATOM 4504 O O . GLU A 1 281 ? 3.238 73.370 9.504 1.00 8.79 409 GLU A O 1
ATOM 4516 N N . ARG A 1 282 ? 1.596 73.941 8.058 1.00 9.19 410 ARG A N 1
ATOM 4517 C CA . ARG A 1 282 ? 2.353 73.778 6.836 1.00 8.98 410 ARG A CA 1
ATOM 4518 C C . ARG A 1 282 ? 3.510 74.780 6.769 1.00 8.42 410 ARG A C 1
ATOM 4519 O O . ARG A 1 282 ? 3.460 75.873 7.347 1.00 9.06 410 ARG A O 1
ATOM 4540 N N . ARG A 1 283 ? 4.542 74.409 6.001 1.00 8.32 411 ARG A N 1
ATOM 4541 C CA . ARG A 1 283 ? 5.719 75.271 5.883 1.00 7.86 411 ARG A CA 1
ATOM 4542 C C . ARG A 1 283 ? 5.387 76.617 5.255 1.00 8.99 411 ARG A C 1
ATOM 4543 O O . ARG A 1 283 ? 5.941 77.643 5.653 1.00 8.33 411 ARG A O 1
ATOM 4564 N N . ASP A 1 284 ? 4.541 76.633 4.222 1.00 8.42 412 ASP A N 1
ATOM 4565 C CA . ASP A 1 284 ? 4.160 77.896 3.602 1.00 8.50 412 ASP A CA 1
ATOM 4566 C C . ASP A 1 284 ? 3.393 78.794 4.564 1.00 8.84 412 ASP A C 1
ATOM 4567 O O . ASP A 1 284 ? 3.682 79.990 4.674 1.00 9.74 412 ASP A O 1
ATOM 4576 N N . VAL A 1 285 ? 2.433 78.224 5.286 1.00 8.48 413 VAL A N 1
ATOM 4577 C CA . VAL A 1 285 ? 1.646 78.984 6.251 1.00 9.50 413 VAL A CA 1
ATOM 4578 C C . VAL A 1 285 ? 2.555 79.592 7.314 1.00 8.90 413 VAL A C 1
ATOM 4579 O O . VAL A 1 285 ? 2.440 80.777 7.655 1.00 9.26 413 VAL A O 1
ATOM 4592 N N . ILE A 1 286 ? 3.464 78.791 7.877 1.00 8.55 414 ILE A N 1
ATOM 4593 C CA . ILE A 1 286 ? 4.338 79.319 8.921 1.00 7.96 414 ILE A CA 1
ATOM 4594 C C . ILE A 1 286 ? 5.287 80.362 8.351 1.00 7.56 414 ILE A C 1
ATOM 4595 O O . ILE A 1 286 ? 5.511 81.403 8.974 1.00 8.16 414 ILE A O 1
ATOM 4611 N N . SER A 1 287 ? 5.840 80.116 7.164 1.00 8.10 415 SER A N 1
ATOM 4612 C CA . SER A 1 287 ? 6.759 81.087 6.575 1.00 8.06 415 SER A CA 1
ATOM 4613 C C . SER A 1 287 ? 6.069 82.425 6.374 1.00 8.39 415 SER A C 1
ATOM 4614 O O . SER A 1 287 ? 6.617 83.487 6.704 1.00 8.45 415 SER A O 1
ATOM 4622 N N . HIS A 1 288 ? 4.868 82.406 5.797 1.00 8.62 416 HIS A N 1
ATOM 4623 C CA A HIS A 1 288 ? 4.120 83.642 5.591 0.54 9.09 416 HIS A CA 1
ATOM 4624 C CA B HIS A 1 288 ? 4.154 83.661 5.589 0.46 9.32 416 HIS A CA 1
ATOM 4625 C C . HIS A 1 288 ? 3.885 84.357 6.916 1.00 8.87 416 HIS A C 1
ATOM 4626 O O . HIS A 1 288 ? 4.023 85.587 7.020 1.00 9.90 416 HIS A O 1
ATOM 4653 N N . ALA A 1 289 ? 3.529 83.600 7.955 1.00 8.31 417 ALA A N 1
ATOM 4654 C CA . ALA A 1 289 ? 3.266 84.197 9.253 1.00 8.79 417 ALA A CA 1
ATOM 4655 C C . ALA A 1 289 ? 4.515 84.850 9.829 1.00 7.96 417 ALA A C 1
ATOM 4656 O O . ALA A 1 289 ? 4.442 85.952 10.384 1.00 9.07 417 ALA A O 1
ATOM 4663 N N . ILE A 1 290 ? 5.662 84.173 9.746 1.00 7.95 418 ILE A N 1
ATOM 4664 C CA . ILE A 1 290 ? 6.888 84.749 10.296 1.00 7.90 418 ILE A CA 1
ATOM 4665 C C . ILE A 1 290 ? 7.227 86.044 9.572 1.00 8.22 418 ILE A C 1
ATOM 4666 O O . ILE A 1 290 ? 7.653 87.033 10.204 1.00 8.65 418 ILE A O 1
ATOM 4682 N N . LEU A 1 291 ? 7.101 86.052 8.247 1.00 8.17 419 LEU A N 1
ATOM 4683 C CA . LEU A 1 291 ? 7.441 87.236 7.472 1.00 8.65 419 LEU A CA 1
ATOM 4684 C C . LEU A 1 291 ? 6.573 88.425 7.840 1.00 9.01 419 LEU A C 1
ATOM 4685 O O . LEU A 1 291 ? 6.971 89.561 7.584 1.00 10.48 419 LEU A O 1
ATOM 4701 N N . ALA A 1 292 ? 5.387 88.177 8.395 1.00 9.19 420 ALA A N 1
ATOM 4702 C CA . ALA A 1 292 ? 4.480 89.215 8.853 1.00 10.22 420 ALA A CA 1
ATOM 4703 C C . ALA A 1 292 ? 4.759 89.708 10.271 1.00 10.01 420 ALA A C 1
ATOM 4704 O O . ALA A 1 292 ? 4.107 90.656 10.711 1.00 12.01 420 ALA A O 1
ATOM 4711 N N . GLN A 1 293 ? 5.685 89.082 10.997 1.00 9.26 421 GLN A N 1
ATOM 4712 C CA . GLN A 1 293 ? 5.984 89.493 12.362 1.00 9.49 421 GLN A CA 1
ATOM 4713 C C . GLN A 1 293 ? 7.013 90.619 12.354 1.00 10.17 421 GLN A C 1
ATOM 4714 O O . GLN A 1 293 ? 7.680 90.865 11.338 1.00 9.93 421 GLN A O 1
ATOM 4728 N N . PRO A 1 294 ? 7.176 91.332 13.467 1.00 10.60 422 PRO A N 1
ATOM 4729 C CA . PRO A 1 294 ? 8.169 92.422 13.500 1.00 10.56 422 PRO A CA 1
ATOM 4730 C C . PRO A 1 294 ? 9.558 91.931 13.116 1.00 9.74 422 PRO A C 1
ATOM 4731 O O . PRO A 1 294 ? 10.062 90.950 13.657 1.00 10.78 422 PRO A O 1
ATOM 4742 N N . GLY A 1 295 ? 10.167 92.617 12.158 1.00 10.34 423 GLY A N 1
ATOM 4743 C CA . GLY A 1 295 ? 11.484 92.246 11.690 1.00 10.08 423 GLY A CA 1
ATOM 4744 C C . GLY A 1 295 ? 11.535 91.059 10.754 1.00 8.85 423 GLY A C 1
ATOM 4745 O O . GLY A 1 295 ? 12.630 90.710 10.287 1.00 9.21 423 GLY A O 1
ATOM 4749 N N . ARG A 1 296 ? 10.402 90.410 10.494 1.00 8.34 424 ARG A N 1
ATOM 4750 C CA . ARG A 1 296 ? 10.333 89.256 9.591 1.00 7.81 424 ARG A CA 1
ATOM 4751 C C . ARG A 1 296 ? 11.050 88.033 10.158 1.00 7.66 424 ARG A C 1
ATOM 4752 O O . ARG A 1 296 ? 11.426 87.132 9.404 1.00 8.85 424 ARG A O 1
ATOM 4773 N N . TYR A 1 297 ? 11.166 87.951 11.477 1.00 7.56 425 TYR A N 1
ATOM 4774 C CA . TYR A 1 297 ? 11.801 86.822 12.147 1.00 7.61 425 TYR A CA 1
ATOM 4775 C C . TYR A 1 297 ? 10.928 86.332 13.299 1.00 7.50 425 TYR A C 1
ATOM 4776 O O . TYR A 1 297 ? 9.964 86.989 13.725 1.00 8.25 425 TYR A O 1
ATOM 4794 N N . THR A 1 298 ? 11.300 85.167 13.803 1.00 7.14 426 THR A N 1
ATOM 4795 C CA . THR A 1 298 ? 10.707 84.571 14.990 1.00 7.20 426 THR A CA 1
ATOM 4796 C C . THR A 1 298 ? 11.812 84.070 15.900 1.00 7.73 426 THR A C 1
ATOM 4797 O O . THR A 1 298 ? 12.952 83.865 15.479 1.00 8.45 426 THR A O 1
ATOM 4808 N N . TYR A 1 299 ? 11.434 83.817 17.140 1.00 7.45 427 TYR A N 1
ATOM 4809 C CA . TYR A 1 299 ? 12.236 83.001 18.036 1.00 7.98 427 TYR A CA 1
ATOM 4810 C C . TYR A 1 299 ? 11.604 81.621 18.133 1.00 7.79 427 TYR A C 1
ATOM 4811 O O . TYR A 1 299 ? 10.394 81.458 17.942 1.00 8.32 427 TYR A O 1
ATOM 4829 N N . VAL A 1 300 ? 12.454 80.639 18.418 1.00 7.91 428 VAL A N 1
ATOM 4830 C CA . VAL A 1 300 ? 12.049 79.264 18.701 1.00 8.02 428 VAL A CA 1
ATOM 4831 C C . VAL A 1 300 ? 12.538 78.990 20.117 1.00 8.33 428 VAL A C 1
ATOM 4832 O O . VAL A 1 300 ? 13.741 79.115 20.382 1.00 8.36 428 VAL A O 1
ATOM 4845 N N . LEU A 1 301 ? 11.626 78.624 21.011 1.00 8.40 429 LEU A N 1
ATOM 4846 C CA . LEU A 1 301 ? 11.913 78.484 22.434 1.00 8.38 429 LEU A CA 1
ATOM 4847 C C . LEU A 1 301 ? 11.553 77.080 22.899 1.00 8.33 429 LEU A C 1
ATOM 4848 O O . LEU A 1 301 ? 10.430 76.617 22.676 1.00 9.22 429 LEU A O 1
ATOM 4864 N N . TRP A 1 302 ? 12.484 76.423 23.593 1.00 8.97 430 TRP A N 1
ATOM 4865 C CA . TRP A 1 302 ? 12.208 75.111 24.159 1.00 9.10 430 TRP A CA 1
ATOM 4866 C C . TRP A 1 302 ? 13.092 74.889 25.368 1.00 9.50 430 TRP A C 1
ATOM 4867 O O . TRP A 1 302 ? 13.932 75.716 25.696 1.00 10.58 430 TRP A O 1
ATOM 4888 N N . ASN A 1 303 ? 12.861 73.772 26.056 1.00 10.41 431 ASN A N 1
ATOM 4889 C CA . ASN A 1 303 ? 13.520 73.520 27.337 1.00 11.13 431 ASN A CA 1
ATOM 4890 C C . ASN A 1 303 ? 14.161 72.143 27.359 1.00 10.11 431 ASN A C 1
ATOM 4891 O O . ASN A 1 303 ? 14.056 71.333 26.416 1.00 10.67 431 ASN A O 1
ATOM 4902 N N . GLN A 1 304 ? 14.824 71.870 28.487 1.00 11.49 432 GLN A N 1
ATOM 4903 C CA . GLN A 1 304 ? 15.479 70.592 28.677 1.00 11.79 432 GLN A CA 1
ATOM 4904 C C . GLN A 1 304 ? 14.484 69.439 28.597 1.00 12.07 432 GLN A C 1
ATOM 4905 O O . GLN A 1 304 ? 14.820 68.383 28.062 1.00 13.03 432 GLN A O 1
ATOM 4919 N N . ASP A 1 305 ? 13.256 69.635 29.082 1.00 11.88 433 ASP A N 1
ATOM 4920 C CA . ASP A 1 305 ? 12.244 68.579 28.990 1.00 11.58 433 ASP A CA 1
ATOM 4921 C C . ASP A 1 305 ? 12.056 68.152 27.536 1.00 11.73 433 ASP A C 1
ATOM 4922 O O . ASP A 1 305 ? 11.909 66.961 27.239 1.00 13.02 433 ASP A O 1
ATOM 4931 N N . ILE A 1 306 ? 11.997 69.119 26.612 1.00 10.79 434 ILE A N 1
ATOM 4932 C CA . ILE A 1 306 ? 11.837 68.806 25.194 1.00 11.02 434 ILE A CA 1
ATOM 4933 C C . ILE A 1 306 ? 13.098 68.168 24.631 1.00 10.42 434 ILE A C 1
ATOM 4934 O O . ILE A 1 306 ? 13.013 67.193 23.876 1.00 11.84 434 ILE A O 1
ATOM 4950 N N . GLU A 1 307 ? 14.275 68.680 24.982 1.00 10.84 435 GLU A N 1
ATOM 4951 C CA . GLU A 1 307 ? 15.516 68.064 24.524 1.00 11.07 435 GLU A CA 1
ATOM 4952 C C . GLU A 1 307 ? 15.612 66.611 24.959 1.00 12.18 435 GLU A C 1
ATOM 4953 O O . GLU A 1 307 ? 16.159 65.763 24.239 1.00 13.02 435 GLU A O 1
ATOM 4965 N N . ASN A 1 308 ? 15.100 66.300 26.152 1.00 12.54 436 ASN A N 1
ATOM 4966 C CA . ASN A 1 308 ? 15.161 64.929 26.660 1.00 13.38 436 ASN A CA 1
ATOM 4967 C C . ASN A 1 308 ? 14.342 63.953 25.824 1.00 13.71 436 ASN A C 1
ATOM 4968 O O . ASN A 1 308 ? 14.592 62.744 25.899 1.00 16.22 436 ASN A O 1
ATOM 4979 N N . VAL A 1 309 ? 13.376 64.447 25.055 1.00 13.36 437 VAL A N 1
ATOM 4980 C CA . VAL A 1 309 ? 12.593 63.631 24.134 1.00 14.09 437 VAL A CA 1
ATOM 4981 C C . VAL A 1 309 ? 13.143 63.715 22.717 1.00 13.32 437 VAL A C 1
ATOM 4982 O O . VAL A 1 309 ? 13.219 62.705 22.017 1.00 15.53 437 VAL A O 1
ATOM 4995 N N . ALA A 1 310 ? 13.476 64.929 22.257 1.00 12.30 438 ALA A N 1
ATOM 4996 C CA . ALA A 1 310 ? 13.789 65.205 20.860 1.00 12.63 438 ALA A CA 1
ATOM 4997 C C . ALA A 1 310 ? 15.264 64.990 20.513 1.00 12.34 438 ALA A C 1
ATOM 4998 O O . ALA A 1 310 ? 15.569 64.552 19.399 1.00 12.74 438 ALA A O 1
ATOM 5005 N N . HIS A 1 311 ? 16.183 65.390 21.396 1.00 11.69 439 HIS A N 1
ATOM 5006 C CA . HIS A 1 311 ? 17.620 65.216 21.238 1.00 12.04 439 HIS A CA 1
ATOM 5007 C C . HIS A 1 311 ? 18.210 66.059 20.118 1.00 11.56 439 HIS A C 1
ATOM 5008 O O . HIS A 1 311 ? 19.320 65.779 19.668 1.00 11.76 439 HIS A O 1
ATOM 5022 N N . THR A 1 312 ? 17.540 67.133 19.705 1.00 10.61 440 THR A N 1
ATOM 5023 C CA . THR A 1 312 ? 18.015 67.881 18.544 1.00 10.38 440 THR A CA 1
ATOM 5024 C C . THR A 1 312 ? 19.237 68.729 18.872 1.00 10.59 440 THR A C 1
ATOM 5025 O O . THR A 1 312 ? 19.999 69.052 17.959 1.00 12.04 440 THR A O 1
ATOM 5036 N N . VAL A 1 313 ? 19.435 69.119 20.131 1.00 10.86 441 VAL A N 1
ATOM 5037 C CA . VAL A 1 313 ? 20.659 69.836 20.473 1.00 10.72 441 VAL A CA 1
ATOM 5038 C C . VAL A 1 313 ? 21.842 68.874 20.448 1.00 11.69 441 VAL A C 1
ATOM 5039 O O . VAL A 1 313 ? 22.897 69.160 19.857 1.00 12.56 441 VAL A O 1
ATOM 5052 N N . GLU A 1 314 ? 21.678 67.709 21.087 1.00 11.24 442 GLU A N 1
ATOM 5053 C CA . GLU A 1 314 ? 22.702 66.680 21.055 1.00 11.97 442 GLU A CA 1
ATOM 5054 C C . GLU A 1 314 ? 23.119 66.331 19.635 1.00 11.40 442 GLU A C 1
ATOM 5055 O O . GLU A 1 314 ? 24.303 66.105 19.362 1.00 12.69 442 GLU A O 1
ATOM 5067 N N . MET A 1 315 ? 22.160 66.233 18.724 1.00 10.61 443 MET A N 1
ATOM 5068 C CA A MET A 1 315 ? 22.433 65.759 17.378 0.77 10.53 443 MET A CA 1
ATOM 5069 C CA B MET A 1 315 ? 22.487 65.738 17.397 0.23 11.55 443 MET A CA 1
ATOM 5070 C C . MET A 1 315 ? 23.010 66.814 16.444 1.00 10.69 443 MET A C 1
ATOM 5071 O O . MET A 1 315 ? 23.511 66.460 15.370 1.00 12.75 443 MET A O 1
ATOM 5098 N N . HIS A 1 316 ? 22.916 68.098 16.782 1.00 10.13 444 HIS A N 1
ATOM 5099 C CA . HIS A 1 316 ? 23.333 69.151 15.853 1.00 9.73 444 HIS A CA 1
ATOM 5100 C C . HIS A 1 316 ? 24.266 70.138 16.549 1.00 9.79 444 HIS A C 1
ATOM 5101 O O . HIS A 1 316 ? 24.007 71.332 16.651 1.00 9.82 444 HIS A O 1
ATOM 5115 N N . GLN A 1 317 ? 25.381 69.600 17.048 1.00 11.47 445 GLN A N 1
ATOM 5116 C CA . GLN A 1 317 ? 26.341 70.397 17.822 1.00 12.39 445 GLN A CA 1
ATOM 5117 C C . GLN A 1 317 ? 27.040 71.455 16.978 1.00 11.71 445 GLN A C 1
ATOM 5118 O O . GLN A 1 317 ? 27.418 72.515 17.494 1.00 12.77 445 GLN A O 1
ATOM 5132 N N . GLY A 1 318 ? 27.242 71.196 15.682 1.00 12.49 446 GLY A N 1
ATOM 5133 C CA . GLY A 1 318 ? 27.824 72.217 14.816 1.00 12.64 446 GLY A CA 1
ATOM 5134 C C . GLY A 1 318 ? 26.944 73.447 14.728 1.00 11.46 446 GLY A C 1
ATOM 5135 O O . GLY A 1 318 ? 27.413 74.589 14.851 1.00 12.01 446 GLY A O 1
ATOM 5139 N N . GLU A 1 319 ? 25.641 73.234 14.539 1.00 10.49 447 GLU A N 1
ATOM 5140 C CA . GLU A 1 319 ? 24.699 74.359 14.552 1.00 10.16 447 GLU A CA 1
ATOM 5141 C C . GLU A 1 319 ? 24.698 75.052 15.908 1.00 9.67 447 GLU A C 1
ATOM 5142 O O . GLU A 1 319 ? 24.705 76.289 15.985 1.00 10.37 447 GLU A O 1
ATOM 5154 N N . LEU A 1 320 ? 24.641 74.281 16.996 1.00 9.67 448 LEU A N 1
ATOM 5155 C CA . LEU A 1 320 ? 24.656 74.898 18.317 1.00 9.05 448 LEU A CA 1
ATOM 5156 C C . LEU A 1 320 ? 25.843 75.840 18.446 1.00 10.12 448 LEU A C 1
ATOM 5157 O O . LEU A 1 320 ? 25.704 76.984 18.887 1.00 10.13 448 LEU A O 1
ATOM 5173 N N . LYS A 1 321 ? 27.034 75.345 18.119 1.00 10.42 449 LYS A N 1
ATOM 5174 C CA . LYS A 1 321 ? 28.239 76.140 18.309 1.00 10.83 449 LYS A CA 1
ATOM 5175 C C . LYS A 1 321 ? 28.222 77.391 17.447 1.00 11.15 449 LYS A C 1
ATOM 5176 O O . LYS A 1 321 ? 28.590 78.478 17.914 1.00 11.65 449 LYS A O 1
ATOM 5195 N N . GLU A 1 322 ? 27.824 77.258 16.182 1.00 11.29 450 GLU A N 1
ATOM 5196 C CA A GLU A 1 322 ? 27.865 78.390 15.260 0.44 11.62 450 GLU A CA 1
ATOM 5197 C CA B GLU A 1 322 ? 27.869 78.394 15.265 0.56 10.93 450 GLU A CA 1
ATOM 5198 C C . GLU A 1 322 ? 26.801 79.425 15.606 1.00 10.01 450 GLU A C 1
ATOM 5199 O O . GLU A 1 322 ? 27.087 80.624 15.671 1.00 10.65 450 GLU A O 1
ATOM 5222 N N . PHE A 1 323 ? 25.558 78.986 15.822 1.00 9.09 451 PHE A N 1
ATOM 5223 C CA A PHE A 1 323 ? 24.517 79.936 16.202 0.61 8.61 451 PHE A CA 1
ATOM 5224 C CA B PHE A 1 323 ? 24.523 79.942 16.193 0.39 9.43 451 PHE A CA 1
ATOM 5225 C C . PHE A 1 323 ? 24.860 80.624 17.515 1.00 8.67 451 PHE A C 1
ATOM 5226 O O . PHE A 1 323 ? 24.608 81.820 17.687 1.00 9.43 451 PHE A O 1
ATOM 5259 N N . THR A 1 324 ? 25.412 79.876 18.474 1.00 8.94 452 THR A N 1
ATOM 5260 C CA . THR A 1 324 ? 25.768 80.482 19.748 1.00 9.58 452 THR A CA 1
ATOM 5261 C C . THR A 1 324 ? 26.868 81.522 19.565 1.00 10.15 452 THR A C 1
ATOM 5262 O O . THR A 1 324 ? 26.774 82.635 20.091 1.00 10.13 452 THR A O 1
ATOM 5273 N N . LYS A 1 325 ? 27.922 81.179 18.826 1.00 10.45 453 LYS A N 1
ATOM 5274 C CA . LYS A 1 325 ? 29.009 82.132 18.592 1.00 11.35 453 LYS A CA 1
ATOM 5275 C C . LYS A 1 325 ? 28.490 83.406 17.946 1.00 10.94 453 LYS A C 1
ATOM 5276 O O . LYS A 1 325 ? 28.956 84.504 18.263 1.00 11.58 453 LYS A O 1
ATOM 5295 N N . ASP A 1 326 ? 27.530 83.279 17.039 1.00 9.82 454 ASP A N 1
ATOM 5296 C CA . ASP A 1 326 ? 27.006 84.406 16.279 1.00 10.73 454 ASP A CA 1
ATOM 5297 C C . ASP A 1 326 ? 25.917 85.167 17.025 1.00 9.83 454 ASP A C 1
ATOM 5298 O O . ASP A 1 326 ? 25.392 86.133 16.481 1.00 10.71 454 ASP A O 1
ATOM 5307 N N . GLY A 1 327 ? 25.597 84.785 18.265 1.00 9.47 455 GLY A N 1
ATOM 5308 C CA . GLY A 1 327 ? 24.566 85.507 18.990 1.00 9.87 455 GLY A CA 1
ATOM 5309 C C . GLY A 1 327 ? 23.166 85.269 18.473 1.00 9.19 455 GLY A C 1
ATOM 5310 O O . GLY A 1 327 ? 22.279 86.079 18.717 1.00 9.82 455 GLY A O 1
ATOM 5314 N N . LEU A 1 328 ? 22.960 84.152 17.790 1.00 8.86 456 LEU A N 1
ATOM 5315 C CA . LEU A 1 328 ? 21.664 83.786 17.237 1.00 8.55 456 LEU A CA 1
ATOM 5316 C C . LEU A 1 328 ? 20.951 82.723 18.048 1.00 8.31 456 LEU A C 1
ATOM 5317 O O . LEU A 1 328 ? 19.790 82.427 17.770 1.00 8.90 456 LEU A O 1
ATOM 5333 N N . MET A 1 329 ? 21.607 82.174 19.065 1.00 8.69 457 MET A N 1
ATOM 5334 C CA . MET A 1 329 ? 21.017 81.217 19.972 1.00 9.47 457 MET A CA 1
ATOM 5335 C C . MET A 1 329 ? 21.665 81.407 21.332 1.00 9.06 457 MET A C 1
ATOM 5336 O O . MET A 1 329 ? 22.858 81.707 21.422 1.00 9.82 457 MET A O 1
ATOM 5350 N N . TYR A 1 330 ? 20.886 81.163 22.376 1.00 8.94 458 TYR A N 1
ATOM 5351 C CA . TYR A 1 330 ? 21.314 81.204 23.761 1.00 9.32 458 TYR A CA 1
ATOM 5352 C C . TYR A 1 330 ? 20.733 80.024 24.515 1.00 9.51 458 TYR A C 1
ATOM 5353 O O . TYR A 1 330 ? 19.604 79.604 24.263 1.00 10.17 458 TYR A O 1
ATOM 5371 N N . LYS A 1 331 ? 21.488 79.565 25.504 1.00 9.91 459 LYS A N 1
ATOM 5372 C CA . LYS A 1 331 ? 21.020 78.651 26.531 1.00 10.27 459 LYS A CA 1
ATOM 5373 C C . LYS A 1 331 ? 21.001 79.425 27.837 1.00 10.66 459 LYS A C 1
ATOM 5374 O O . LYS A 1 331 ? 22.022 80.001 28.233 1.00 12.32 459 LYS A O 1
ATOM 5393 N N . VAL A 1 332 ? 19.859 79.427 28.512 1.00 10.71 460 VAL A N 1
ATOM 5394 C CA . VAL A 1 332 ? 19.643 80.217 29.718 1.00 10.89 460 VAL A CA 1
ATOM 5395 C C . VAL A 1 332 ? 18.883 79.393 30.753 1.00 12.08 460 VAL A C 1
ATOM 5396 O O . VAL A 1 332 ? 18.204 78.412 30.443 1.00 14.05 460 VAL A O 1
ATOM 5409 N N . ASP A 1 333 ? 18.976 79.831 32.011 1.00 13.19 461 ASP A N 1
ATOM 5410 C CA . ASP A 1 333 ? 18.327 79.081 33.084 1.00 13.79 461 ASP A CA 1
ATOM 5411 C C . ASP A 1 333 ? 16.845 79.395 33.231 1.00 13.75 461 ASP A C 1
ATOM 5412 O O . ASP A 1 333 ? 16.086 78.519 33.657 1.00 15.09 461 ASP A O 1
ATOM 5421 N N . THR A 1 334 ? 16.404 80.615 32.906 1.00 13.64 462 THR A N 1
ATOM 5422 C CA . THR A 1 334 ? 15.052 81.063 33.225 1.00 13.86 462 THR A CA 1
ATOM 5423 C C . THR A 1 334 ? 14.405 81.764 32.033 1.00 13.64 462 THR A C 1
ATOM 5424 O O . THR A 1 334 ? 15.065 82.270 31.122 1.00 12.74 462 THR A O 1
ATOM 5435 N N . LEU A 1 335 ? 13.070 81.793 32.057 1.00 13.61 463 LEU A N 1
ATOM 5436 C CA . LEU A 1 335 ? 12.321 82.498 31.026 1.00 13.91 463 LEU A CA 1
ATOM 5437 C C . LEU A 1 335 ? 12.646 83.981 31.004 1.00 13.96 463 LEU A C 1
ATOM 5438 O O . LEU A 1 335 ? 12.661 84.601 29.934 1.00 14.23 463 LEU A O 1
ATOM 5454 N N . GLU A 1 336 ? 12.853 84.582 32.182 1.00 13.49 464 GLU A N 1
ATOM 5455 C CA . GLU A 1 336 ? 13.206 85.994 32.221 1.00 14.11 464 GLU A CA 1
ATOM 5456 C C . GLU A 1 336 ? 14.513 86.247 31.473 1.00 12.93 464 GLU A C 1
ATOM 5457 O O . GLU A 1 336 ? 14.648 87.252 30.764 1.00 13.61 464 GLU A O 1
ATOM 5469 N N A GLU A 1 337 ? 15.488 85.344 31.620 0.60 13.03 465 GLU A N 1
ATOM 5470 N N B GLU A 1 337 ? 15.491 85.351 31.625 0.40 13.05 465 GLU A N 1
ATOM 5471 C CA A GLU A 1 337 ? 16.745 85.481 30.894 0.60 12.50 465 GLU A CA 1
ATOM 5472 C CA B GLU A 1 337 ? 16.736 85.491 30.882 0.40 12.63 465 GLU A CA 1
ATOM 5473 C C A GLU A 1 337 ? 16.554 85.249 29.396 0.60 11.96 465 GLU A C 1
ATOM 5474 C C B GLU A 1 337 ? 16.518 85.282 29.389 0.40 11.99 465 GLU A C 1
ATOM 5475 O O A GLU A 1 337 ? 17.211 85.901 28.578 0.60 12.53 465 GLU A O 1
ATOM 5476 O O B GLU A 1 337 ? 17.121 85.980 28.567 0.40 11.93 465 GLU A O 1
ATOM 5499 N N . ALA A 1 338 ? 15.672 84.317 29.017 1.00 11.58 466 ALA A N 1
ATOM 5500 C CA . ALA A 1 338 ? 15.393 84.087 27.604 1.00 11.45 466 ALA A CA 1
ATOM 5501 C C . ALA A 1 338 ? 14.800 85.329 26.963 1.00 11.91 466 ALA A C 1
ATOM 5502 O O . ALA A 1 338 ? 15.135 85.674 25.828 1.00 13.04 466 ALA A O 1
ATOM 5510 N N . ALA A 1 339 ? 13.926 86.031 27.690 1.00 12.13 467 ALA A N 1
ATOM 5511 C CA . ALA A 1 339 ? 13.378 87.274 27.180 1.00 13.35 467 ALA A CA 1
ATOM 5512 C C . ALA A 1 339 ? 14.476 88.313 27.038 1.00 12.47 467 ALA A C 1
ATOM 5513 O O . ALA A 1 339 ? 14.596 88.965 25.999 1.00 13.27 467 ALA A O 1
ATOM 5520 N N A LYS A 1 340 ? 15.301 88.473 28.073 0.47 12.50 468 LYS A N 1
ATOM 5521 N N B LYS A 1 340 ? 15.305 88.466 28.072 0.53 12.44 468 LYS A N 1
ATOM 5522 C CA A LYS A 1 340 ? 16.291 89.543 28.079 0.47 13.63 468 LYS A CA 1
ATOM 5523 C CA B LYS A 1 340 ? 16.291 89.538 28.091 0.53 13.81 468 LYS A CA 1
ATOM 5524 C C A LYS A 1 340 ? 17.309 89.391 26.959 0.47 11.98 468 LYS A C 1
ATOM 5525 C C B LYS A 1 340 ? 17.323 89.392 26.981 0.53 11.93 468 LYS A C 1
ATOM 5526 O O A LYS A 1 340 ? 17.698 90.385 26.340 0.47 12.42 468 LYS A O 1
ATOM 5527 O O B LYS A 1 340 ? 17.741 90.393 26.397 0.53 12.44 468 LYS A O 1
ATOM 5564 N N . VAL A 1 341 ? 17.776 88.167 26.691 1.00 11.16 469 VAL A N 1
ATOM 5565 C CA . VAL A 1 341 ? 18.841 88.002 25.700 1.00 10.97 469 VAL A CA 1
ATOM 5566 C C . VAL A 1 341 ? 18.409 88.445 24.317 1.00 10.28 469 VAL A C 1
ATOM 5567 O O . VAL A 1 341 ? 19.262 88.828 23.514 1.00 11.25 469 VAL A O 1
ATOM 5581 N N . PHE A 1 342 ? 17.104 88.442 24.034 1.00 9.22 470 PHE A N 1
ATOM 5582 C CA . PHE A 1 342 ? 16.585 88.826 22.721 1.00 9.05 470 PHE A CA 1
ATOM 5583 C C . PHE A 1 342 ? 15.618 90.008 22.784 1.00 9.33 470 PHE A C 1
ATOM 5584 O O . PHE A 1 342 ? 14.853 90.236 21.838 1.00 10.51 470 PHE A O 1
ATOM 5601 N N . ASN A 1 343 ? 15.666 90.790 23.863 1.00 9.41 471 ASN A N 1
ATOM 5602 C CA . ASN A 1 343 ? 14.920 92.046 23.940 1.00 9.94 471 ASN A CA 1
ATOM 5603 C C . ASN A 1 343 ? 13.410 91.834 23.891 1.00 10.25 471 ASN A C 1
ATOM 5604 O O . ASN A 1 343 ? 12.677 92.714 23.453 1.00 11.85 471 ASN A O 1
ATOM 5615 N N . ILE A 1 344 ? 12.937 90.688 24.362 1.00 10.28 472 ILE A N 1
ATOM 5616 C CA . ILE A 1 344 ? 11.518 90.361 24.355 1.00 10.88 472 ILE A CA 1
ATOM 5617 C C . ILE A 1 344 ? 10.902 90.936 25.620 1.00 11.52 472 ILE A C 1
ATOM 5618 O O . ILE A 1 344 ? 11.459 90.743 26.708 1.00 12.18 472 ILE A O 1
ATOM 5634 N N . PRO A 1 345 ? 9.751 91.603 25.549 1.00 11.71 473 PRO A N 1
ATOM 5635 C CA . PRO A 1 345 ? 9.114 92.089 26.782 1.00 13.54 473 PRO A CA 1
ATOM 5636 C C . PRO A 1 345 ? 8.834 90.939 27.740 1.00 13.62 473 PRO A C 1
ATOM 5637 O O . PRO A 1 345 ? 8.186 89.949 27.388 1.00 13.96 473 PRO A O 1
ATOM 5648 N N . GLU A 1 346 ? 9.331 91.084 28.966 1.00 14.02 474 GLU A N 1
ATOM 5649 C CA . GLU A 1 346 ? 9.298 89.979 29.911 1.00 14.44 474 GLU A CA 1
ATOM 5650 C C . GLU A 1 346 ? 7.869 89.626 30.313 1.00 13.58 474 GLU A C 1
ATOM 5651 O O . GLU A 1 346 ? 7.510 88.447 30.367 1.00 14.72 474 GLU A O 1
ATOM 5663 N N . ASP A 1 347 ? 7.045 90.630 30.641 1.00 15.88 475 ASP A N 1
ATOM 5664 C CA A ASP A 1 347 ? 5.688 90.331 31.089 0.58 15.95 475 ASP A CA 1
ATOM 5665 C CA B ASP A 1 347 ? 5.686 90.333 31.089 0.42 16.34 475 ASP A CA 1
ATOM 5666 C C . ASP A 1 347 ? 4.901 89.585 30.018 1.00 15.34 475 ASP A C 1
ATOM 5667 O O . ASP A 1 347 ? 4.157 88.647 30.319 1.00 16.29 475 ASP A O 1
ATOM 5684 N N . LYS A 1 348 ? 5.061 89.974 28.770 1.00 15.37 476 LYS A N 1
ATOM 5685 C CA . LYS A 1 348 ? 4.342 89.332 27.639 1.00 14.84 476 LYS A CA 1
ATOM 5686 C C . LYS A 1 348 ? 4.826 87.888 27.489 1.00 13.72 476 LYS A C 1
ATOM 5687 O O . LYS A 1 348 ? 3.974 87.008 27.353 1.00 14.21 476 LYS A O 1
ATOM 5706 N N . LEU A 1 349 ? 6.137 87.650 27.488 1.00 13.11 477 LEU A N 1
ATOM 5707 C CA . LEU A 1 349 ? 6.606 86.277 27.361 1.00 12.68 477 LEU A CA 1
ATOM 5708 C C . LEU A 1 349 ? 6.083 85.414 28.498 1.00 12.49 477 LEU A C 1
ATOM 5709 O O . LEU A 1 349 ? 5.610 84.298 28.273 1.00 12.39 477 LEU A O 1
ATOM 5725 N N . LEU A 1 350 ? 6.137 85.922 29.728 1.00 12.78 478 LEU A N 1
ATOM 5726 C CA . LEU A 1 350 ? 5.676 85.121 30.862 1.00 13.22 478 LEU A CA 1
ATOM 5727 C C . LEU A 1 350 ? 4.193 84.805 30.748 1.00 12.98 478 LEU A C 1
ATOM 5728 O O . LEU A 1 350 ? 3.771 83.696 31.072 1.00 14.14 478 LEU A O 1
ATOM 5744 N N . SER A 1 351 ? 3.382 85.769 30.286 1.00 13.54 479 SER A N 1
ATOM 5745 C CA A SER A 1 351 ? 1.956 85.526 30.096 0.77 14.34 479 SER A CA 1
ATOM 5746 C CA B SER A 1 351 ? 1.959 85.502 30.115 0.23 14.56 479 SER A CA 1
ATOM 5747 C C . SER A 1 351 ? 1.719 84.493 28.999 1.00 14.40 479 SER A C 1
ATOM 5748 O O . SER A 1 351 ? 0.866 83.606 29.144 1.00 14.33 479 SER A O 1
ATOM 5763 N N . THR A 1 352 ? 2.448 84.607 27.883 1.00 13.23 480 THR A N 1
ATOM 5764 C CA . THR A 1 352 ? 2.318 83.619 26.819 1.00 12.01 480 THR A CA 1
ATOM 5765 C C . THR A 1 352 ? 2.643 82.232 27.342 1.00 11.72 480 THR A C 1
ATOM 5766 O O . THR A 1 352 ? 1.937 81.262 27.036 1.00 13.15 480 THR A O 1
ATOM 5777 N N . ILE A 1 353 ? 3.724 82.107 28.110 1.00 12.28 481 ILE A N 1
ATOM 5778 C CA . ILE A 1 353 ? 4.112 80.787 28.588 1.00 12.23 481 ILE A CA 1
ATOM 5779 C C . ILE A 1 353 ? 3.151 80.274 29.654 1.00 13.77 481 ILE A C 1
ATOM 5780 O O . ILE A 1 353 ? 2.884 79.070 29.725 1.00 14.06 481 ILE A O 1
ATOM 5796 N N . LYS A 1 354 ? 2.578 81.158 30.478 1.00 13.68 482 LYS A N 1
ATOM 5797 C CA . LYS A 1 354 ? 1.512 80.723 31.376 1.00 14.77 482 LYS A CA 1
ATOM 5798 C C . LYS A 1 354 ? 0.369 80.096 30.587 1.00 15.25 482 LYS A C 1
ATOM 5799 O O . LYS A 1 354 ? -0.176 79.055 30.977 1.00 15.99 482 LYS A O 1
ATOM 5818 N N . ASP A 1 355 ? -0.013 80.722 29.473 1.00 13.85 483 ASP A N 1
ATOM 5819 C CA . ASP A 1 355 ? -1.046 80.147 28.613 1.00 13.43 483 ASP A CA 1
ATOM 5820 C C . ASP A 1 355 ? -0.601 78.799 28.052 1.00 13.38 483 ASP A C 1
ATOM 5821 O O . ASP A 1 355 ? -1.369 77.825 28.088 1.00 15.13 483 ASP A O 1
ATOM 5830 N N . VAL A 1 356 ? 0.623 78.728 27.507 1.00 12.91 484 VAL A N 1
ATOM 5831 C CA . VAL A 1 356 ? 1.137 77.475 26.947 1.00 12.90 484 VAL A CA 1
ATOM 5832 C C . VAL A 1 356 ? 1.075 76.365 27.984 1.00 12.90 484 VAL A C 1
ATOM 5833 O O . VAL A 1 356 ? 0.660 75.241 27.684 1.00 13.51 484 VAL A O 1
ATOM 5846 N N . ASN A 1 357 ? 1.462 76.664 29.225 1.00 13.78 485 ASN A N 1
ATOM 5847 C CA . ASN A 1 357 ? 1.479 75.635 30.262 1.00 13.32 485 ASN A CA 1
ATOM 5848 C C . ASN A 1 357 ? 0.067 75.132 30.539 1.00 14.11 485 ASN A C 1
ATOM 5849 O O . ASN A 1 357 ? -0.156 73.931 30.743 1.00 15.60 485 ASN A O 1
ATOM 5860 N N . HIS A 1 358 ? -0.905 76.043 30.538 1.00 15.12 486 HIS A N 1
ATOM 5861 C CA . HIS A 1 358 ? -2.298 75.643 30.705 1.00 15.86 486 HIS A CA 1
ATOM 5862 C C . HIS A 1 358 ? -2.777 74.806 29.525 1.00 15.90 486 HIS A C 1
ATOM 5863 O O . HIS A 1 358 ? -3.410 73.756 29.711 1.00 16.95 486 HIS A O 1
ATOM 5877 N N . TYR A 1 359 ? -2.495 75.263 28.300 1.00 15.66 487 TYR A N 1
ATOM 5878 C CA . TYR A 1 359 ? -2.893 74.514 27.110 1.00 14.80 487 TYR A CA 1
ATOM 5879 C C . TYR A 1 359 ? -2.224 73.147 27.074 1.00 14.36 487 TYR A C 1
ATOM 5880 O O . TYR A 1 359 ? -2.804 72.174 26.575 1.00 15.95 487 TYR A O 1
ATOM 5898 N N . ALA A 1 360 ? -0.993 73.050 27.580 1.00 15.05 488 ALA A N 1
ATOM 5899 C CA . ALA A 1 360 ? -0.322 71.756 27.628 1.00 15.18 488 ALA A CA 1
ATOM 5900 C C . ALA A 1 360 ? -1.028 70.819 28.593 1.00 17.14 488 ALA A C 1
ATOM 5901 O O . ALA A 1 360 ? -1.174 69.621 28.316 1.00 17.93 488 ALA A O 1
ATOM 5908 N N . ALA A 1 361 ? -1.481 71.351 29.728 1.00 17.19 489 ALA A N 1
ATOM 5909 C CA . ALA A 1 361 ? -2.138 70.520 30.735 1.00 18.20 489 ALA A CA 1
ATOM 5910 C C . ALA A 1 361 ? -3.502 70.039 30.254 1.00 19.76 489 ALA A C 1
ATOM 5911 O O . ALA A 1 361 ? -3.904 68.904 30.540 1.00 22.54 489 ALA A O 1
ATOM 5918 N N . THR A 1 362 ? -4.245 70.892 29.542 1.00 19.92 490 THR A N 1
ATOM 5919 C CA . THR A 1 362 ? -5.564 70.508 29.064 1.00 20.40 490 THR A CA 1
ATOM 5920 C C . THR A 1 362 ? -5.527 69.807 27.718 1.00 20.97 490 THR A C 1
ATOM 5921 O O . THR A 1 362 ? -6.507 69.148 27.354 1.00 22.51 490 THR A O 1
ATOM 5932 N N . GLY A 1 363 ? -4.438 69.943 26.969 1.00 19.77 491 GLY A N 1
ATOM 5933 C CA . GLY A 1 363 ? -4.365 69.455 25.616 1.00 20.11 491 GLY A CA 1
ATOM 5934 C C . GLY A 1 363 ? -5.079 70.314 24.602 1.00 19.12 491 GLY A C 1
ATOM 5935 O O . GLY A 1 363 ? -5.148 69.926 23.433 1.00 20.10 491 GLY A O 1
ATOM 5939 N N . LYS A 1 364 ? -5.585 71.482 24.999 1.00 18.88 492 LYS A N 1
ATOM 5940 C CA . LYS A 1 364 ? -6.371 72.347 24.118 1.00 18.67 492 LYS A CA 1
ATOM 5941 C C . LYS A 1 364 ? -5.671 73.692 23.991 1.00 17.52 492 LYS A C 1
ATOM 5942 O O . LYS A 1 364 ? -5.712 74.517 24.908 1.00 18.19 492 LYS A O 1
ATOM 5961 N N . ASP A 1 365 ? -5.017 73.906 22.856 1.00 16.54 493 ASP A N 1
ATOM 5962 C CA . ASP A 1 365 ? -4.332 75.162 22.563 1.00 16.04 493 ASP A CA 1
ATOM 5963 C C . ASP A 1 365 ? -5.391 76.131 22.054 1.00 15.81 493 ASP A C 1
ATOM 5964 O O . ASP A 1 365 ? -5.744 76.135 20.870 1.00 15.76 493 ASP A O 1
ATOM 5973 N N . GLU A 1 366 ? -5.910 76.958 22.962 1.00 16.59 494 GLU A N 1
ATOM 5974 C CA . GLU A 1 366 ? -6.981 77.868 22.591 1.00 17.75 494 GLU A CA 1
ATOM 5975 C C . GLU A 1 366 ? -6.517 78.945 21.628 1.00 17.13 494 GLU A C 1
ATOM 5976 O O . GLU A 1 366 ? -7.355 79.533 20.930 1.00 19.94 494 GLU A O 1
ATOM 5988 N N . ALA A 1 367 ? -5.211 79.217 21.569 1.00 15.31 495 ALA A N 1
ATOM 5989 C CA . ALA A 1 367 ? -4.719 80.280 20.703 1.00 14.77 495 ALA A CA 1
ATOM 5990 C C . ALA A 1 367 ? -4.556 79.807 19.263 1.00 13.93 495 ALA A C 1
ATOM 5991 O O . ALA A 1 367 ? -5.011 80.484 18.343 1.00 16.56 495 ALA A O 1
ATOM 5998 N N . PHE A 1 368 ? -3.882 78.662 19.041 1.00 13.46 496 PHE A N 1
ATOM 5999 C CA . PHE A 1 368 ? -3.533 78.230 17.685 1.00 13.64 496 PHE A CA 1
ATOM 6000 C C . PHE A 1 368 ? -3.822 76.757 17.386 1.00 13.45 496 PHE A C 1
ATOM 6001 O O . PHE A 1 368 ? -3.447 76.278 16.311 1.00 14.70 496 PHE A O 1
ATOM 6018 N N . ASN A 1 369 ? -4.507 76.036 18.271 1.00 14.17 497 ASN A N 1
ATOM 6019 C CA A ASN A 1 369 ? -4.995 74.693 17.961 0.59 14.57 497 ASN A CA 1
ATOM 6020 C CA B ASN A 1 369 ? -4.988 74.677 17.994 0.41 14.85 497 ASN A CA 1
ATOM 6021 C C . ASN A 1 369 ? -3.868 73.708 17.620 1.00 14.09 497 ASN A C 1
ATOM 6022 O O . ASN A 1 369 ? -4.037 72.832 16.763 1.00 14.59 497 ASN A O 1
ATOM 6043 N N . HIS A 1 370 ? -2.725 73.832 18.287 1.00 12.78 498 HIS A N 1
ATOM 6044 C CA . HIS A 1 370 ? -1.616 72.897 18.103 1.00 13.74 498 HIS A CA 1
ATOM 6045 C C . HIS A 1 370 ? -2.125 71.465 17.984 1.00 14.22 498 HIS A C 1
ATOM 6046 O O . HIS A 1 370 ? -2.751 70.933 18.901 1.00 15.14 498 HIS A O 1
ATOM 6060 N N . ARG A 1 371 ? -1.823 70.832 16.857 1.00 14.43 499 ARG A N 1
ATOM 6061 C CA . ARG A 1 371 ? -2.485 69.579 16.523 1.00 16.53 499 ARG A CA 1
ATOM 6062 C C . ARG A 1 371 ? -1.958 68.371 17.281 1.00 20.37 499 ARG A C 1
ATOM 6063 O O . ARG A 1 371 ? -2.641 67.341 17.274 1.00 26.74 499 ARG A O 1
ATOM 6084 N N . SER A 1 372 ? -0.807 68.444 17.943 1.00 17.31 500 SER A N 1
ATOM 6085 C CA A SER A 1 372 ? -0.278 67.349 18.750 0.68 17.15 500 SER A CA 1
ATOM 6086 C CA B SER A 1 372 ? -0.360 67.323 18.751 0.32 17.10 500 SER A CA 1
ATOM 6087 C C . SER A 1 372 ? -0.469 67.581 20.240 1.00 17.07 500 SER A C 1
ATOM 6088 O O . SER A 1 372 ? -0.657 66.628 20.997 1.00 19.82 500 SER A O 1
ATOM 6103 N N . GLY A 1 373 ? -0.406 68.836 20.665 1.00 15.66 501 GLY A N 1
ATOM 6104 C CA . GLY A 1 373 ? -0.525 69.234 22.058 1.00 14.58 501 GLY A CA 1
ATOM 6105 C C . GLY A 1 373 ? 0.758 69.900 22.506 1.00 14.25 501 GLY A C 1
ATOM 6106 O O . GLY A 1 373 ? 1.870 69.433 22.245 1.00 15.64 501 GLY A O 1
ATOM 6110 N N . LEU A 1 374 ? 0.604 71.014 23.209 1.00 14.01 502 LEU A N 1
ATOM 6111 C CA . LEU A 1 374 ? 1.757 71.741 23.704 1.00 12.85 502 LEU A CA 1
ATOM 6112 C C . LEU A 1 374 ? 2.369 70.993 24.889 1.00 13.71 502 LEU A C 1
ATOM 6113 O O . LEU A 1 374 ? 1.790 70.043 25.431 1.00 14.10 502 LEU A O 1
ATOM 6129 N N . VAL A 1 375 ? 3.576 71.426 25.247 1.00 13.25 503 VAL A N 1
ATOM 6130 C CA . VAL A 1 375 ? 4.394 70.836 26.303 1.00 13.19 503 VAL A CA 1
ATOM 6131 C C . VAL A 1 375 ? 4.713 71.913 27.333 1.00 13.35 503 VAL A C 1
ATOM 6132 O O . VAL A 1 375 ? 5.076 73.038 26.977 1.00 13.96 503 VAL A O 1
ATOM 6145 N N . ASP A 1 376 ? 4.612 71.556 28.610 1.00 13.93 504 ASP A N 1
ATOM 6146 C CA . ASP A 1 376 ? 4.886 72.502 29.677 1.00 13.31 504 ASP A CA 1
ATOM 6147 C C . ASP A 1 376 ? 6.296 73.077 29.542 1.00 13.21 504 ASP A C 1
ATOM 6148 O O . ASP A 1 376 ? 7.269 72.344 29.323 1.00 12.99 504 ASP A O 1
ATOM 6157 N N . LEU A 1 377 ? 6.400 74.392 29.714 1.00 12.77 505 LEU A N 1
ATOM 6158 C CA . LEU A 1 377 ? 7.659 75.126 29.596 1.00 12.22 505 LEU A CA 1
ATOM 6159 C C . LEU A 1 377 ? 8.004 75.860 30.889 1.00 12.40 505 LEU A C 1
ATOM 6160 O O . LEU A 1 377 ? 8.774 76.829 30.871 1.00 12.72 505 LEU A O 1
ATOM 6176 N N . SER A 1 378 ? 7.478 75.395 32.033 1.00 12.50 506 SER A N 1
ATOM 6177 C CA . SER A 1 378 ? 7.726 76.068 33.305 1.00 12.70 506 SER A CA 1
ATOM 6178 C C . SER A 1 378 ? 9.125 75.854 33.868 1.00 11.97 506 SER A C 1
ATOM 6179 O O . SER A 1 378 ? 9.525 76.636 34.741 1.00 13.52 506 SER A O 1
ATOM 6187 N N . LYS A 1 379 ? 9.845 74.813 33.445 1.00 11.80 507 LYS A N 1
ATOM 6188 C CA . LYS A 1 379 ? 11.176 74.502 33.945 1.00 12.59 507 LYS A CA 1
ATOM 6189 C C . LYS A 1 379 ? 12.233 74.687 32.869 1.00 12.16 507 LYS A C 1
ATOM 6190 O O . LYS A 1 379 ? 12.059 74.251 31.727 1.00 14.02 507 LYS A O 1
ATOM 6209 N N . GLY A 1 380 ? 13.337 75.294 33.245 1.00 13.48 508 GLY A N 1
ATOM 6210 C CA . GLY A 1 380 ? 14.490 75.388 32.388 1.00 14.29 508 GLY A CA 1
ATOM 6211 C C . GLY A 1 380 ? 15.444 74.230 32.615 1.00 13.04 508 GLY A C 1
ATOM 6212 O O . GLY A 1 380 ? 15.147 73.282 33.358 1.00 15.34 508 GLY A O 1
ATOM 6216 N N . PRO A 1 381 ? 16.639 74.310 32.048 1.00 12.50 509 PRO A N 1
ATOM 6217 C CA . PRO A 1 381 ? 17.095 75.417 31.203 1.00 11.55 509 PRO A CA 1
ATOM 6218 C C . PRO A 1 381 ? 16.378 75.442 29.855 1.00 10.37 509 PRO A C 1
ATOM 6219 O O . PRO A 1 381 ? 15.642 74.517 29.475 1.00 11.25 509 PRO A O 1
ATOM 6230 N N . TYR A 1 382 ? 16.594 76.550 29.156 1.00 10.82 510 TYR A N 1
ATOM 6231 C CA . TYR A 1 382 ? 15.943 76.851 27.888 1.00 11.28 510 TYR A CA 1
ATOM 6232 C C . TYR A 1 382 ? 16.975 77.130 26.810 1.00 9.85 510 TYR A C 1
ATOM 6233 O O . TYR A 1 382 ? 18.038 77.694 27.081 1.00 10.61 510 TYR A O 1
ATOM 6251 N N . TRP A 1 383 ? 16.637 76.771 25.578 1.00 9.37 511 TRP A N 1
ATOM 6252 C CA . TRP A 1 383 ? 17.295 77.297 24.396 1.00 8.46 511 TRP A CA 1
ATOM 6253 C C . TRP A 1 383 ? 16.340 78.226 23.677 1.00 8.69 511 TRP A C 1
ATOM 6254 O O . TRP A 1 383 ? 15.137 77.950 23.586 1.00 9.68 511 TRP A O 1
ATOM 6275 N N . ILE A 1 384 ? 16.878 79.308 23.145 1.00 8.34 512 ILE A N 1
ATOM 6276 C CA . ILE A 1 384 ? 16.113 80.226 22.319 1.00 8.53 512 ILE A CA 1
ATOM 6277 C C . ILE A 1 384 ? 16.949 80.604 21.110 1.00 7.94 512 ILE A C 1
ATOM 6278 O O . ILE A 1 384 ? 18.132 80.963 21.246 1.00 8.88 512 ILE A O 1
ATOM 6294 N N . LEU A 1 385 ? 16.358 80.462 19.925 1.00 8.04 513 LEU A N 1
ATOM 6295 C CA . LEU A 1 385 ? 17.011 80.632 18.638 1.00 7.89 513 LEU A CA 1
ATOM 6296 C C . LEU A 1 385 ? 16.236 81.651 17.815 1.00 7.17 513 LEU A C 1
ATOM 6297 O O . LEU A 1 385 ? 15.007 81.602 17.776 1.00 8.51 513 LEU A O 1
ATOM 6313 N N . LYS A 1 386 ? 16.952 82.535 17.119 1.00 7.07 514 LYS A N 1
ATOM 6314 C CA . LYS A 1 386 ? 16.355 83.483 16.169 1.00 6.61 514 LYS A CA 1
ATOM 6315 C C . LYS A 1 386 ? 16.382 82.870 14.770 1.00 7.08 514 LYS A C 1
ATOM 6316 O O . LYS A 1 386 ? 17.411 82.333 14.358 1.00 7.83 514 LYS A O 1
ATOM 6335 N N . ALA A 1 387 ? 15.268 82.972 14.040 1.00 7.40 515 ALA A N 1
ATOM 6336 C CA . ALA A 1 387 ? 15.152 82.323 12.748 1.00 7.26 515 ALA A CA 1
ATOM 6337 C C . ALA A 1 387 ? 14.242 83.116 11.814 1.00 6.69 515 ALA A C 1
ATOM 6338 O O . ALA A 1 387 ? 13.404 83.916 12.244 1.00 7.86 515 ALA A O 1
ATOM 6345 N N . THR A 1 388 ? 14.376 82.837 10.522 1.00 7.21 516 THR A N 1
ATOM 6346 C CA . THR A 1 388 ? 13.527 83.439 9.497 1.00 7.52 516 THR A CA 1
ATOM 6347 C C . THR A 1 388 ? 13.364 82.410 8.385 1.00 7.74 516 THR A C 1
ATOM 6348 O O . THR A 1 388 ? 14.189 81.501 8.255 1.00 7.55 516 THR A O 1
ATOM 6359 N N . PRO A 1 389 ? 12.354 82.549 7.526 1.00 7.38 517 PRO A N 1
ATOM 6360 C CA . PRO A 1 389 ? 12.215 81.579 6.436 1.00 7.51 517 PRO A CA 1
ATOM 6361 C C . PRO A 1 389 ? 13.225 81.812 5.336 1.00 7.02 517 PRO A C 1
ATOM 6362 O O . PRO A 1 389 ? 13.744 82.909 5.153 1.00 7.98 517 PRO A O 1
ATOM 6373 N N . SER A 1 390 ? 13.477 80.758 4.554 1.00 7.29 518 SER A N 1
ATOM 6374 C CA . SER A 1 390 ? 14.249 80.922 3.327 1.00 7.32 518 SER A CA 1
ATOM 6375 C C . SER A 1 390 ? 13.834 79.900 2.286 1.00 7.16 518 SER A C 1
ATOM 6376 O O . SER A 1 390 ? 13.418 78.784 2.621 1.00 7.77 518 SER A O 1
ATOM 6384 N N . VAL A 1 391 ? 13.954 80.304 1.019 1.00 7.85 519 VAL A N 1
ATOM 6385 C CA . VAL A 1 391 ? 13.599 79.442 -0.105 1.00 7.66 519 VAL A CA 1
ATOM 6386 C C . VAL A 1 391 ? 14.507 78.226 -0.158 1.00 7.69 519 VAL A C 1
ATOM 6387 O O . VAL A 1 391 ? 15.740 78.360 -0.158 1.00 8.50 519 VAL A O 1
ATOM 6400 N N . HIS A 1 392 ? 13.900 77.026 -0.225 1.00 7.62 520 HIS A N 1
ATOM 6401 C CA . HIS A 1 392 ? 14.670 75.795 -0.192 1.00 7.45 520 HIS A CA 1
ATOM 6402 C C . HIS A 1 392 ? 14.234 74.693 -1.146 1.00 8.30 520 HIS A C 1
ATOM 6403 O O . HIS A 1 392 ? 15.088 73.876 -1.475 1.00 11.54 520 HIS A O 1
ATOM 6417 N N . HIS A 1 393 ? 12.971 74.567 -1.543 1.00 7.25 521 HIS A N 1
ATOM 6418 C CA . HIS A 1 393 ? 12.551 73.350 -2.226 1.00 7.97 521 HIS A CA 1
ATOM 6419 C C . HIS A 1 393 ? 11.635 73.666 -3.403 1.00 7.40 521 HIS A C 1
ATOM 6420 O O . HIS A 1 393 ? 10.716 74.475 -3.282 1.00 9.97 521 HIS A O 1
ATOM 6434 N N . THR A 1 394 ? 11.863 73.008 -4.528 1.00 8.01 522 THR A N 1
ATOM 6435 C CA . THR A 1 394 ? 11.007 73.162 -5.702 1.00 8.46 522 THR A CA 1
ATOM 6436 C C . THR A 1 394 ? 9.946 72.059 -5.722 1.00 8.86 522 THR A C 1
ATOM 6437 O O . THR A 1 394 ? 10.270 70.888 -5.577 1.00 11.63 522 THR A O 1
ATOM 6448 N N . MET A 1 395 ? 8.684 72.427 -5.923 1.00 8.60 523 MET A N 1
ATOM 6449 C CA A MET A 1 395 ? 7.592 71.452 -5.978 0.63 9.89 523 MET A CA 1
ATOM 6450 C CA B MET A 1 395 ? 7.627 71.417 -5.979 0.37 10.63 523 MET A CA 1
ATOM 6451 C C . MET A 1 395 ? 7.340 70.918 -7.381 1.00 11.47 523 MET A C 1
ATOM 6452 O O . MET A 1 395 ? 6.675 69.871 -7.531 1.00 13.71 523 MET A O 1
ATOM 6479 N N . GLY A 1 396 ? 7.789 71.628 -8.401 1.00 10.44 524 GLY A N 1
ATOM 6480 C CA . GLY A 1 396 ? 7.502 71.256 -9.769 1.00 11.27 524 GLY A CA 1
ATOM 6481 C C . GLY A 1 396 ? 8.631 70.451 -10.384 1.00 9.27 524 GLY A C 1
ATOM 6482 O O . GLY A 1 396 ? 9.714 70.292 -9.821 1.00 10.69 524 GLY A O 1
ATOM 6486 N N . GLY A 1 397 ? 8.355 69.922 -11.565 1.00 7.52 525 GLY A N 1
ATOM 6487 C CA . GLY A 1 397 ? 9.311 69.104 -12.267 1.00 8.37 525 GLY A CA 1
ATOM 6488 C C . GLY A 1 397 ? 8.627 68.224 -13.296 1.00 7.45 525 GLY A C 1
ATOM 6489 O O . GLY A 1 397 ? 7.548 68.542 -13.787 1.00 8.35 525 GLY A O 1
ATOM 6493 N N . LEU A 1 398 ? 9.298 67.131 -13.622 1.00 7.13 526 LEU A N 1
ATOM 6494 C CA . LEU A 1 398 ? 8.872 66.275 -14.714 1.00 7.18 526 LEU A CA 1
ATOM 6495 C C . LEU A 1 398 ? 7.569 65.546 -14.407 1.00 6.69 526 LEU A C 1
ATOM 6496 O O . LEU A 1 398 ? 7.293 65.156 -13.277 1.00 7.64 526 LEU A O 1
ATOM 6512 N N . VAL A 1 399 ? 6.803 65.331 -15.471 1.00 7.66 527 VAL A N 1
ATOM 6513 C CA . VAL A 1 399 ? 5.594 64.516 -15.448 1.00 7.75 527 VAL A CA 1
ATOM 6514 C C . VAL A 1 399 ? 5.961 63.070 -15.706 1.00 7.38 527 VAL A C 1
ATOM 6515 O O . VAL A 1 399 ? 6.578 62.740 -16.733 1.00 8.81 527 VAL A O 1
ATOM 6528 N N . VAL A 1 400 ? 5.550 62.207 -14.778 1.00 7.69 528 VAL A N 1
ATOM 6529 C CA . VAL A 1 400 ? 5.726 60.765 -14.874 1.00 7.67 528 VAL A CA 1
ATOM 6530 C C . VAL A 1 400 ? 4.394 60.111 -14.558 1.00 8.33 528 VAL A C 1
ATOM 6531 O O . VAL A 1 400 ? 3.496 60.731 -13.981 1.00 10.21 528 VAL A O 1
ATOM 6544 N N . ASP A 1 401 ? 4.266 58.839 -14.935 1.00 8.44 529 ASP A N 1
ATOM 6545 C CA . ASP A 1 401 ? 3.188 58.007 -14.411 1.00 8.93 529 ASP A CA 1
ATOM 6546 C C . ASP A 1 401 ? 3.658 57.294 -13.134 1.00 8.02 529 ASP A C 1
ATOM 6547 O O . ASP A 1 401 ? 4.795 57.469 -12.697 1.00 8.57 529 ASP A O 1
ATOM 6556 N N . THR A 1 402 ? 2.782 56.486 -12.518 1.00 8.93 530 THR A N 1
ATOM 6557 C CA . THR A 1 402 ? 3.140 55.810 -11.273 1.00 9.01 530 THR A CA 1
ATOM 6558 C C . THR A 1 402 ? 4.139 54.684 -11.475 1.00 8.44 530 THR A C 1
ATOM 6559 O O . THR A 1 402 ? 4.614 54.125 -10.476 1.00 9.56 530 THR A O 1
ATOM 6570 N N . ARG A 1 403 ? 4.464 54.360 -12.727 1.00 8.19 531 ARG A N 1
ATOM 6571 C CA . ARG A 1 403 ? 5.555 53.455 -13.063 1.00 7.76 531 ARG A CA 1
ATOM 6572 C C . ARG A 1 403 ? 6.868 54.183 -13.317 1.00 7.34 531 ARG A C 1
ATOM 6573 O O . ARG A 1 403 ? 7.844 53.534 -13.703 1.00 8.44 531 ARG A O 1
ATOM 6594 N N . THR A 1 404 ? 6.908 55.494 -13.077 1.00 7.55 532 THR A N 1
ATOM 6595 C CA . THR A 1 404 ? 8.044 56.399 -13.258 1.00 6.94 532 THR A CA 1
ATOM 6596 C C . THR A 1 404 ? 8.371 56.683 -14.714 1.00 6.63 532 THR A C 1
ATOM 6597 O O . THR A 1 404 ? 9.362 57.353 -14.994 1.00 7.32 532 THR A O 1
ATOM 6608 N N . ARG A 1 405 ? 7.539 56.236 -15.646 1.00 7.39 533 ARG A N 1
ATOM 6609 C CA . ARG A 1 405 ? 7.776 56.526 -17.046 1.00 7.44 533 ARG A CA 1
ATOM 6610 C C . ARG A 1 405 ? 7.547 58.009 -17.300 1.00 7.44 533 ARG A C 1
ATOM 6611 O O . ARG A 1 405 ? 6.518 58.566 -16.914 1.00 7.92 533 ARG A O 1
ATOM 6632 N N . VAL A 1 406 ? 8.507 58.663 -17.956 1.00 6.91 534 VAL A N 1
ATOM 6633 C CA . VAL A 1 406 ? 8.376 60.074 -18.298 1.00 7.30 534 VAL A CA 1
ATOM 6634 C C . VAL A 1 406 ? 7.397 60.229 -19.446 1.00 7.99 534 VAL A C 1
ATOM 6635 O O . VAL A 1 406 ? 7.455 59.491 -20.436 1.00 8.03 534 VAL A O 1
ATOM 6648 N N . LEU A 1 407 ? 6.519 61.213 -19.323 1.00 7.51 535 LEU A N 1
ATOM 6649 C CA . LEU A 1 407 ? 5.491 61.486 -20.319 1.00 8.58 535 LEU A CA 1
ATOM 6650 C C . LEU A 1 407 ? 5.814 62.751 -21.102 1.00 7.80 535 LEU A C 1
ATOM 6651 O O . LEU A 1 407 ? 6.365 63.726 -20.567 1.00 8.52 535 LEU A O 1
ATOM 6667 N N . ASP A 1 408 ? 5.444 62.724 -22.387 1.00 8.84 536 ASP A N 1
ATOM 6668 C CA . ASP A 1 408 ? 5.629 63.868 -23.257 1.00 9.26 536 ASP A CA 1
ATOM 6669 C C . ASP A 1 408 ? 4.457 64.830 -23.132 1.00 10.58 536 ASP A C 1
ATOM 6670 O O . ASP A 1 408 ? 3.573 64.671 -22.295 1.00 10.10 536 ASP A O 1
ATOM 6679 N N . GLU A 1 409 ? 4.480 65.883 -23.947 1.00 11.64 537 GLU A N 1
ATOM 6680 C CA A GLU A 1 409 ? 3.485 66.937 -23.835 0.48 13.01 537 GLU A CA 1
ATOM 6681 C CA B GLU A 1 409 ? 3.478 66.924 -23.810 0.52 13.42 537 GLU A CA 1
ATOM 6682 C C . GLU A 1 409 ? 2.086 66.466 -24.218 1.00 13.29 537 GLU A C 1
ATOM 6683 O O . GLU A 1 409 ? 1.117 67.152 -23.884 1.00 16.22 537 GLU A O 1
ATOM 6706 N N . GLN A 1 410 ? 1.960 65.332 -24.916 1.00 13.01 538 GLN A N 1
ATOM 6707 C CA . GLN A 1 410 ? 0.663 64.741 -25.221 1.00 13.54 538 GLN A CA 1
ATOM 6708 C C . GLN A 1 410 ? 0.267 63.675 -24.211 1.00 12.66 538 GLN A C 1
ATOM 6709 O O . GLN A 1 410 ? -0.778 63.040 -24.376 1.00 14.42 538 GLN A O 1
ATOM 6723 N N . GLY A 1 411 ? 1.064 63.481 -23.161 1.00 11.70 539 GLY A N 1
ATOM 6724 C CA . GLY A 1 411 ? 0.778 62.467 -22.173 1.00 11.43 539 GLY A CA 1
ATOM 6725 C C . GLY A 1 411 ? 1.219 61.069 -22.542 1.00 11.08 539 GLY A C 1
ATOM 6726 O O . GLY A 1 411 ? 0.853 60.118 -21.835 1.00 12.35 539 GLY A O 1
ATOM 6730 N N . LYS A 1 412 ? 2.012 60.921 -23.602 1.00 11.13 540 LYS A N 1
ATOM 6731 C CA . LYS A 1 412 ? 2.476 59.631 -24.084 1.00 10.97 540 LYS A CA 1
ATOM 6732 C C . LYS A 1 412 ? 3.826 59.284 -23.461 1.00 9.44 540 LYS A C 1
ATOM 6733 O O . LYS A 1 412 ? 4.699 60.139 -23.303 1.00 9.82 540 LYS A O 1
ATOM 6752 N N . VAL A 1 413 ? 3.999 58.011 -23.124 1.00 9.46 541 VAL A N 1
ATOM 6753 C CA . VAL A 1 413 ? 5.265 57.528 -22.591 1.00 8.67 541 VAL A CA 1
ATOM 6754 C C . VAL A 1 413 ? 6.398 57.784 -23.567 1.00 9.25 541 VAL A C 1
ATOM 6755 O O . VAL A 1 413 ? 6.284 57.517 -24.770 1.00 9.46 541 VAL A O 1
ATOM 6768 N N . ILE A 1 414 ? 7.526 58.261 -23.042 1.00 8.80 542 ILE A N 1
ATOM 6769 C CA . ILE A 1 414 ? 8.778 58.344 -23.790 1.00 8.61 542 ILE A CA 1
ATOM 6770 C C . ILE A 1 414 ? 9.557 57.056 -23.524 1.00 8.04 542 ILE A C 1
ATOM 6771 O O . ILE A 1 414 ? 10.002 56.849 -22.384 1.00 8.48 542 ILE A O 1
ATOM 6787 N N . PRO A 1 415 ? 9.648 56.132 -24.482 1.00 8.47 543 PRO A N 1
ATOM 6788 C CA . PRO A 1 415 ? 10.187 54.809 -24.149 1.00 9.06 543 PRO A CA 1
ATOM 6789 C C . PRO A 1 415 ? 11.620 54.883 -23.650 1.00 8.14 543 PRO A C 1
ATOM 6790 O O . PRO A 1 415 ? 12.431 55.638 -24.178 1.00 8.67 543 PRO A O 1
ATOM 6801 N N . GLY A 1 416 ? 11.928 54.064 -22.638 1.00 8.60 544 GLY A N 1
ATOM 6802 C CA . GLY A 1 416 ? 13.269 53.968 -22.128 1.00 8.56 544 GLY A CA 1
ATOM 6803 C C . GLY A 1 416 ? 13.657 55.032 -21.133 1.00 7.24 544 GLY A C 1
ATOM 6804 O O . GLY A 1 416 ? 14.792 55.002 -20.654 1.00 8.28 544 GLY A O 1
ATOM 6808 N N . LEU A 1 417 ? 12.763 55.951 -20.810 1.00 6.98 545 LEU A N 1
ATOM 6809 C CA . LEU A 1 417 ? 13.073 57.073 -19.940 1.00 6.30 545 LEU A CA 1
ATOM 6810 C C . LEU A 1 417 ? 12.209 57.058 -18.689 1.00 6.78 545 LEU A C 1
ATOM 6811 O O . LEU A 1 417 ? 10.973 57.042 -18.776 1.00 7.12 545 LEU A O 1
ATOM 6827 N N . PHE A 1 418 ? 12.851 57.098 -17.526 1.00 6.51 546 PHE A N 1
ATOM 6828 C CA . PHE A 1 418 ? 12.194 57.048 -16.238 1.00 6.40 546 PHE A CA 1
ATOM 6829 C C . PHE A 1 418 ? 12.711 58.212 -15.421 1.00 6.60 546 PHE A C 1
ATOM 6830 O O . PHE A 1 418 ? 13.835 58.671 -15.634 1.00 7.03 546 PHE A O 1
ATOM 6847 N N . ALA A 1 419 ? 11.925 58.674 -14.446 1.00 6.45 547 ALA A N 1
ATOM 6848 C CA . ALA A 1 419 ? 12.385 59.718 -13.546 1.00 6.32 547 ALA A CA 1
ATOM 6849 C C . ALA A 1 419 ? 11.795 59.504 -12.168 1.00 6.82 547 ALA A C 1
ATOM 6850 O O . ALA A 1 419 ? 10.649 59.065 -12.034 1.00 7.85 547 ALA A O 1
ATOM 6857 N N . ALA A 1 420 ? 12.576 59.834 -11.150 1.00 6.70 548 ALA A N 1
ATOM 6858 C CA . ALA A 1 420 ? 12.180 59.567 -9.777 1.00 6.64 548 ALA A CA 1
ATOM 6859 C C . ALA A 1 420 ? 12.796 60.602 -8.851 1.00 7.13 548 ALA A C 1
ATOM 6860 O O . ALA A 1 420 ? 13.952 60.996 -9.027 1.00 7.60 548 ALA A O 1
ATOM 6867 N N . GLY A 1 421 ? 12.043 60.962 -7.822 1.00 7.39 549 GLY A N 1
ATOM 6868 C CA . GLY A 1 421 ? 12.525 61.805 -6.747 1.00 7.53 549 GLY A CA 1
ATOM 6869 C C . GLY A 1 421 ? 12.218 63.261 -6.950 1.00 6.87 549 GLY A C 1
ATOM 6870 O O . GLY A 1 421 ? 11.207 63.628 -7.560 1.00 7.47 549 GLY A O 1
ATOM 6874 N N . GLU A 1 422 ? 13.074 64.114 -6.393 1.00 6.60 550 GLU A N 1
ATOM 6875 C CA . GLU A 1 422 ? 12.813 65.542 -6.346 1.00 7.08 550 GLU A CA 1
ATOM 6876 C C . GLU A 1 422 ? 12.880 66.222 -7.722 1.00 6.91 550 GLU A C 1
ATOM 6877 O O . GLU A 1 422 ? 12.478 67.388 -7.823 1.00 7.96 550 GLU A O 1
ATOM 6889 N N . VAL A 1 423 ? 13.263 65.510 -8.789 1.00 6.52 551 VAL A N 1
ATOM 6890 C CA . VAL A 1 423 ? 13.159 66.018 -10.156 1.00 6.83 551 VAL A CA 1
ATOM 6891 C C . VAL A 1 423 ? 11.723 65.958 -10.678 1.00 6.91 551 VAL A C 1
ATOM 6892 O O . VAL A 1 423 ? 11.417 66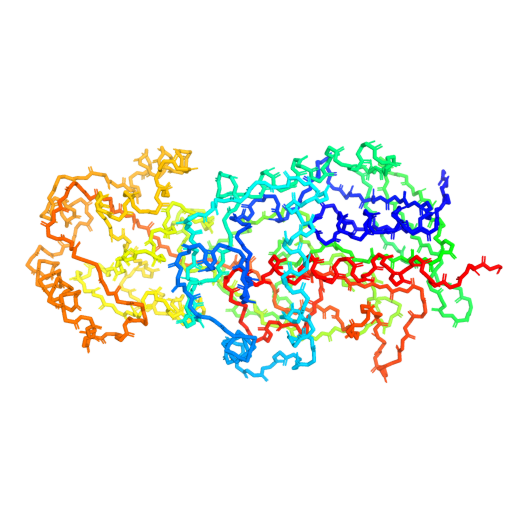.629 -11.667 1.00 7.59 551 VAL A O 1
ATOM 6905 N N . THR A 1 424 ? 10.860 65.118 -10.093 1.00 7.10 552 THR A N 1
ATOM 6906 C CA . THR A 1 424 ? 9.489 64.963 -10.574 1.00 7.50 552 THR A CA 1
ATOM 6907 C C . THR A 1 424 ? 8.586 66.000 -9.910 1.00 8.09 552 THR A C 1
ATOM 6908 O O . THR A 1 424 ? 8.876 66.514 -8.832 1.00 9.60 552 THR A O 1
ATOM 6919 N N . GLY A 1 425 ? 7.442 66.276 -10.546 1.00 8.09 553 GLY A N 1
ATOM 6920 C CA . GLY A 1 425 ? 6.596 67.388 -10.124 1.00 8.71 553 GLY A CA 1
ATOM 6921 C C . GLY A 1 425 ? 5.149 67.080 -9.814 1.00 9.45 553 GLY A C 1
ATOM 6922 O O . GLY A 1 425 ? 4.331 68.004 -9.842 1.00 11.04 553 GLY A O 1
ATOM 6926 N N . LEU A 1 426 ? 4.826 65.828 -9.476 1.00 9.05 554 LEU A N 1
ATOM 6927 C CA . LEU A 1 426 ? 3.432 65.402 -9.332 1.00 9.75 554 LEU A CA 1
ATOM 6928 C C . LEU A 1 426 ? 3.052 64.892 -7.942 1.00 9.91 554 LEU A C 1
ATOM 6929 O O . LEU A 1 426 ? 1.905 64.431 -7.765 1.00 11.10 554 LEU A O 1
ATOM 6945 N N . THR A 1 427 ? 3.941 64.904 -6.966 1.00 9.33 555 THR A N 1
ATOM 6946 C CA . THR A 1 427 ? 3.630 64.329 -5.659 1.00 10.24 555 THR A CA 1
ATOM 6947 C C . THR A 1 427 ? 3.109 65.354 -4.670 1.00 10.48 555 THR A C 1
ATOM 6948 O O . THR A 1 427 ? 2.134 65.096 -3.971 1.00 10.99 555 THR A O 1
ATOM 6959 N N . HIS A 1 428 ? 3.767 66.502 -4.580 1.00 9.47 556 HIS A N 1
ATOM 6960 C CA . HIS A 1 428 ? 3.633 67.368 -3.413 1.00 9.58 556 HIS A CA 1
ATOM 6961 C C . HIS A 1 428 ? 2.663 68.535 -3.606 1.00 9.46 556 HIS A C 1
ATOM 6962 O O . HIS A 1 428 ? 2.482 69.326 -2.670 1.00 9.92 556 HIS A O 1
ATOM 6976 N N . GLY A 1 429 ? 2.056 68.671 -4.786 1.00 8.94 557 GLY A N 1
ATOM 6977 C CA . GLY A 1 429 ? 1.140 69.774 -5.015 1.00 9.26 557 GLY A CA 1
ATOM 6978 C C . GLY A 1 429 ? 1.830 71.115 -4.835 1.00 9.26 557 GLY A C 1
ATOM 6979 O O . GLY A 1 429 ? 2.964 71.328 -5.259 1.00 10.33 557 GLY A O 1
ATOM 6983 N N . THR A 1 430 ? 1.139 72.039 -4.163 1.00 9.03 558 THR A N 1
ATOM 6984 C CA . THR A 1 430 ? 1.679 73.376 -3.959 1.00 9.73 558 THR A CA 1
ATOM 6985 C C . THR A 1 430 ? 2.695 73.434 -2.838 1.00 9.40 558 THR A C 1
ATOM 6986 O O . THR A 1 430 ? 3.363 74.459 -2.688 1.00 10.72 558 THR A O 1
ATOM 6997 N N . ASN A 1 431 ? 2.789 72.391 -2.017 1.00 8.99 559 ASN A N 1
ATOM 6998 C CA . ASN A 1 431 ? 3.461 72.509 -0.723 1.00 8.72 559 ASN A CA 1
ATOM 6999 C C . ASN A 1 431 ? 3.768 71.119 -0.188 1.00 8.41 559 ASN A C 1
ATOM 7000 O O . ASN A 1 431 ? 2.856 70.378 0.211 1.00 9.07 559 ASN A O 1
ATOM 7011 N N A ARG A 1 432 ? 5.046 70.789 -0.177 0.63 7.54 560 ARG A N 1
ATOM 7012 N N B ARG A 1 432 ? 5.051 70.761 -0.184 0.37 8.62 560 ARG A N 1
ATOM 7013 C CA A ARG A 1 432 ? 5.537 69.534 0.361 0.63 7.93 560 ARG A CA 1
ATOM 7014 C CA B ARG A 1 432 ? 5.487 69.466 0.324 0.37 9.77 560 ARG A CA 1
ATOM 7015 C C A ARG A 1 432 ? 5.420 69.502 1.879 0.63 7.42 560 ARG A C 1
ATOM 7016 C C B ARG A 1 432 ? 5.493 69.457 1.846 0.37 8.73 560 ARG A C 1
ATOM 7017 O O A ARG A 1 432 ? 5.692 70.496 2.567 0.63 8.47 560 ARG A O 1
ATOM 7018 O O B ARG A 1 432 ? 5.894 70.432 2.492 0.37 8.70 560 ARG A O 1
ATOM 7059 N N . LEU A 1 433 ? 5.059 68.341 2.416 1.00 8.22 561 LEU A N 1
ATOM 7060 C CA . LEU A 1 433 ? 5.149 68.138 3.857 1.00 8.68 561 LEU A CA 1
ATOM 7061 C C . LEU A 1 433 ? 6.521 67.593 4.231 1.00 8.14 561 LEU A C 1
ATOM 7062 O O . LEU A 1 433 ? 7.110 66.780 3.506 1.00 9.02 561 LEU A O 1
ATOM 7079 N N . GLY A 1 434 ? 7.013 68.014 5.398 1.00 8.46 562 GLY A N 1
ATOM 7080 C CA . GLY A 1 434 ? 8.238 67.446 5.911 1.00 8.30 562 GLY A CA 1
ATOM 7081 C C . GLY A 1 434 ? 8.136 65.941 5.992 1.00 7.83 562 GLY A C 1
ATOM 7082 O O . GLY A 1 434 ? 7.067 65.381 6.297 1.00 8.62 562 GLY A O 1
ATOM 7086 N N . GLY A 1 435 ? 9.252 65.279 5.686 1.00 8.86 563 GLY A N 1
ATOM 7087 C CA . GLY A 1 435 ? 9.353 63.842 5.705 1.00 9.44 563 GLY A CA 1
ATOM 7088 C C . GLY A 1 435 ? 8.854 63.153 4.459 1.00 9.64 563 GLY A C 1
ATOM 7089 O O . GLY A 1 435 ? 9.168 61.970 4.247 1.00 10.23 563 GLY A O 1
ATOM 7093 N N . ASN A 1 436 ? 8.069 63.837 3.619 1.00 8.26 564 ASN A N 1
ATOM 7094 C CA . ASN A 1 436 ? 7.502 63.171 2.450 1.00 7.93 564 ASN A CA 1
ATOM 7095 C C . ASN A 1 436 ? 8.455 63.094 1.268 1.00 8.23 564 ASN A C 1
ATOM 7096 O O . ASN A 1 436 ? 8.304 62.192 0.432 1.00 9.52 564 ASN A O 1
ATOM 7107 N N . ALA A 1 437 ? 9.447 63.975 1.173 1.00 9.46 565 ALA A N 1
ATOM 7108 C CA . ALA A 1 437 ? 10.369 63.819 0.059 1.00 10.49 565 ALA A CA 1
ATOM 7109 C C . ALA A 1 437 ? 11.112 62.498 0.182 1.00 8.80 565 ALA A C 1
ATOM 7110 O O . ALA A 1 437 ? 11.274 61.811 -0.815 1.00 8.64 565 ALA A O 1
ATOM 7117 N N . TYR A 1 438 ? 11.555 62.117 1.396 1.00 8.50 566 TYR A N 1
ATOM 7118 C CA . TYR A 1 438 ? 12.284 60.838 1.511 1.00 8.95 566 TYR A CA 1
ATOM 7119 C C . TYR A 1 438 ? 11.346 59.680 1.131 1.00 8.06 566 TYR A C 1
ATOM 7120 O O . TYR A 1 438 ? 11.813 58.747 0.447 1.00 9.19 566 TYR A O 1
ATOM 7138 N N . THR A 1 439 ? 10.074 59.700 1.538 1.00 7.86 567 THR A N 1
ATOM 7139 C CA . THR A 1 439 ? 9.210 58.592 1.166 1.00 8.49 567 THR A CA 1
ATOM 7140 C C . THR A 1 439 ? 9.118 58.498 -0.351 1.00 8.38 567 THR A C 1
ATOM 7141 O O . THR A 1 439 ? 9.212 57.410 -0.940 1.00 9.83 567 THR A O 1
ATOM 7152 N N . ASP A 1 440 ? 8.922 59.649 -1.009 1.00 7.69 568 ASP A N 1
ATOM 7153 C CA A ASP A 1 440 ? 8.830 59.731 -2.468 0.54 8.42 568 ASP A CA 1
ATOM 7154 C CA B ASP A 1 440 ? 8.820 59.701 -2.463 0.46 8.11 568 ASP A CA 1
ATOM 7155 C C . ASP A 1 440 ? 10.092 59.195 -3.143 1.00 7.51 568 ASP A C 1
ATOM 7156 O O . ASP A 1 440 ? 10.027 58.375 -4.074 1.00 8.94 568 ASP A O 1
ATOM 7173 N N . ILE A 1 441 ? 11.263 59.668 -2.719 1.00 7.77 569 ILE A N 1
ATOM 7174 C CA . ILE A 1 441 ? 12.476 59.333 -3.459 1.00 7.51 569 ILE A CA 1
ATOM 7175 C C . ILE A 1 441 ? 12.788 57.846 -3.379 1.00 6.91 569 ILE A C 1
ATOM 7176 O O . ILE A 1 441 ? 13.296 57.264 -4.349 1.00 7.74 569 ILE A O 1
ATOM 7192 N N . ILE A 1 442 ? 12.550 57.226 -2.221 1.00 7.16 570 ILE A N 1
ATOM 7193 C CA . ILE A 1 442 ? 12.859 55.802 -2.094 1.00 7.88 570 ILE A CA 1
ATOM 7194 C C . ILE A 1 442 ? 11.819 54.959 -2.819 1.00 7.84 570 ILE A C 1
ATOM 7195 O O . ILE A 1 442 ? 12.153 54.051 -3.583 1.00 8.03 570 ILE A O 1
ATOM 7211 N N . VAL A 1 443 ? 10.539 55.257 -2.611 1.00 7.40 571 VAL A N 1
ATOM 7212 C CA . VAL A 1 443 ? 9.491 54.489 -3.304 1.00 7.45 571 VAL A CA 1
ATOM 7213 C C . VAL A 1 443 ? 9.691 54.549 -4.810 1.00 7.72 571 VAL A C 1
ATOM 7214 O O . VAL A 1 443 ? 9.693 53.519 -5.505 1.00 7.97 571 VAL A O 1
ATOM 7227 N N . TYR A 1 444 ? 9.815 55.769 -5.356 1.00 7.24 572 TYR A N 1
ATOM 7228 C CA . TYR A 1 444 ? 9.880 55.918 -6.801 1.00 7.35 572 TYR A CA 1
ATOM 7229 C C . TYR A 1 444 ? 11.251 55.588 -7.352 1.00 6.35 572 TYR A C 1
ATOM 7230 O O . TYR A 1 444 ? 11.345 55.123 -8.490 1.00 6.96 572 TYR A O 1
ATOM 7248 N N . GLY A 1 445 ? 12.318 55.822 -6.602 1.00 7.02 573 GLY A N 1
ATOM 7249 C CA . GLY A 1 445 ? 13.613 55.353 -7.057 1.00 6.95 573 GLY A CA 1
ATOM 7250 C C . GLY A 1 445 ? 13.624 53.853 -7.240 1.00 6.52 573 GLY A C 1
ATOM 7251 O O . GLY A 1 445 ? 14.118 53.337 -8.245 1.00 7.22 573 GLY A O 1
ATOM 7255 N N . ARG A 1 446 ? 13.068 53.115 -6.269 1.00 7.13 574 ARG A N 1
ATOM 7256 C CA . ARG A 1 446 ? 13.002 51.664 -6.419 1.00 7.14 574 ARG A CA 1
ATOM 7257 C C . ARG A 1 446 ? 12.198 51.280 -7.658 1.00 7.38 574 ARG A C 1
ATOM 7258 O O . ARG A 1 446 ? 12.601 50.411 -8.427 1.00 7.74 574 ARG A O 1
ATOM 7279 N N . ILE A 1 447 ? 11.015 51.880 -7.829 1.00 7.23 575 ILE A N 1
ATOM 7280 C CA . ILE A 1 447 ? 10.183 51.578 -8.999 1.00 7.78 575 ILE A CA 1
ATOM 7281 C C . ILE A 1 447 ? 10.929 51.872 -10.296 1.00 7.14 575 ILE A C 1
ATOM 7282 O O . ILE A 1 447 ? 10.894 51.073 -11.241 1.00 7.56 575 ILE A O 1
ATOM 7298 N N . ALA A 1 448 ? 11.644 52.995 -10.360 1.00 7.08 576 ALA A N 1
ATOM 7299 C CA . ALA A 1 448 ? 12.355 53.346 -11.580 1.00 7.08 576 ALA A CA 1
ATOM 7300 C C . ALA A 1 448 ? 13.419 52.311 -11.916 1.00 6.92 576 ALA A C 1
ATOM 7301 O O . ALA A 1 448 ? 13.595 51.945 -13.084 1.00 7.70 576 ALA A O 1
ATOM 7308 N N . GLY A 1 449 ? 14.155 51.827 -10.915 1.00 7.33 577 GLY A N 1
ATOM 7309 C CA . GLY A 1 449 ? 15.146 50.806 -11.203 1.00 7.78 577 GLY A CA 1
ATOM 7310 C C . GLY A 1 449 ? 14.527 49.495 -11.635 1.00 7.64 577 GLY A C 1
ATOM 7311 O O . GLY A 1 449 ? 15.040 48.816 -12.522 1.00 8.24 577 GLY A O 1
ATOM 7315 N N . GLN A 1 450 ? 13.414 49.122 -11.006 1.00 7.80 578 GLN A N 1
ATOM 7316 C CA . GLN A 1 450 ? 12.694 47.913 -11.391 1.00 8.08 578 GLN A CA 1
ATOM 7317 C C . GLN A 1 450 ? 12.162 48.014 -12.805 1.00 7.97 578 GLN A C 1
ATOM 7318 O O . GLN A 1 450 ? 12.262 47.068 -13.592 1.00 8.71 578 GLN A O 1
ATOM 7332 N N . GLU A 1 451 ? 11.559 49.156 -13.134 1.00 7.71 579 GLU A N 1
ATOM 7333 C CA . GLU A 1 451 ? 10.988 49.345 -14.453 1.00 8.23 579 GLU A CA 1
ATOM 7334 C C . GLU A 1 451 ? 12.065 49.445 -15.522 1.00 7.65 579 GLU A C 1
ATOM 7335 O O . GLU A 1 451 ? 11.937 48.861 -16.603 1.00 8.17 579 GLU A O 1
ATOM 7347 N N . ALA A 1 452 ? 13.149 50.168 -15.264 1.00 7.70 580 ALA A N 1
ATOM 7348 C CA . ALA A 1 452 ? 14.213 50.219 -16.255 1.00 8.14 580 ALA A CA 1
ATOM 7349 C C . ALA A 1 452 ? 14.806 48.835 -16.462 1.00 8.34 580 ALA A C 1
ATOM 7350 O O . ALA A 1 452 ? 15.115 48.454 -17.590 1.00 8.93 580 ALA A O 1
ATOM 7357 N N . ALA A 1 453 ? 14.928 48.043 -15.385 1.00 8.00 581 ALA A N 1
ATOM 7358 C CA . ALA A 1 453 ? 15.548 46.724 -15.505 1.00 8.45 581 ALA A CA 1
ATOM 7359 C C . ALA A 1 453 ? 14.711 45.764 -16.341 1.00 8.94 581 ALA A C 1
ATOM 7360 O O . ALA A 1 453 ? 15.259 44.863 -16.988 1.00 9.92 581 ALA A O 1
ATOM 7367 N N . LYS A 1 454 ? 13.383 45.909 -16.316 1.00 9.24 582 LYS A N 1
ATOM 7368 C CA . LYS A 1 454 ? 12.525 45.026 -17.096 1.00 9.71 582 LYS A CA 1
ATOM 7369 C C . LYS A 1 454 ? 12.236 45.552 -18.489 1.00 9.90 582 LYS A C 1
ATOM 7370 O O . LYS A 1 454 ? 11.696 44.803 -19.318 1.00 11.60 582 LYS A O 1
ATOM 7389 N N . HIS A 1 455 ? 12.563 46.797 -18.788 1.00 9.03 583 HIS A N 1
ATOM 7390 C CA . HIS A 1 455 ? 12.329 47.329 -20.115 1.00 8.73 583 HIS A CA 1
ATOM 7391 C C . HIS A 1 455 ? 13.179 46.581 -21.130 1.00 8.89 583 HIS A C 1
ATOM 7392 O O . HIS A 1 455 ? 14.323 46.223 -20.860 1.00 9.18 583 HIS A O 1
ATOM 7406 N N . HIS A 1 456 ? 12.613 46.329 -22.308 1.00 10.08 584 HIS A N 1
ATOM 7407 C CA . HIS A 1 456 ? 13.280 45.449 -23.259 1.00 10.39 584 HIS A CA 1
ATOM 7408 C C . HIS A 1 456 ? 14.604 46.026 -23.758 1.00 10.55 584 HIS A C 1
ATOM 7409 O O . HIS A 1 456 ? 14.786 47.235 -23.940 1.00 11.39 584 HIS A O 1
ATOM 7423 N N . HIS A 1 457 ? 15.535 45.115 -24.030 1.00 11.41 585 HIS A N 1
ATOM 7424 C CA . HIS A 1 457 ? 16.857 45.469 -24.532 1.00 12.63 585 HIS A CA 1
ATOM 7425 C C . HIS A 1 457 ? 16.765 46.123 -25.909 1.00 13.23 585 HIS A C 1
ATOM 7426 O O . HIS A 1 457 ? 16.034 45.666 -26.795 1.00 15.40 585 HIS A O 1
ATOM 7440 N N . HIS A 1 458 ? 17.535 47.195 -26.088 1.00 12.51 586 HIS A N 1
ATOM 7441 C CA . HIS A 1 458 ? 17.626 47.932 -27.340 1.00 14.30 586 HIS A CA 1
ATOM 7442 C C . HIS A 1 458 ? 18.533 47.197 -28.317 1.00 18.71 586 HIS A C 1
ATOM 7443 O O . HIS A 1 458 ? 19.751 47.138 -28.124 1.00 20.43 586 HIS A O 1
ATOM 7457 N N . HIS A 1 459 ? 17.953 46.712 -29.399 1.00 22.86 587 HIS A N 1
ATOM 7458 C CA . HIS A 1 459 ? 18.714 46.059 -30.461 1.00 29.75 587 HIS A CA 1
ATOM 7459 C C . HIS A 1 459 ? 19.040 47.037 -31.584 1.00 34.48 587 HIS A C 1
ATOM 7460 O O . HIS A 1 459 ? 18.257 47.942 -31.870 1.00 37.63 587 HIS A O 1
#

B-factor: mean 15.13, std 8.04, range [5.76, 60.89]

Solvent-accessible surface area: 17560 Å² total; per-residue (Å²): 142,103,66,79,33,27,0,0,0,7,8,0,12,0,7,0,0,0,0,0,1,17,0,36,64,50,66,73,52,2,0,0,0,12,51,48,78,122,32,0,13,47,6,56,84,35,7,4,9,0,0,0,5,50,3,53,0,2,177,84,60,65,42,119,34,50,98,145,59,0,35,55,13,6,26,136,4,1,64,141,124,5,48,80,105,3,0,98,29,0,2,53,63,0,47,36,2,0,64,26,1,79,84,68,2,120,3,88,23,45,72,85,45,0,0,7,14,8,9,0,50,32,52,0,0,0,1,0,109,27,1,36,0,53,22,2,5,57,40,0,38,88,36,0,115,118,46,53,8,47,46,38,44,69,2,80,6,85,115,5,41,74,39,186,108,20,11,0,18,0,0,52,0,26,54,114,77,139,82,14,20,1,62,0,50,45,0,0,0,0,7,32,21,16,0,15,20,32,76,134,18,11,116,143,58,38,77,158,28,40,138,98,39,45,42,50,25,45,70,9,12,30,3,33,0,1,65,5,0,66,137,22,126,0,10,30,113,26,17,30,87,21,6,21,10,0,0,0,7,27,97,49,0,35,54,1,26,0,1,4,0,4,9,21,2,0,0,0,0,2,34,111,0,59,19,28,11,15,0,1,46,37,33,49,56,0,6,137,16,0,51,74,29,51,58,136,38,0,4,0,0,0,0,54,62,2,14,89,83,1,50,0,10,102,53,14,77,44,37,36,139,116,17,69,182,84,27,17,0,77,121,16,101,54,18,67,71,0,0,141,49,15,128,7,62,72,112,93,0,60,55,15,1,154,62,0,33,99,25,25,91,69,47,148,11,133,54,63,117,12,94,67,20,12,50,56,0,66,138,31,36,4,10,0,0,50,0,4,0,2,6,12,22,5,2,0,0,0,23,4,33,45,106,0,68,0,26,23,112,155,47,145,44,8,52,2,1,6,0,0,1,23,0,13,1,15,4,13,0,24,2,10,4,3,13,0,15,9,0,2,5,0,3,3,0,51,26,0,0,65,19,0,2,135,37,121,65,45,190

Radius of gyration: 22.37 Å; Cα contacts (8 Å, |Δi|>4): 1247; chains: 1; bounding box: 44×51×68 Å

Foldseek 3Di:
DEAEWQEEEEAQAQLRLLLLVLLVVLVTAYAYEAQAQDHHFLLFAALNWAFAQPEQLCVVQVHHGDLVQQLVLQCVLQVNQFDSVLSSLLHVCLRVLVVCCCPVLVFDWDNHDFFQAFSHLTGGTTGTPLSGSNSSSVSSVVNCVVSVHYYHYSWAWQAFDADPVLAGFWTWTDHPRDTYIYGHFQFYEYAQAAAQQQVVLLCVQAVPDDDPAHAPGGNSRHLNSQVRVVVSFFDKDQQNQFFKQFFADPVHQHHDQLLSLLRQAWAKAALQQAGFEQSRHFRRVNQVRLCPGVPQKIKTKDFPVSCVRVVSCVSCVVSVVVCVVVLFKDWAFAQQVVCVSRVHPSVSNVVNLVLLQVQQVVVANPPHRHSRGHDRHHGHGMMMGMGHIDTHAGQMATDADSLQFTAGPVRHGSHRYGYFANRHHRRRNSGRIPNHRSSRSSSRSNSNSNNSSPGDTDD

Organism: Shewanella oneidensis (strain ATCC 700550 / JCM 31522 / CIP 106686 / LMG 19005 / NCIMB 14063 / MR-1) (NCBI:txid211586)

Nearest PDB structures (foldseek):
  6t85-assembly1_A  TM=1.002E+00  e=0.000E+00  Shewanella oneidensis MR-1
  1y0p-assembly1_A  TM=9.570E-01  e=1.841E-57  Shewanella frigidimarina
  1lj1-assembly2_B  TM=9.517E-01  e=3.246E-56  Shewanella frigidimarina
  2b7s-assembly1_A  TM=9.507E-01  e=5.407E-56  Shewanella frigidimarina
  1ksu-assembly1_A  TM=9.556E-01  e=3.026E-55  Shewanella frigidimarina

CATH classification: 3.90.700.10